Protein AF-0000000087639263 (afdb_homodimer)

Nearest PDB structures (foldseek):
  2duq-assembly1_A  TM=9.636E-01  e=6.624E-32  Canis lupus familiaris
  2dur-assembly2_B  TM=9.528E-01  e=1.551E-31  Canis lupus familiaris
  2e6v-assembly1_A  TM=9.731E-01  e=4.735E-31  Canis lupus familiaris
  2e6v-assembly5_E  TM=9.733E-01  e=6.513E-31  Canis lupus familiaris
  8jpg-assembly1_F  TM=8.911E-01  e=1.402E-25  Homo sapiens

Structure (mmCIF, N/CA/C/O backbone):
data_AF-0000000087639263-model_v1
#
loop_
_entity.id
_entity.type
_entity.pdbx_description
1 polymer 'Legume-like lectin family protein'
#
loop_
_atom_site.group_PDB
_atom_site.id
_atom_site.type_symbol
_atom_site.label_atom_id
_atom_site.label_alt_id
_atom_site.label_comp_id
_atom_site.label_asym_id
_atom_site.label_entity_id
_atom_site.label_seq_id
_atom_site.pdbx_PDB_ins_code
_atom_site.Cartn_x
_atom_site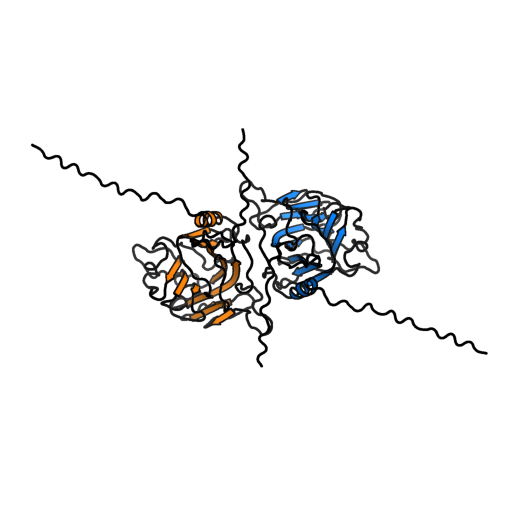.Cartn_y
_atom_site.Cartn_z
_atom_site.occupancy
_atom_site.B_iso_or_equiv
_atom_site.auth_seq_id
_atom_site.auth_comp_id
_atom_site.auth_asym_id
_atom_site.auth_atom_id
_atom_site.pdbx_PDB_model_num
ATOM 1 N N . MET A 1 1 ? -0.468 77.562 -23.859 1 36.12 1 MET A N 1
ATOM 2 C CA . MET A 1 1 ? 0.507 76.438 -24.031 1 36.12 1 MET A CA 1
ATOM 3 C C . MET A 1 1 ? 0.167 75.25 -23.141 1 36.12 1 MET A C 1
ATOM 5 O O . MET A 1 1 ? 0.315 75.375 -21.922 1 36.12 1 MET A O 1
ATOM 9 N N . TRP A 1 2 ? -0.788 74.375 -23.562 1 40.59 2 TRP A N 1
ATOM 10 C CA . TRP A 1 2 ? -1.444 73.188 -22.969 1 40.59 2 TRP A CA 1
ATOM 11 C C . TRP A 1 2 ? -0.452 72.062 -22.75 1 40.59 2 TRP A C 1
ATOM 13 O O . TRP A 1 2 ? 0.193 71.625 -23.703 1 40.59 2 TRP A O 1
ATOM 23 N N . ARG A 1 3 ? 0.244 71.938 -21.562 1 42 3 ARG A N 1
ATOM 24 C CA . ARG A 1 3 ? 1.131 70.938 -21.094 1 42 3 ARG A CA 1
ATOM 25 C C . ARG A 1 3 ? 0.418 69.562 -21.062 1 42 3 ARG A C 1
ATOM 27 O O . ARG A 1 3 ? -0.563 69.375 -20.344 1 42 3 ARG A O 1
ATOM 34 N N . ILE A 1 4 ? 0.42 68.812 -22.188 1 41 4 ILE A N 1
ATOM 35 C CA . ILE A 1 4 ? -0.055 67.438 -22.281 1 41 4 ILE A CA 1
ATOM 36 C C . ILE A 1 4 ? 0.776 66.562 -21.359 1 41 4 ILE A C 1
ATOM 38 O O . ILE A 1 4 ? 1.993 66.438 -21.531 1 41 4 ILE A O 1
ATOM 42 N N . LEU A 1 5 ? 0.396 66.312 -20.109 1 42.12 5 LEU A N 1
ATOM 43 C CA . LEU A 1 5 ? 0.94 65.312 -19.188 1 42.12 5 LEU A CA 1
ATOM 44 C C . LEU A 1 5 ? 0.749 63.875 -19.75 1 42.12 5 LEU A C 1
ATOM 46 O O . LEU A 1 5 ? -0.384 63.438 -19.906 1 42.12 5 LEU A O 1
ATOM 50 N N . LEU A 1 6 ? 1.649 63.406 -20.594 1 39.25 6 LEU A N 1
ATOM 51 C CA . LEU A 1 6 ? 1.678 62 -21 1 39.25 6 LEU A CA 1
ATOM 52 C C . LEU A 1 6 ? 1.87 61.094 -19.797 1 39.25 6 LEU A C 1
ATOM 54 O O . LEU A 1 6 ? 2.881 61.188 -19.094 1 39.25 6 LEU A O 1
ATOM 58 N N . LEU A 1 7 ? 0.799 60.594 -19.25 1 37.88 7 LEU A N 1
ATOM 59 C CA . LEU A 1 7 ? 0.826 59.5 -18.297 1 37.88 7 LEU A CA 1
ATOM 60 C C . LEU A 1 7 ? 1.43 58.219 -18.906 1 37.88 7 LEU A C 1
ATOM 62 O O . LEU A 1 7 ? 0.866 57.656 -19.844 1 37.88 7 LEU A O 1
ATOM 66 N N . LEU A 1 8 ? 2.742 58.062 -18.938 1 40.25 8 LEU A N 1
ATOM 67 C CA . LEU A 1 8 ? 3.363 56.781 -19.25 1 40.25 8 LEU A CA 1
ATOM 68 C C . LEU A 1 8 ? 2.832 55.688 -18.344 1 40.25 8 LEU A C 1
ATOM 70 O O . LEU A 1 8 ? 2.969 55.781 -17.125 1 40.25 8 LEU A O 1
ATOM 74 N N . GLY A 1 9 ? 1.854 54.938 -18.828 1 38.09 9 GLY A N 1
ATOM 75 C CA . GLY A 1 9 ? 1.414 53.719 -18.172 1 38.09 9 GLY A CA 1
ATOM 76 C C . GLY A 1 9 ? 2.545 52.75 -17.906 1 38.09 9 GLY A C 1
ATOM 77 O O . GLY A 1 9 ? 3.256 52.344 -18.844 1 38.09 9 GLY A O 1
ATOM 78 N N . ALA A 1 10 ? 3.186 52.719 -16.781 1 37.53 10 ALA A N 1
ATOM 79 C CA . ALA A 1 10 ? 4.102 51.656 -16.344 1 37.53 10 ALA A CA 1
ATOM 80 C C . ALA A 1 10 ? 3.484 50.281 -16.547 1 37.53 10 ALA A C 1
ATOM 82 O O . ALA A 1 10 ? 2.486 49.938 -15.914 1 37.53 10 ALA A O 1
ATOM 83 N N . VAL A 1 11 ? 3.615 49.688 -17.719 1 39.88 11 VAL A N 1
ATOM 84 C CA . VAL A 1 11 ? 3.301 48.281 -17.828 1 39.88 11 VAL A CA 1
ATOM 85 C C . VAL A 1 11 ? 4.078 47.5 -16.781 1 39.88 11 VAL A C 1
ATOM 87 O O . VAL A 1 11 ? 5.309 47.5 -16.766 1 39.88 11 VAL A O 1
ATOM 90 N N . LYS A 1 12 ? 3.457 47.219 -15.641 1 37.72 12 LYS A N 1
ATOM 91 C CA . LYS A 1 12 ? 4.016 46.25 -14.719 1 37.72 12 LYS A CA 1
ATOM 92 C C . LYS A 1 12 ? 4.512 45 -15.469 1 37.72 12 LYS A C 1
ATOM 94 O O . LYS A 1 12 ? 3.74 44.344 -16.156 1 37.72 12 LYS A O 1
ATOM 99 N N . ALA A 1 13 ? 5.699 44.906 -15.891 1 37.16 13 ALA A N 1
ATOM 100 C CA . ALA A 1 13 ? 6.293 43.688 -16.406 1 37.16 13 ALA A CA 1
ATOM 101 C C . ALA A 1 13 ? 5.898 42.5 -15.555 1 37.16 13 ALA A C 1
ATOM 103 O O . ALA A 1 13 ? 6.176 42.438 -14.352 1 37.16 13 ALA A O 1
ATOM 104 N N . GLU A 1 14 ? 4.832 41.812 -15.93 1 39.62 14 GLU A N 1
ATOM 105 C CA . GLU A 1 14 ? 4.613 40.5 -15.305 1 39.62 14 GLU A CA 1
ATOM 106 C C . GLU A 1 14 ? 5.902 39.688 -15.25 1 39.62 14 GLU A C 1
ATOM 108 O O . GLU A 1 14 ? 6.645 39.625 -16.234 1 39.62 14 GLU A O 1
ATOM 113 N N . ALA A 1 15 ? 6.566 39.688 -14.102 1 40.97 15 ALA A N 1
ATOM 114 C CA . ALA A 1 15 ? 7.715 38.781 -13.969 1 40.97 15 ALA A CA 1
ATOM 115 C C . ALA A 1 15 ? 7.539 37.531 -14.812 1 40.97 15 ALA A C 1
ATOM 117 O O . ALA A 1 15 ? 6.445 36.969 -14.875 1 40.97 15 ALA A O 1
ATOM 118 N N . PRO A 1 16 ? 8.266 37.188 -15.812 1 44.09 16 PRO A N 1
ATOM 119 C CA . PRO A 1 16 ? 8.164 35.969 -16.594 1 44.09 16 PRO A CA 1
ATOM 120 C C . PRO A 1 16 ? 7.867 34.75 -15.734 1 44.09 16 PRO A C 1
ATOM 122 O O . PRO A 1 16 ? 8.43 34.594 -14.641 1 44.09 16 PRO A O 1
ATOM 125 N N . SER A 1 17 ? 6.707 34.25 -15.758 1 49.53 17 SER A N 1
ATOM 126 C CA . SER A 1 17 ? 6.336 33 -15.078 1 49.53 17 SER A CA 1
ATOM 127 C C . SER A 1 17 ? 7.449 31.969 -15.188 1 49.53 17 SER A C 1
ATOM 129 O O . SER A 1 17 ? 7.809 31.547 -16.281 1 49.53 17 SER A O 1
ATOM 131 N N . ALA A 1 18 ? 8.508 32.062 -14.344 1 62.25 18 ALA A N 1
ATOM 132 C CA . ALA A 1 18 ? 9.609 31.109 -14.32 1 62.25 18 ALA A CA 1
ATOM 133 C C . ALA A 1 18 ? 9.125 29.688 -14.609 1 62.25 18 ALA A C 1
ATOM 135 O O . ALA A 1 18 ? 7.98 29.344 -14.305 1 62.25 18 ALA A O 1
ATOM 136 N N . SER A 1 19 ? 9.703 29.047 -15.602 1 71.75 19 SER A N 1
ATOM 137 C CA . SER A 1 19 ? 9.453 27.656 -15.922 1 71.75 19 SER A CA 1
ATOM 138 C C . SER A 1 19 ? 9.375 26.797 -14.656 1 71.75 19 SER A C 1
ATOM 140 O O . SER A 1 19 ? 10.109 27.031 -13.695 1 71.75 19 SER A O 1
ATOM 142 N N . PRO A 1 20 ? 8.336 26 -14.57 1 79.5 20 PRO A N 1
ATOM 143 C CA . PRO A 1 20 ? 8.219 25.156 -13.383 1 79.5 20 PRO A CA 1
ATOM 144 C C . PRO A 1 20 ? 9.469 24.312 -13.125 1 79.5 20 PRO A C 1
ATOM 146 O O . PRO A 1 20 ? 10.141 23.891 -14.07 1 79.5 20 PRO A O 1
ATOM 149 N N . THR A 1 21 ? 9.906 24.266 -11.859 1 79.62 21 THR A N 1
ATOM 150 C CA . THR A 1 21 ? 11.008 23.406 -11.453 1 79.62 21 THR A CA 1
ATOM 151 C C . THR A 1 21 ? 10.688 21.953 -11.75 1 79.62 21 THR A C 1
ATOM 153 O O . THR A 1 21 ? 9.539 21.594 -12 1 79.62 21 THR A O 1
ATOM 156 N N . ALA A 1 22 ? 11.734 21.078 -11.766 1 77.31 22 ALA A N 1
ATOM 157 C CA . ALA A 1 22 ? 11.547 19.641 -11.945 1 77.31 22 ALA A CA 1
ATOM 158 C C . ALA A 1 22 ? 10.625 19.062 -10.867 1 77.31 22 ALA A C 1
ATOM 160 O O . ALA A 1 22 ? 9.781 18.219 -11.156 1 77.31 22 ALA A O 1
ATOM 161 N N . ALA A 1 23 ? 10.766 19.562 -9.766 1 80.56 23 ALA A N 1
ATOM 162 C CA . ALA A 1 23 ? 9.945 19.094 -8.656 1 80.56 23 ALA A CA 1
ATOM 163 C C . ALA A 1 23 ? 8.484 19.484 -8.844 1 80.56 23 ALA A C 1
ATOM 165 O O . ALA A 1 23 ? 7.582 18.719 -8.523 1 80.56 23 ALA A O 1
ATOM 166 N N . GLU A 1 24 ? 8.273 20.547 -9.406 1 82.69 24 GLU A N 1
ATOM 167 C CA . GLU A 1 24 ? 6.91 20.984 -9.68 1 82.69 24 GLU A CA 1
ATOM 168 C C . GLU A 1 24 ? 6.262 20.141 -10.773 1 82.69 24 GLU A C 1
ATOM 170 O O . GLU A 1 24 ? 5.094 19.766 -10.664 1 82.69 24 GLU A O 1
ATOM 175 N N . VAL A 1 25 ? 7.055 19.922 -11.703 1 81.75 25 VAL A N 1
ATOM 176 C CA . VAL A 1 25 ? 6.57 19.078 -12.789 1 81.75 25 VAL A CA 1
ATOM 177 C C . VAL A 1 25 ? 6.223 17.688 -12.25 1 81.75 25 VAL A C 1
ATOM 179 O O . VAL A 1 25 ? 5.18 17.125 -12.594 1 81.75 25 VAL A O 1
ATOM 182 N N . LEU A 1 26 ? 7.059 17.203 -11.438 1 81.12 26 LEU A N 1
ATOM 183 C CA . LEU A 1 26 ? 6.809 15.906 -10.836 1 81.12 26 LEU A CA 1
ATOM 184 C C . LEU A 1 26 ? 5.523 15.922 -10.008 1 81.12 26 LEU A C 1
ATOM 186 O O . LEU A 1 26 ? 4.738 14.977 -10.055 1 81.12 26 LEU A O 1
ATOM 190 N N . ALA A 1 27 ? 5.363 16.938 -9.391 1 82.56 27 ALA A N 1
ATOM 191 C CA . ALA A 1 27 ? 4.152 17.047 -8.586 1 82.56 27 ALA A CA 1
ATOM 192 C C . ALA A 1 27 ? 2.906 17.062 -9.469 1 82.56 27 ALA A C 1
ATOM 194 O O . ALA A 1 27 ? 1.907 16.406 -9.156 1 82.56 27 ALA A O 1
ATOM 195 N N . GLN A 1 28 ? 2.971 17.703 -10.5 1 86.38 28 GLN A N 1
ATOM 196 C CA . GLN A 1 28 ? 1.831 17.797 -11.406 1 86.38 28 GLN A CA 1
ATOM 197 C C . GLN A 1 28 ? 1.486 16.422 -12 1 86.38 28 GLN A C 1
ATOM 199 O O . GLN A 1 28 ? 0.319 16.141 -12.273 1 86.38 28 GLN A O 1
ATOM 204 N N . SER A 1 29 ? 2.479 15.648 -12.086 1 88.56 29 SER A N 1
ATOM 205 C CA . SER A 1 29 ? 2.264 14.344 -12.703 1 88.56 29 SER A CA 1
ATOM 206 C C . SER A 1 29 ? 1.491 13.414 -11.773 1 88.56 29 SER A C 1
ATOM 208 O O . SER A 1 29 ? 1.002 12.359 -12.203 1 88.56 29 SER A O 1
ATOM 210 N N . ILE A 1 30 ? 1.383 13.805 -10.586 1 93.5 30 ILE A N 1
ATOM 211 C CA . ILE A 1 30 ? 0.707 12.969 -9.594 1 93.5 30 ILE A CA 1
ATOM 212 C C . ILE A 1 30 ? -0.794 13.25 -9.625 1 93.5 30 ILE A C 1
ATOM 214 O O . ILE A 1 30 ? -1.6 12.391 -9.266 1 93.5 30 ILE A O 1
ATOM 218 N N . ASP A 1 31 ? -1.154 14.43 -10.062 1 94 31 ASP A N 1
ATOM 219 C CA . ASP A 1 31 ? -2.566 14.789 -10.156 1 94 31 ASP A CA 1
ATOM 220 C C . ASP A 1 31 ? -3.311 13.844 -11.094 1 94 31 ASP A C 1
ATOM 222 O O . ASP A 1 31 ? -2.871 13.602 -12.227 1 94 31 ASP A O 1
ATOM 226 N N . GLY A 1 32 ? -4.332 13.242 -10.586 1 91.44 32 GLY A N 1
ATOM 227 C CA . GLY A 1 32 ? -5.129 12.328 -11.391 1 91.44 32 GLY A CA 1
ATOM 228 C C . GLY A 1 32 ? -4.645 10.898 -11.336 1 91.44 32 GLY A C 1
ATOM 229 O O . GLY A 1 32 ? -5.273 10 -11.906 1 91.44 32 GLY A O 1
ATOM 230 N N . THR A 1 33 ? -3.572 10.68 -10.68 1 91.69 33 THR A N 1
ATOM 231 C CA . THR A 1 33 ? -3.066 9.312 -10.602 1 91.69 33 THR A CA 1
ATOM 232 C C . THR A 1 33 ? -3.73 8.562 -9.453 1 91.69 33 THR A C 1
ATOM 234 O O . THR A 1 33 ? -4.371 9.164 -8.594 1 91.69 33 THR A O 1
ATOM 237 N N . SER A 1 34 ? -3.518 7.277 -9.461 1 92.38 34 SER A N 1
ATOM 238 C CA . SER A 1 34 ? -4.164 6.402 -8.484 1 92.38 34 SER A CA 1
ATOM 239 C C . SER A 1 34 ? -3.553 6.57 -7.098 1 92.38 34 SER A C 1
ATOM 241 O O . SER A 1 34 ? -2.332 6.672 -6.961 1 92.38 34 SER A O 1
ATOM 243 N N . VAL A 1 35 ? -4.41 6.426 -6.043 1 94.56 35 VAL A N 1
ATOM 244 C CA . VAL A 1 35 ? -3.957 6.508 -4.66 1 94.56 35 VAL A CA 1
ATOM 245 C C . VAL A 1 35 ? -3.275 5.203 -4.258 1 94.56 35 VAL A C 1
ATOM 247 O O . VAL A 1 35 ? -2.619 5.133 -3.217 1 94.56 35 VAL A O 1
ATOM 250 N N . HIS A 1 36 ? -3.412 4.215 -5.062 1 91.56 36 HIS A N 1
ATOM 251 C CA . HIS A 1 36 ? -2.844 2.904 -4.766 1 91.56 36 HIS A CA 1
ATOM 252 C C . HIS A 1 36 ? -1.481 2.729 -5.43 1 91.56 36 HIS A C 1
ATOM 254 O O . HIS A 1 36 ? -0.826 1.701 -5.25 1 91.56 36 HIS A O 1
ATOM 260 N N . GLU A 1 37 ? -1.112 3.732 -6.195 1 91.56 37 GLU A N 1
ATOM 261 C CA . GLU A 1 37 ? 0.227 3.754 -6.773 1 91.56 37 GLU A CA 1
ATOM 262 C C . GLU A 1 37 ? 1.213 4.477 -5.859 1 91.56 37 GLU A C 1
ATOM 264 O O . GLU A 1 37 ? 0.942 5.586 -5.398 1 91.56 37 GLU A O 1
ATOM 269 N N . PHE A 1 38 ? 2.305 3.793 -5.586 1 94.88 38 PHE A N 1
ATOM 270 C CA . PHE A 1 38 ? 3.299 4.367 -4.688 1 94.88 38 PHE A CA 1
ATOM 271 C C . PHE A 1 38 ? 4.566 4.734 -5.445 1 94.88 38 PHE A C 1
ATOM 273 O O . PHE A 1 38 ? 4.688 4.449 -6.641 1 94.88 38 PHE A O 1
ATOM 280 N N . ARG A 1 39 ? 5.352 5.504 -4.785 1 94.44 39 ARG A N 1
ATOM 281 C CA . ARG A 1 39 ? 6.652 5.895 -5.32 1 94.44 39 ARG A CA 1
ATOM 282 C C . ARG A 1 39 ? 7.723 5.863 -4.234 1 94.44 39 ARG A C 1
ATOM 284 O O . ARG A 1 39 ? 7.477 6.281 -3.1 1 94.44 39 ARG A O 1
ATOM 291 N N . GLY A 1 40 ? 8.844 5.273 -4.625 1 96.12 40 GLY A N 1
ATOM 292 C CA . GLY A 1 40 ? 9.977 5.332 -3.723 1 96.12 40 GLY A CA 1
ATOM 293 C C . GLY A 1 40 ? 10.102 4.109 -2.832 1 96.12 40 GLY A C 1
ATOM 294 O O . GLY A 1 40 ? 9.586 3.041 -3.164 1 96.12 40 GLY A O 1
ATOM 295 N N . TYR A 1 41 ? 10.953 4.215 -1.748 1 96.69 41 TYR A N 1
ATOM 296 C CA . TYR A 1 41 ? 11.266 3.139 -0.815 1 96.69 41 TYR A CA 1
ATOM 297 C C . TYR A 1 41 ? 10.383 3.219 0.424 1 96.69 41 TYR A C 1
ATOM 299 O O . TYR A 1 41 ? 10.352 4.242 1.112 1 96.69 41 TYR A O 1
ATOM 307 N N . TYR A 1 42 ? 9.672 2.146 0.714 1 97.5 42 TYR A N 1
ATOM 308 C CA . TYR A 1 42 ? 8.789 2.1 1.875 1 97.5 42 TYR A CA 1
ATOM 309 C C . TYR A 1 42 ? 9.594 2.131 3.17 1 97.5 42 TYR A C 1
ATOM 311 O O . TYR A 1 42 ? 10.523 1.342 3.35 1 97.5 42 TYR A O 1
ATOM 319 N N . LYS A 1 43 ? 9.203 3.092 4.062 1 97.94 43 LYS A N 1
ATOM 320 C CA . LYS A 1 43 ? 9.859 3.195 5.363 1 97.94 43 LYS A CA 1
ATOM 321 C C . LYS A 1 43 ? 8.93 2.73 6.484 1 97.94 43 LYS A C 1
ATOM 323 O O . LYS A 1 43 ? 8.102 3.502 6.965 1 97.94 43 LYS A O 1
ATOM 328 N N . ARG A 1 44 ? 9.219 1.588 7.012 1 95.12 44 ARG A N 1
ATOM 329 C CA . ARG A 1 44 ? 8.375 0.978 8.031 1 95.12 44 ARG A CA 1
ATOM 330 C C . ARG A 1 44 ? 8.375 1.81 9.312 1 95.12 44 ARG A C 1
ATOM 332 O O . ARG A 1 44 ? 7.332 1.979 9.953 1 95.12 44 A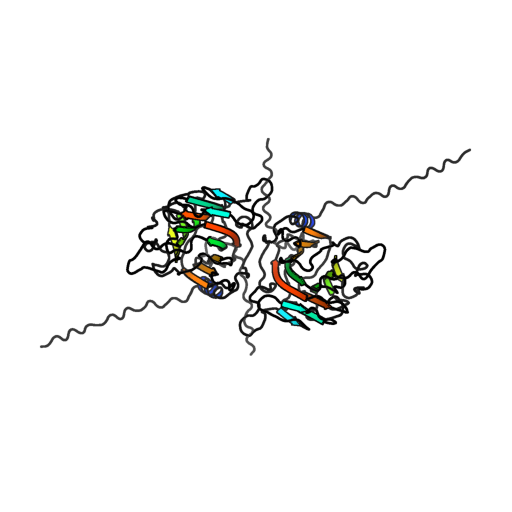RG A O 1
ATOM 339 N N . GLU A 1 45 ? 9.523 2.305 9.633 1 97.19 45 GLU A N 1
ATOM 340 C CA . GLU A 1 45 ? 9.672 2.996 10.906 1 97.19 45 GLU A CA 1
ATOM 341 C C . GLU A 1 45 ? 8.883 4.301 10.922 1 97.19 45 GLU A C 1
ATOM 343 O O . GLU A 1 45 ? 8.664 4.891 11.984 1 97.19 45 GLU A O 1
ATOM 348 N N . HIS A 1 46 ? 8.461 4.719 9.719 1 98.56 46 HIS A N 1
ATOM 349 C CA . HIS A 1 46 ? 7.684 5.949 9.633 1 98.56 46 HIS A CA 1
ATOM 350 C C . HIS A 1 46 ? 6.258 5.672 9.172 1 98.56 46 HIS A C 1
ATOM 352 O O . HIS A 1 46 ? 5.551 6.59 8.742 1 98.56 46 HIS A O 1
ATOM 358 N N . SER A 1 47 ? 5.922 4.457 9.195 1 98.06 47 SER A N 1
ATOM 359 C CA . SER A 1 47 ? 4.586 4.059 8.758 1 98.06 47 SER A CA 1
ATOM 360 C C . SER A 1 47 ? 3.787 3.447 9.898 1 98.06 47 SER A C 1
ATOM 362 O O . SER A 1 47 ? 4.355 3.027 10.906 1 98.06 47 SER A O 1
ATOM 364 N N . LEU A 1 48 ? 2.484 3.52 9.75 1 96.5 48 LEU A N 1
ATOM 365 C CA . LEU A 1 48 ? 1.511 3.008 10.711 1 96.5 48 LEU A CA 1
ATOM 366 C C . LEU A 1 48 ? 0.423 2.205 10.008 1 96.5 48 LEU A C 1
ATOM 368 O O . LEU A 1 48 ? -0.357 2.758 9.227 1 96.5 48 LEU A O 1
ATOM 372 N N . THR A 1 49 ? 0.439 0.944 10.234 1 92.62 49 THR A N 1
ATOM 373 C CA . THR A 1 49 ? -0.526 0.098 9.539 1 92.62 49 THR A CA 1
ATOM 374 C C . THR A 1 49 ? -1.185 -0.878 10.508 1 92.62 49 THR A C 1
ATOM 376 O O . THR A 1 49 ? -0.614 -1.206 11.555 1 92.62 49 THR A O 1
ATOM 379 N N . ARG A 1 50 ? -2.408 -1.39 10.18 1 89.31 50 ARG A N 1
ATOM 380 C CA . ARG A 1 50 ? -3.109 -2.408 10.953 1 89.31 50 ARG A CA 1
ATOM 381 C C . ARG A 1 50 ? -2.459 -3.775 10.773 1 89.31 50 ARG A C 1
ATOM 383 O O . ARG A 1 50 ? -1.962 -4.098 9.695 1 89.31 50 ARG A O 1
ATOM 390 N N . PRO A 1 51 ? -2.578 -4.645 11.711 1 88.5 51 PRO A N 1
ATOM 391 C CA . PRO A 1 51 ? -2.881 -4.281 13.102 1 88.5 51 PRO A CA 1
ATOM 392 C C . PRO A 1 51 ? -1.834 -3.354 13.711 1 88.5 51 PRO A C 1
ATOM 394 O O . PRO A 1 51 ? -0.641 -3.498 13.43 1 88.5 51 PRO A O 1
ATOM 397 N N . TYR A 1 52 ? -2.352 -2.486 14.555 1 91 52 TYR A N 1
ATOM 398 C CA . TYR A 1 52 ? -1.485 -1.413 15.031 1 91 52 TYR A CA 1
ATOM 399 C C . TYR A 1 52 ? -0.547 -1.915 16.125 1 91 52 TYR A C 1
ATOM 401 O O . TYR A 1 52 ? 0.608 -1.49 16.203 1 91 52 TYR A O 1
ATOM 409 N N . GLN A 1 53 ? -1.141 -2.768 16.906 1 83.38 53 GLN A N 1
ATOM 410 C CA . GLN A 1 53 ? -0.407 -3.15 18.109 1 83.38 53 GLN A CA 1
ATOM 411 C C . GLN A 1 53 ? 0.296 -4.492 17.922 1 83.38 53 GLN A C 1
ATOM 413 O O . GLN A 1 53 ? -0.266 -5.414 17.328 1 83.38 53 GLN A O 1
ATOM 418 N N . GLY A 1 54 ? 1.625 -4.43 18.219 1 69.88 54 GLY A N 1
ATOM 419 C CA . GLY A 1 54 ? 2.373 -5.676 18.266 1 69.88 54 GLY A CA 1
ATOM 420 C C . GLY A 1 54 ? 2.174 -6.445 19.547 1 69.88 54 GLY A C 1
ATOM 421 O O . GLY A 1 54 ? 1.127 -6.336 20.188 1 69.88 54 GLY A O 1
ATOM 422 N N . ALA A 1 55 ? 3.43 -7.141 19.781 1 62.53 55 ALA A N 1
ATOM 423 C CA . ALA A 1 55 ? 3.502 -7.863 21.047 1 62.53 55 ALA A CA 1
ATOM 424 C C . ALA A 1 55 ? 3.523 -6.902 22.234 1 62.53 55 ALA A C 1
ATOM 426 O O . ALA A 1 55 ? 4.227 -5.887 22.203 1 62.53 55 ALA A O 1
ATOM 427 N N . GLY A 1 56 ? 2.527 -6.789 23.125 1 64.25 56 GLY A N 1
ATOM 428 C CA . GLY A 1 56 ? 2.547 -5.992 24.344 1 64.25 56 GLY A CA 1
ATOM 429 C C . GLY A 1 56 ? 1.637 -4.781 24.281 1 64.25 56 GLY A C 1
ATOM 430 O O . GLY A 1 56 ? 1.784 -3.846 25.078 1 64.25 56 GLY A O 1
ATOM 431 N N . MET A 1 57 ? 0.933 -4.504 23.234 1 73.88 57 MET A N 1
ATOM 432 C CA . MET A 1 57 ? -0.106 -3.486 23.125 1 73.88 57 MET A CA 1
ATOM 433 C C . MET A 1 57 ? 0.487 -2.154 22.672 1 73.88 57 MET A C 1
ATOM 435 O O . MET A 1 57 ? -0.224 -1.151 22.578 1 73.88 57 MET A O 1
ATOM 439 N N . GLU A 1 58 ? 1.856 -2.205 22.531 1 85.31 58 GLU A N 1
ATOM 440 C CA . GLU A 1 58 ? 2.475 -0.971 22.062 1 85.31 58 GLU A CA 1
ATOM 441 C C . GLU A 1 58 ? 2.389 -0.858 20.547 1 85.31 58 GLU A C 1
ATOM 443 O O . GLU A 1 58 ? 2.285 -1.869 19.844 1 85.31 58 GLU A O 1
ATOM 448 N N . ILE A 1 59 ? 2.322 0.374 20.125 1 92.44 59 ILE A N 1
ATOM 449 C CA . ILE A 1 59 ? 2.416 0.636 18.703 1 92.44 59 ILE A CA 1
ATOM 450 C C . ILE A 1 59 ? 3.873 0.883 18.312 1 92.44 59 ILE A C 1
ATOM 452 O O . ILE A 1 59 ? 4.469 1.886 18.719 1 92.44 59 ILE A O 1
ATOM 456 N N . PRO A 1 60 ? 4.43 0.013 17.547 1 91.31 60 PRO A N 1
ATOM 457 C CA . PRO A 1 60 ? 5.848 0.186 17.219 1 91.31 60 PRO A CA 1
ATOM 458 C C . PRO A 1 60 ? 6.152 1.56 16.625 1 91.31 60 PRO A C 1
ATOM 460 O O . PRO A 1 60 ? 5.453 2.014 15.719 1 91.31 60 PRO A O 1
ATOM 463 N N . PHE A 1 61 ? 7.152 2.283 17.188 1 96.19 61 PHE A N 1
ATOM 464 C CA . PHE A 1 61 ? 7.754 3.52 16.688 1 96.19 61 PHE A CA 1
ATOM 465 C C . PHE A 1 61 ? 6.836 4.707 16.953 1 96.19 61 PHE A C 1
ATOM 467 O O . PHE A 1 61 ? 7.164 5.84 16.594 1 96.19 61 PHE A O 1
ATOM 474 N N . TRP A 1 62 ? 5.648 4.488 17.469 1 97.5 62 TRP A N 1
ATOM 475 C CA . TRP A 1 62 ? 4.68 5.57 17.625 1 97.5 62 TRP A CA 1
ATOM 476 C C . TRP A 1 62 ? 4.211 5.68 19.062 1 97.5 62 TRP A C 1
ATOM 478 O O . TRP A 1 62 ? 4.113 4.672 19.766 1 97.5 62 TRP A O 1
ATOM 488 N N . ASN A 1 63 ? 3.881 6.898 19.422 1 97.12 63 ASN A N 1
ATOM 489 C CA . ASN A 1 63 ? 3.381 7.199 20.75 1 97.12 63 ASN A CA 1
ATOM 490 C C . ASN A 1 63 ? 2.061 7.965 20.703 1 97.12 63 ASN A C 1
ATOM 492 O O . ASN A 1 63 ? 1.949 8.969 19.984 1 97.12 63 ASN A O 1
ATOM 496 N N . ILE A 1 64 ? 1.091 7.535 21.438 1 96.56 64 ILE A N 1
ATOM 497 C CA . ILE A 1 64 ? -0.179 8.25 21.469 1 96.56 64 ILE A CA 1
ATOM 498 C C . ILE A 1 64 ? -0.204 9.195 22.672 1 96.56 64 ILE A C 1
ATOM 500 O O . ILE A 1 64 ? 0.427 8.922 23.703 1 96.56 64 ILE A O 1
ATOM 504 N N . GLN A 1 65 ? -0.989 10.242 22.578 1 97.56 65 GLN A N 1
ATOM 505 C CA . GLN A 1 65 ? -1.11 11.234 23.641 1 97.56 65 GLN A CA 1
ATOM 506 C C . GLN A 1 65 ? -2.549 11.727 23.766 1 97.56 65 GLN A C 1
ATOM 508 O O . GLN A 1 65 ? -3.342 11.602 22.828 1 97.56 65 GLN A O 1
ATOM 513 N N . GLY A 1 66 ? -2.789 12.227 24.922 1 97.69 66 GLY A N 1
ATOM 514 C CA . GLY A 1 66 ? -4.07 12.875 25.172 1 97.69 66 GLY A CA 1
ATOM 515 C C . GLY A 1 66 ? -5.238 11.906 25.141 1 97.69 66 GLY A C 1
ATOM 516 O O . GLY A 1 66 ? -5.211 10.867 25.812 1 97.69 66 GLY A O 1
ATOM 517 N N . SER A 1 67 ? -6.203 12.297 24.328 1 97.38 67 SER A N 1
ATOM 518 C CA . SER A 1 67 ? -7.449 11.539 24.297 1 97.38 67 SER A CA 1
ATOM 519 C C . SER A 1 67 ? -7.379 10.414 23.281 1 97.38 67 SER A C 1
ATOM 521 O O . SER A 1 67 ? -8.391 9.766 22.984 1 97.38 67 SER A O 1
ATOM 523 N N . SER A 1 68 ? -6.246 10.188 22.766 1 97.5 68 SER A N 1
ATOM 524 C CA . SER A 1 68 ? -6.125 9.211 21.688 1 97.5 68 SER A CA 1
ATOM 525 C C . SER A 1 68 ? -6.324 7.789 22.203 1 97.5 68 SER A C 1
ATOM 527 O O . SER A 1 68 ? -5.871 7.453 23.297 1 97.5 68 SER A O 1
ATOM 529 N N . MET A 1 69 ? -7.02 7.031 21.406 1 96.5 69 MET A N 1
ATOM 530 C CA . MET A 1 69 ? -7.262 5.625 21.703 1 96.5 69 MET A CA 1
ATOM 531 C C . MET A 1 69 ? -7.004 4.75 20.484 1 96.5 69 MET A C 1
ATOM 533 O O . MET A 1 69 ? -7.316 5.145 19.359 1 96.5 69 MET A O 1
ATOM 537 N N . VAL A 1 70 ? -6.535 3.539 20.844 1 95.19 70 VAL A N 1
ATOM 538 C CA . VAL A 1 70 ? -6.227 2.605 19.766 1 95.19 70 VAL A CA 1
ATOM 539 C C . VAL A 1 70 ? -7.266 1.489 19.734 1 95.19 70 VAL A C 1
ATOM 541 O O . VAL A 1 70 ? -7.562 0.877 20.75 1 95.19 70 VAL A O 1
ATOM 544 N N . THR A 1 71 ? -7.891 1.355 18.625 1 92.5 71 THR A N 1
ATOM 545 C CA . THR A 1 71 ? -8.742 0.199 18.391 1 92.5 71 THR A CA 1
ATOM 546 C C . THR A 1 71 ? -8.18 -0.664 17.266 1 92.5 71 THR A C 1
ATOM 548 O O . THR A 1 71 ? -7.102 -0.377 16.734 1 92.5 71 THR A O 1
ATOM 551 N N . SER A 1 72 ? -8.883 -1.726 16.891 1 87.94 72 SER A N 1
ATOM 552 C CA . SER A 1 72 ? -8.422 -2.6 15.82 1 87.94 72 SER A CA 1
ATOM 553 C C . SER A 1 72 ? -8.594 -1.938 14.461 1 87.94 72 SER A C 1
ATOM 555 O O . SER A 1 72 ? -7.918 -2.305 13.492 1 87.94 72 SER A O 1
ATOM 557 N N . GLN A 1 73 ? -9.43 -0.945 14.422 1 90.31 73 GLN A N 1
ATOM 558 C CA . GLN A 1 73 ? -9.797 -0.399 13.117 1 90.31 73 GLN A CA 1
ATOM 559 C C . GLN A 1 73 ? -9.148 0.964 12.891 1 90.31 73 GLN A C 1
ATOM 561 O O . GLN A 1 73 ? -8.945 1.374 11.75 1 90.31 73 GLN A O 1
ATOM 566 N N . GLN A 1 74 ? -8.961 1.584 14.016 1 95.5 74 GLN A N 1
ATOM 567 C CA . GLN A 1 74 ? -8.461 2.947 13.867 1 95.5 74 GLN A CA 1
ATOM 568 C C . GLN A 1 74 ? -7.773 3.422 15.141 1 95.5 74 GLN A C 1
ATOM 570 O O . GLN A 1 74 ? -7.934 2.814 16.203 1 95.5 74 GLN A O 1
ATOM 575 N N . ILE A 1 75 ? -7 4.461 14.992 1 97.5 75 ILE A N 1
ATOM 576 C CA . ILE A 1 75 ? -6.543 5.289 16.109 1 97.5 75 ILE A CA 1
ATOM 577 C C . ILE A 1 75 ? -7.406 6.543 16.203 1 97.5 75 ILE A C 1
ATOM 579 O O . ILE A 1 75 ? -7.34 7.422 15.336 1 97.5 75 ILE A O 1
ATOM 583 N N . ARG A 1 76 ? -8.195 6.605 17.25 1 98.12 76 ARG A N 1
ATOM 584 C CA . ARG A 1 76 ? -9.055 7.77 17.453 1 98.12 76 ARG A CA 1
ATOM 585 C C . ARG A 1 76 ? -8.336 8.859 18.234 1 98.12 76 ARG A C 1
ATOM 587 O O . ARG A 1 76 ? -8.016 8.688 19.406 1 98.12 76 ARG A O 1
ATOM 594 N N . LEU A 1 77 ? -8.086 9.945 17.516 1 98.44 77 LEU A N 1
ATOM 595 C CA . LEU A 1 77 ? -7.398 11.047 18.172 1 98.44 77 LEU A CA 1
ATOM 596 C C . LEU A 1 77 ? -8.336 11.789 19.125 1 98.44 77 LEU A C 1
ATOM 598 O O . LEU A 1 77 ? -7.961 12.109 20.25 1 98.44 77 LEU A O 1
ATOM 602 N N . THR A 1 78 ? -9.523 12.094 18.625 1 97.25 78 THR A N 1
ATOM 603 C CA . THR A 1 78 ? -10.578 12.656 19.469 1 97.25 78 THR A CA 1
ATOM 604 C C . THR A 1 78 ? -11.906 11.969 19.188 1 97.25 78 THR A C 1
ATOM 606 O O . THR A 1 78 ? -12.211 11.617 18.047 1 97.25 78 THR A O 1
ATOM 609 N N . ALA A 1 79 ? -12.641 11.883 20.266 1 96.06 79 ALA A N 1
ATOM 610 C CA . ALA A 1 79 ? -14.031 11.453 20.125 1 96.06 79 ALA A CA 1
ATOM 611 C C . ALA A 1 79 ? -14.953 12.641 19.875 1 96.06 79 ALA A C 1
ATOM 613 O O . ALA A 1 79 ? -14.539 13.797 20.031 1 96.06 79 ALA A O 1
ATOM 614 N N . ASP A 1 80 ? -16.109 12.32 19.422 1 93.69 80 ASP A N 1
ATOM 615 C CA . ASP A 1 80 ? -17.125 13.359 19.203 1 93.69 80 ASP A CA 1
ATOM 616 C C . ASP A 1 80 ? -17.625 13.914 20.531 1 93.69 80 ASP A C 1
ATOM 618 O O . ASP A 1 80 ? -18.797 13.758 20.859 1 93.69 80 ASP A O 1
ATOM 622 N N . GLU A 1 81 ? -16.719 14.445 21.25 1 93.06 81 GLU A N 1
ATOM 623 C CA . GLU A 1 81 ? -16.906 15.086 22.547 1 93.06 81 GLU A CA 1
ATOM 624 C C . GLU A 1 81 ? -16.203 16.438 22.609 1 93.06 81 GLU A C 1
ATOM 626 O O . GLU A 1 81 ? -15.164 16.625 21.969 1 93.06 81 GLU A O 1
ATOM 631 N N . GLN A 1 82 ? -16.719 17.281 23.391 1 92.69 82 GLN A N 1
ATOM 632 C CA . GLN A 1 82 ? -16.156 18.625 23.469 1 92.69 82 GLN A CA 1
ATOM 633 C C . GLN A 1 82 ? -14.844 18.641 24.234 1 92.69 82 GLN A C 1
ATOM 635 O O . GLN A 1 82 ? -14.602 17.766 25.062 1 92.69 82 GLN A O 1
ATOM 640 N N . SER A 1 83 ? -14.023 19.578 23.875 1 94.19 83 SER A N 1
ATOM 641 C CA . SER A 1 83 ? -12.805 19.922 24.609 1 94.19 83 SER A CA 1
ATOM 642 C C . SER A 1 83 ? -11.875 18.719 24.719 1 94.19 83 SER A C 1
ATOM 644 O O . SER A 1 83 ? -11.43 18.359 25.812 1 94.19 83 SER A O 1
ATOM 646 N N . ARG A 1 84 ? -11.688 18.062 23.641 1 95.81 84 ARG A N 1
ATOM 647 C CA . ARG A 1 84 ? -10.734 16.953 23.578 1 95.81 84 ARG A CA 1
ATOM 648 C C . ARG A 1 84 ? -9.531 17.328 22.703 1 95.81 84 ARG A C 1
ATOM 650 O O . ARG A 1 84 ? -9.664 18.078 21.75 1 95.81 84 ARG A O 1
ATOM 657 N N . ARG A 1 85 ? -8.383 16.859 23.109 1 97.56 85 ARG A N 1
ATOM 658 C CA . ARG A 1 85 ? -7.16 16.922 22.312 1 97.56 85 ARG A CA 1
ATOM 659 C C . ARG A 1 85 ? -6.445 15.57 22.312 1 97.56 85 ARG A C 1
ATOM 661 O O . ARG A 1 85 ? -6.332 14.914 23.344 1 97.56 85 ARG A O 1
ATOM 668 N N . GLY A 1 86 ? -6.059 15.117 21.188 1 98.38 86 GLY A N 1
ATOM 669 C CA . GLY A 1 86 ? -5.32 13.867 21.047 1 98.38 86 GLY A CA 1
ATOM 670 C C . GLY A 1 86 ? -4.309 13.906 19.906 1 98.38 86 GLY A C 1
ATOM 671 O O . GLY A 1 86 ? -4.387 14.758 19.031 1 98.38 86 GLY A O 1
ATOM 672 N N . ALA A 1 87 ? -3.311 13.016 20.016 1 98.69 87 ALA A N 1
ATOM 673 C CA . ALA A 1 87 ? -2.264 13 19 1 98.69 87 ALA A CA 1
ATOM 674 C C . ALA A 1 87 ? -1.584 11.641 18.922 1 98.69 87 ALA A C 1
ATOM 676 O O . ALA A 1 87 ? -1.732 10.82 19.828 1 98.69 87 ALA A O 1
ATOM 677 N N . ILE A 1 88 ? -0.983 11.422 17.859 1 98.5 88 ILE A N 1
ATOM 678 C CA . ILE A 1 88 ? -0.057 10.312 17.672 1 98.5 88 ILE A CA 1
ATOM 679 C C . ILE A 1 88 ? 1.227 10.812 17.016 1 98.5 88 ILE A C 1
ATOM 681 O O . ILE A 1 88 ? 1.177 11.586 16.047 1 98.5 88 ILE A O 1
ATOM 685 N N . TRP A 1 89 ? 2.379 10.414 17.547 1 98.62 89 TRP A N 1
ATOM 686 C CA . TRP A 1 89 ? 3.672 10.922 17.109 1 98.62 89 TRP A CA 1
ATOM 687 C C . TRP A 1 89 ? 4.602 9.781 16.719 1 98.62 89 TRP A C 1
ATOM 689 O O . TRP A 1 89 ? 4.695 8.773 17.422 1 98.62 89 TRP A O 1
ATOM 699 N N . ASN A 1 90 ? 5.172 9.906 15.547 1 98.56 90 ASN A N 1
ATOM 700 C CA . ASN A 1 90 ? 6.273 9.023 15.188 1 98.56 90 ASN A CA 1
ATOM 701 C C . ASN A 1 90 ? 7.543 9.359 15.961 1 98.56 90 ASN A C 1
ATOM 703 O O . ASN A 1 90 ? 8.016 10.492 15.922 1 98.56 90 ASN A O 1
ATOM 707 N N . MET A 1 91 ? 8.133 8.391 16.672 1 97.94 91 MET A N 1
ATOM 708 C CA . MET A 1 91 ? 9.25 8.648 17.578 1 97.94 91 MET A CA 1
ATOM 709 C C . MET A 1 91 ? 10.578 8.352 16.891 1 97.94 91 MET A C 1
ATOM 711 O O . MET A 1 91 ? 11.602 8.203 17.562 1 97.94 91 MET A O 1
ATOM 715 N N . GLN A 1 92 ? 10.578 8.234 15.602 1 98.38 92 GLN A N 1
ATOM 716 C CA . GLN A 1 92 ? 11.781 8.078 14.789 1 98.38 92 GLN A CA 1
ATOM 717 C C . GLN A 1 92 ? 12.055 9.336 13.969 1 98.38 92 GLN A C 1
ATOM 719 O O . GLN A 1 92 ? 11.156 9.859 13.305 1 98.38 92 GLN A O 1
ATOM 724 N N . GLN A 1 93 ? 13.266 9.805 13.992 1 98.62 93 GLN A N 1
ATOM 725 C CA . GLN A 1 93 ? 13.641 10.953 13.172 1 98.62 93 GLN A CA 1
ATOM 726 C C . GLN A 1 93 ? 13.602 10.602 11.688 1 98.62 93 GLN A C 1
ATOM 728 O O . GLN A 1 93 ? 13.961 9.484 11.297 1 98.62 93 GLN A O 1
ATOM 733 N N . VAL A 1 94 ? 13.273 11.562 10.906 1 98.69 94 VAL A N 1
ATOM 734 C CA . VAL A 1 94 ? 13.227 11.367 9.461 1 98.69 94 VAL A CA 1
ATOM 735 C C . VAL A 1 94 ? 14.516 11.883 8.828 1 98.69 94 VAL A C 1
ATOM 737 O O . VAL A 1 94 ? 14.758 13.094 8.789 1 98.69 94 VAL A O 1
ATOM 740 N N . TRP A 1 95 ? 15.25 11.016 8.312 1 98 95 TRP A N 1
ATOM 741 C CA . TRP A 1 95 ? 16.516 11.406 7.707 1 98 95 TRP A CA 1
ATOM 742 C C . TRP A 1 95 ? 16.406 11.461 6.188 1 98 95 TRP A C 1
ATOM 744 O O . TRP A 1 95 ? 17.328 11.914 5.504 1 98 95 TRP A O 1
ATOM 754 N N . SER A 1 96 ? 15.234 11.031 5.629 1 97.38 96 SER A N 1
ATOM 755 C CA . SER A 1 96 ? 14.969 11.133 4.195 1 97.38 96 SER A CA 1
ATOM 756 C C . SER A 1 96 ? 14.836 12.586 3.762 1 97.38 96 SER A C 1
ATOM 758 O O . SER A 1 96 ? 13.992 13.32 4.285 1 97.38 96 SER A O 1
ATOM 760 N N . ARG A 1 97 ? 15.609 13.023 2.799 1 96.62 97 ARG A N 1
ATOM 761 C CA . ARG A 1 97 ? 15.539 14.398 2.305 1 96.62 97 ARG A CA 1
ATOM 762 C C . ARG A 1 97 ? 14.258 14.633 1.516 1 96.62 97 ARG A C 1
ATOM 764 O O . ARG A 1 97 ? 13.711 15.742 1.53 1 96.62 97 ARG A O 1
ATOM 771 N N . ASP A 1 98 ? 13.922 13.656 0.723 1 97.62 98 ASP A N 1
ATOM 772 C CA . ASP A 1 98 ? 12.719 13.688 -0.102 1 97.62 98 ASP A CA 1
ATOM 773 C C . ASP A 1 98 ? 11.766 12.555 0.272 1 97.62 98 ASP A C 1
ATOM 775 O O . ASP A 1 98 ? 12.188 11.398 0.393 1 97.62 98 ASP A O 1
ATOM 779 N N . TRP A 1 99 ? 10.477 12.883 0.438 1 98.56 99 TRP A N 1
ATOM 780 C CA . TRP A 1 99 ? 9.578 11.852 0.95 1 98.56 99 TRP A CA 1
ATOM 781 C C . TRP A 1 99 ? 8.133 12.141 0.569 1 98.56 99 TRP A C 1
ATOM 783 O O . TRP A 1 99 ? 7.793 13.273 0.229 1 98.56 99 TRP A O 1
ATOM 793 N N . GLU A 1 100 ? 7.352 11.102 0.533 1 98.44 100 GLU A N 1
ATOM 794 C CA . GLU A 1 100 ? 5.891 11.125 0.475 1 98.44 100 GLU A CA 1
ATOM 795 C C . GLU A 1 100 ? 5.281 10.531 1.742 1 98.44 100 GLU A C 1
ATOM 797 O O . GLU A 1 100 ? 5.699 9.469 2.201 1 98.44 100 GLU A O 1
ATOM 802 N N . PHE A 1 101 ? 4.422 11.258 2.33 1 98.81 101 PHE A N 1
ATOM 803 C CA . PHE A 1 101 ? 3.729 10.891 3.559 1 98.81 101 PHE A CA 1
ATOM 804 C C . PHE A 1 101 ? 2.223 10.82 3.334 1 98.81 101 PHE A C 1
ATOM 806 O O . PHE A 1 101 ? 1.56 11.859 3.227 1 98.81 101 PHE A O 1
ATOM 813 N N . GLN A 1 102 ? 1.699 9.586 3.246 1 98.56 102 GLN A N 1
ATOM 814 C CA . GLN A 1 102 ? 0.286 9.367 2.953 1 98.56 102 GLN A CA 1
ATOM 815 C C . GLN A 1 102 ? -0.491 9.023 4.219 1 98.56 102 GLN A C 1
ATOM 817 O O . GLN A 1 102 ? -0.14 8.078 4.93 1 98.56 102 GLN A O 1
ATOM 822 N N . VAL A 1 103 ? -1.577 9.734 4.469 1 98.69 103 VAL A N 1
ATOM 823 C CA . VAL A 1 103 ? -2.393 9.492 5.656 1 98.69 103 VAL A CA 1
ATOM 824 C C . VAL A 1 103 ? -3.818 9.133 5.238 1 98.69 103 VAL A C 1
ATOM 826 O O . VAL A 1 103 ? -4.453 9.867 4.477 1 98.69 103 VAL A O 1
ATOM 829 N N . SER A 1 104 ? -4.258 8.039 5.66 1 97.88 104 SER A N 1
ATOM 830 C CA . SER A 1 104 ? -5.668 7.68 5.594 1 97.88 104 SER A CA 1
ATOM 831 C C . SER A 1 104 ? -6.406 8.086 6.863 1 97.88 104 SER A C 1
ATOM 833 O O . SER A 1 104 ? -5.973 7.766 7.969 1 97.88 104 SER A O 1
ATOM 835 N N . PHE A 1 105 ? -7.52 8.789 6.684 1 98.31 105 PHE A N 1
ATOM 836 C CA . PHE A 1 105 ? -8.188 9.336 7.859 1 98.31 105 PHE A CA 1
ATOM 837 C C . PHE A 1 105 ? -9.695 9.391 7.652 1 98.31 105 PHE A C 1
ATOM 839 O O . PHE A 1 105 ? -10.18 9.227 6.531 1 98.31 105 PHE A O 1
ATOM 846 N N . LYS A 1 106 ? -10.391 9.555 8.758 1 97.38 106 LYS A N 1
ATOM 847 C CA . LYS A 1 106 ? -11.836 9.742 8.766 1 97.38 106 LYS A CA 1
ATOM 848 C C . LYS A 1 106 ? -12.25 10.797 9.797 1 97.38 106 LYS A C 1
ATOM 850 O O . LYS A 1 106 ? -11.734 10.805 10.914 1 97.38 106 LYS A O 1
ATOM 855 N N . VAL A 1 107 ? -13.086 11.641 9.375 1 96.44 107 VAL A N 1
ATOM 856 C CA . VAL A 1 107 ? -13.711 12.617 10.266 1 96.44 107 VAL A CA 1
ATOM 857 C C . VAL A 1 107 ? -15.227 12.43 10.242 1 96.44 107 VAL A C 1
ATOM 859 O O . VAL A 1 107 ? -15.859 12.555 9.188 1 96.44 107 VAL A O 1
ATOM 862 N N . THR A 1 108 ? -15.75 12.094 11.406 1 94.94 108 THR A N 1
ATOM 863 C CA . THR A 1 108 ? -17.172 11.781 11.477 1 94.94 108 THR A CA 1
ATOM 864 C C . THR A 1 108 ? -17.828 12.484 12.656 1 94.94 108 THR A C 1
ATOM 866 O O . THR A 1 108 ? -17.219 12.617 13.719 1 94.94 108 THR A O 1
ATOM 869 N N . GLY A 1 109 ? -19.016 12.875 12.461 1 91.31 109 GLY A N 1
ATOM 870 C CA . GLY A 1 109 ? -19.766 13.531 13.523 1 91.31 109 GLY A CA 1
ATOM 871 C C . GLY A 1 109 ? -21.188 13.875 13.117 1 91.31 109 GLY A C 1
ATOM 872 O O . GLY A 1 109 ? -21.703 13.352 12.125 1 91.31 109 GLY A O 1
ATOM 873 N N . SER A 1 110 ? -21.828 14.586 14.008 1 82.38 110 SER A N 1
ATOM 874 C CA . SER A 1 110 ? -23.219 14.945 13.766 1 82.38 110 SER A CA 1
ATOM 875 C C . SER A 1 110 ? -23.375 15.742 12.469 1 82.38 110 SER A C 1
ATOM 877 O O . SER A 1 110 ? -22.438 16.438 12.055 1 82.38 110 SER A O 1
ATOM 879 N N . THR A 1 111 ? -24.328 15.57 11.664 1 68.56 111 THR A N 1
ATOM 880 C CA . THR A 1 111 ? -24.547 16.125 10.328 1 68.56 111 THR A CA 1
ATOM 881 C C . THR A 1 111 ? -24.969 17.578 10.414 1 68.56 111 THR A C 1
ATOM 883 O O . THR A 1 111 ? -24.922 18.312 9.422 1 68.56 111 THR A O 1
ATOM 886 N N . GLY A 1 112 ? -25.062 18.047 11.539 1 60.56 112 GLY A N 1
ATOM 887 C CA . GLY A 1 112 ? -25.516 19.438 11.523 1 60.56 112 GLY A CA 1
ATOM 888 C C . GLY A 1 112 ? -24.406 20.422 11.25 1 60.56 112 GLY A C 1
ATOM 889 O O . GLY A 1 112 ? -23.359 20.062 10.719 1 60.56 112 GLY A O 1
ATOM 890 N N . ASP A 1 113 ? -24.812 21.734 11.172 1 58.12 113 ASP A N 1
ATOM 891 C CA . ASP A 1 113 ? -23.953 22.859 10.766 1 58.12 113 ASP A CA 1
ATOM 892 C C . ASP A 1 113 ? -22.844 23.094 11.773 1 58.12 113 ASP A C 1
ATOM 894 O O . ASP A 1 113 ? -21.984 23.953 11.57 1 58.12 113 ASP A O 1
ATOM 898 N N . LEU A 1 114 ? -23.031 22.312 12.812 1 56.19 114 LEU A N 1
ATOM 899 C CA . LEU A 1 114 ? -22.109 22.625 13.898 1 56.19 114 LEU A CA 1
ATOM 900 C C . LEU A 1 114 ? -21.109 21.484 14.117 1 56.19 114 LEU A C 1
ATOM 902 O O . LEU A 1 114 ? -21.422 20.5 14.773 1 56.19 114 LEU A O 1
ATOM 906 N N . PHE A 1 115 ? -20.141 21.469 13.352 1 61.72 115 PHE A N 1
ATOM 907 C CA . PHE A 1 115 ? -19.125 20.438 13.539 1 61.72 115 PHE A CA 1
ATOM 908 C C . PHE A 1 115 ? -17.75 21.062 13.688 1 61.72 115 PHE A C 1
ATOM 910 O O . PHE A 1 115 ? -17.516 22.203 13.258 1 61.72 115 PHE A O 1
ATOM 917 N N . GLY A 1 116 ? -16.922 20.641 14.672 1 63.66 116 GLY A N 1
ATOM 918 C CA . GLY A 1 116 ? -15.664 21.344 14.859 1 63.66 116 GLY A CA 1
ATOM 919 C C . GLY A 1 116 ? -14.609 20.5 15.531 1 63.66 116 GLY A C 1
ATOM 920 O O . GLY A 1 116 ? -14.883 19.375 15.969 1 63.66 116 GLY A O 1
ATOM 921 N N . ASP A 1 117 ? -13.133 20.906 15.18 1 79.38 117 ASP A N 1
ATOM 922 C CA . ASP A 1 117 ? -12.141 21.906 14.82 1 79.38 117 ASP A CA 1
ATOM 923 C C . ASP A 1 117 ? -11.141 21.359 13.805 1 79.38 117 ASP A C 1
ATOM 925 O O . ASP A 1 117 ? -10.664 22.078 12.93 1 79.38 117 ASP A O 1
ATOM 929 N N . GLY A 1 118 ? -10.836 20.094 13.977 1 93.81 118 GLY A N 1
ATOM 930 C CA . GLY A 1 118 ? -10.039 19.672 12.836 1 93.81 118 GLY A CA 1
ATOM 931 C C . GLY A 1 118 ? -8.828 18.844 13.234 1 93.81 118 GLY A C 1
ATOM 932 O O . GLY A 1 118 ? -8.742 18.359 14.367 1 93.81 118 GLY A O 1
ATOM 933 N N . MET A 1 119 ? -8.016 18.594 12.289 1 97.56 119 MET A N 1
ATOM 934 C CA . MET A 1 119 ? -6.805 17.781 12.422 1 97.56 119 MET A CA 1
ATOM 935 C C . MET A 1 119 ? -5.586 18.531 11.898 1 97.56 119 MET A C 1
ATOM 937 O O . MET A 1 119 ? -5.723 19.5 11.156 1 97.56 119 MET A O 1
ATOM 941 N N . ALA A 1 120 ? -4.473 18.078 12.32 1 98.69 120 ALA A N 1
ATOM 942 C CA . ALA A 1 120 ? -3.217 18.578 11.773 1 98.69 120 ALA A CA 1
ATOM 943 C C . ALA A 1 120 ? -2.225 17.453 11.539 1 98.69 120 ALA A C 1
ATOM 945 O O . ALA A 1 120 ? -2.16 16.5 12.328 1 98.69 120 ALA A O 1
ATOM 946 N N . ILE A 1 121 ? -1.498 17.547 10.492 1 98.94 121 ILE A N 1
ATOM 947 C CA . ILE A 1 121 ? -0.343 16.688 10.219 1 98.94 121 ILE A CA 1
ATOM 948 C C . ILE A 1 121 ? 0.941 17.5 10.383 1 98.94 121 ILE A C 1
ATOM 950 O O . ILE A 1 121 ? 1.045 18.625 9.875 1 98.94 121 ILE A O 1
ATOM 954 N N . TRP A 1 122 ? 1.896 16.859 11.023 1 98.88 122 TRP A N 1
ATOM 955 C CA . TRP A 1 122 ? 3.07 17.609 11.445 1 98.88 122 TRP A CA 1
ATOM 956 C C . TRP A 1 122 ? 4.348 16.984 10.898 1 98.88 122 TRP A C 1
ATOM 958 O O . TRP A 1 122 ? 4.449 15.758 10.789 1 98.88 122 TRP A O 1
ATOM 968 N N . TYR A 1 123 ? 5.297 17.781 10.57 1 98.94 123 TYR A N 1
ATOM 969 C CA . TYR A 1 123 ? 6.727 17.516 10.469 1 98.94 123 TYR A CA 1
ATOM 970 C C . TYR A 1 123 ? 7.535 18.547 11.25 1 98.94 123 TYR A C 1
ATOM 972 O O . TYR A 1 123 ? 7.828 19.625 10.734 1 98.94 123 TYR A O 1
ATOM 980 N N . VAL A 1 124 ? 8.031 18.156 12.531 1 98.81 124 VAL A N 1
ATOM 981 C CA . VAL A 1 124 ? 8.492 19.203 13.43 1 98.81 124 VAL A CA 1
ATOM 982 C C . VAL A 1 124 ? 9.75 18.75 14.164 1 98.81 124 VAL A C 1
ATOM 984 O O . VAL A 1 124 ? 10.031 17.547 14.234 1 98.81 124 VAL A O 1
ATOM 987 N N . SER A 1 125 ? 10.414 19.688 14.758 1 98.44 125 SER A N 1
ATOM 988 C CA . SER A 1 125 ? 11.672 19.422 15.453 1 98.44 125 SER A CA 1
ATOM 989 C C . SER A 1 125 ? 11.438 18.766 16.812 1 98.44 125 SER A C 1
ATOM 991 O O . SER A 1 125 ? 12.25 17.969 17.266 1 98.44 125 SER A O 1
ATOM 993 N N . GLU A 1 126 ? 10.328 19.094 17.438 1 97.69 126 GLU A N 1
ATOM 994 C CA . GLU A 1 126 ? 10.008 18.578 18.781 1 97.69 126 GLU A CA 1
ATOM 995 C C . GLU A 1 126 ? 8.719 17.75 18.75 1 97.69 126 GLU A C 1
ATOM 997 O O . GLU A 1 126 ? 7.621 18.312 18.75 1 97.69 126 GLU A O 1
ATOM 1002 N N . PRO A 1 127 ? 8.883 16.484 18.875 1 97.31 127 PRO A N 1
ATOM 1003 C CA . PRO A 1 127 ? 7.688 15.633 18.938 1 97.31 127 PRO A CA 1
ATOM 1004 C C . PRO A 1 127 ? 7.031 15.633 20.312 1 97.31 127 PRO A C 1
ATOM 1006 O O . PRO A 1 127 ? 7.574 16.203 21.266 1 97.31 127 PRO A O 1
ATOM 1009 N N . ASN A 1 128 ? 5.852 15.109 20.453 1 96.62 128 ASN A N 1
ATOM 1010 C CA . ASN A 1 128 ? 5.156 14.852 21.719 1 96.62 128 ASN A CA 1
ATOM 1011 C C . ASN A 1 128 ? 4.789 16.156 22.422 1 96.62 128 ASN A C 1
ATOM 1013 O O . ASN A 1 128 ? 4.891 16.25 23.641 1 96.62 128 AS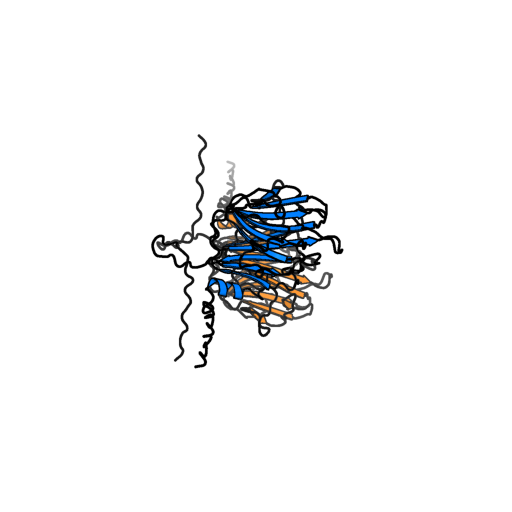N A O 1
ATOM 1017 N N . GLN A 1 129 ? 4.508 17.141 21.672 1 96.75 129 GLN A N 1
ATOM 1018 C CA . GLN A 1 129 ? 4.031 18.391 22.25 1 96.75 129 GLN A CA 1
ATOM 1019 C C . GLN A 1 129 ? 2.582 18.672 21.859 1 96.75 129 GLN A C 1
ATOM 1021 O O . GLN A 1 129 ? 2.273 18.859 20.688 1 96.75 129 GLN A O 1
ATOM 1026 N N . MET A 1 130 ? 1.74 18.688 22.844 1 96.81 130 MET A N 1
ATOM 1027 C CA . MET A 1 130 ? 0.344 19.047 22.609 1 96.81 130 MET A CA 1
ATOM 1028 C C . MET A 1 130 ? 0.13 20.547 22.797 1 96.81 130 MET A C 1
ATOM 1030 O O . MET A 1 130 ? 0.945 21.219 23.422 1 96.81 130 MET A O 1
ATOM 1034 N N . GLY A 1 131 ? -0.943 21.047 22.25 1 96.44 131 GLY A N 1
ATOM 1035 C CA . GLY A 1 131 ? -1.229 22.453 22.375 1 96.44 131 GLY A CA 1
ATOM 1036 C C . GLY A 1 131 ? -2.488 22.875 21.625 1 96.44 131 GLY A C 1
ATOM 1037 O O . GLY A 1 131 ? -3.314 22.031 21.281 1 96.44 131 GLY A O 1
ATOM 1038 N N . PRO A 1 132 ? -2.619 24.172 21.375 1 95.5 132 PRO A N 1
ATOM 1039 C CA . PRO A 1 132 ? -3.906 24.703 20.922 1 95.5 132 PRO A CA 1
ATOM 1040 C C . PRO A 1 132 ? -4.09 24.609 19.406 1 95.5 132 PRO A C 1
ATOM 1042 O O . PRO A 1 132 ? -5.188 24.844 18.906 1 95.5 132 PRO A O 1
ATOM 1045 N N . VAL A 1 133 ? -3.113 24.344 18.641 1 96.88 133 VAL A N 1
ATOM 1046 C CA . VAL A 1 133 ? -3.223 24.328 17.188 1 96.88 133 VAL A CA 1
ATOM 1047 C C . VAL A 1 133 ? -3.637 22.922 16.719 1 96.88 133 VAL A C 1
ATOM 1049 O O . VAL A 1 133 ? -2.785 22.094 16.406 1 96.88 133 VAL A O 1
ATOM 1052 N N . PHE A 1 134 ? -4.91 22.672 16.719 1 96.94 134 PHE A N 1
ATOM 1053 C CA . PHE A 1 134 ? -5.5 21.406 16.344 1 96.94 134 PHE A CA 1
ATOM 1054 C C . PHE A 1 134 ? -4.875 20.266 17.125 1 96.94 134 PHE A C 1
ATOM 1056 O O . PHE A 1 134 ? -4.605 19.188 16.578 1 96.94 134 PHE A O 1
ATOM 1063 N N . GLY A 1 135 ? -4.566 20.516 18.359 1 97.31 135 GLY A N 1
ATOM 1064 C CA . GLY A 1 135 ? -4.004 19.516 19.25 1 97.31 135 GLY A CA 1
ATOM 1065 C C . GLY A 1 135 ? -2.49 19.578 19.344 1 97.31 135 GLY A C 1
ATOM 1066 O O . GLY A 1 135 ? -1.888 18.938 20.203 1 97.31 135 GLY A O 1
ATOM 1067 N N . GLY A 1 136 ? -1.869 20.266 18.453 1 97.25 136 GLY A N 1
ATOM 1068 C CA . GLY A 1 136 ? -0.424 20.438 18.453 1 97.25 136 GLY A CA 1
ATOM 1069 C C . GLY A 1 136 ? 0.022 21.766 19.047 1 97.25 136 GLY A C 1
ATOM 1070 O O . GLY A 1 136 ? -0.803 22.641 19.297 1 97.25 136 GLY A O 1
ATOM 1071 N N . LYS A 1 137 ? 1.271 21.938 19.141 1 97.31 137 LYS A N 1
ATOM 1072 C CA . LYS A 1 137 ? 1.85 23.094 19.828 1 97.31 137 LYS A CA 1
ATOM 1073 C C . LYS A 1 137 ? 1.843 24.328 18.922 1 97.31 137 LYS A C 1
ATOM 1075 O O . LYS A 1 137 ? 2.088 24.219 17.719 1 97.31 137 LYS A O 1
ATOM 1080 N N . ASP A 1 138 ? 1.573 25.469 19.531 1 97.88 138 ASP A N 1
ATOM 1081 C CA . ASP A 1 138 ? 1.799 26.734 18.859 1 97.88 138 ASP A CA 1
ATOM 1082 C C . ASP A 1 138 ? 3.287 27.078 18.812 1 97.88 138 ASP A C 1
ATOM 1084 O O . ASP A 1 138 ? 4.09 26.484 19.516 1 97.88 138 ASP A O 1
ATOM 1088 N N . TYR A 1 139 ? 3.666 27.969 17.891 1 98.12 139 TYR A N 1
ATOM 1089 C CA . TYR A 1 139 ? 5.055 28.375 17.719 1 98.12 139 TYR A CA 1
ATOM 1090 C C . TYR A 1 139 ? 5.945 27.172 17.453 1 98.12 139 TYR A C 1
ATOM 1092 O O . TYR A 1 139 ? 7.016 27.047 18.047 1 98.12 139 TYR A O 1
ATOM 1100 N N . PHE A 1 140 ? 5.375 26.281 16.688 1 98.38 140 PHE A N 1
ATOM 1101 C CA . PHE A 1 140 ? 6.133 25.078 16.328 1 98.38 140 PHE A CA 1
ATOM 1102 C C . PHE A 1 140 ? 7.242 25.422 15.344 1 98.38 140 PHE A C 1
ATOM 1104 O O . PHE A 1 140 ? 7.227 26.484 14.727 1 98.38 140 PHE A O 1
ATOM 1111 N N . ARG A 1 141 ? 8.227 24.578 15.258 1 98.5 141 ARG A N 1
ATOM 1112 C CA . ARG A 1 141 ? 9.281 24.656 14.25 1 98.5 141 ARG A CA 1
ATOM 1113 C C . ARG A 1 141 ? 9.141 23.516 13.242 1 98.5 141 ARG A C 1
ATOM 1115 O O . ARG A 1 141 ? 9.273 22.344 13.594 1 98.5 141 ARG A O 1
ATOM 1122 N N . GLY A 1 142 ? 8.852 23.906 12.031 1 98.69 142 GLY A N 1
ATOM 1123 C CA . GLY A 1 142 ? 8.641 22.906 10.992 1 98.69 142 GLY A CA 1
ATOM 1124 C C . GLY A 1 142 ? 7.387 23.156 10.172 1 98.69 142 GLY A C 1
ATOM 1125 O O . GLY A 1 142 ? 7.055 24.297 9.867 1 98.69 142 GLY A O 1
ATOM 1126 N N . LEU A 1 143 ? 6.789 22.078 9.711 1 98.88 143 LEU A N 1
ATOM 1127 C CA . LEU A 1 143 ? 5.625 22.109 8.836 1 98.88 143 LEU A CA 1
ATOM 1128 C C . LEU A 1 143 ? 4.367 21.672 9.578 1 98.88 143 LEU A C 1
ATOM 1130 O O . LEU A 1 143 ? 4.395 20.703 10.344 1 98.88 143 LEU A O 1
ATOM 1134 N N . GLY A 1 144 ? 3.332 22.422 9.453 1 98.75 144 GLY A N 1
ATOM 1135 C CA . GLY A 1 144 ? 1.981 22.031 9.805 1 98.75 144 GLY A CA 1
ATOM 1136 C C . GLY A 1 144 ? 1.03 22.016 8.625 1 98.75 144 GLY A C 1
ATOM 1137 O O . GLY A 1 144 ? 0.974 22.984 7.863 1 98.75 144 GLY A O 1
ATOM 1138 N N . VAL A 1 145 ? 0.353 20.922 8.406 1 98.81 145 VAL A N 1
ATOM 1139 C CA . VAL A 1 145 ? -0.751 20.828 7.461 1 98.81 145 VAL A CA 1
ATOM 1140 C C . VAL A 1 145 ? -2.076 20.75 8.211 1 98.81 145 VAL A C 1
ATOM 1142 O O . VAL A 1 145 ? -2.277 19.844 9.039 1 98.81 145 VAL A O 1
ATOM 1145 N N . PHE A 1 146 ? -2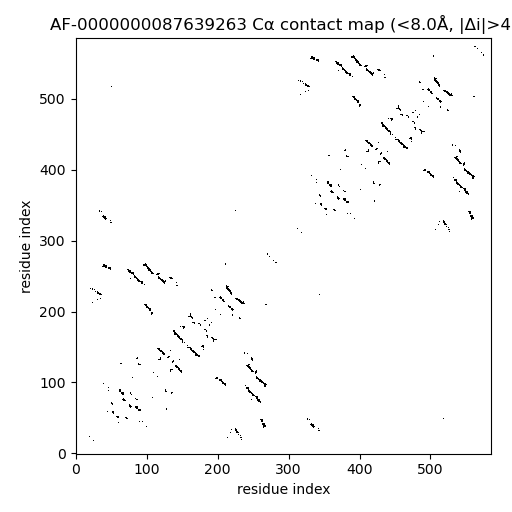.984 21.625 7.891 1 97.88 146 PHE A N 1
ATOM 1146 C CA . PHE A 1 146 ? -4.188 21.766 8.703 1 97.88 146 PHE A CA 1
ATOM 1147 C C . PHE A 1 146 ? -5.426 21.359 7.914 1 97.88 146 PHE A C 1
ATOM 1149 O O . PHE A 1 146 ? -5.621 21.812 6.785 1 97.88 146 PHE A O 1
ATOM 1156 N N . LEU A 1 147 ? -6.156 20.484 8.453 1 97.25 147 LEU A N 1
ATOM 1157 C CA . LEU A 1 147 ? -7.484 20.125 7.973 1 97.25 147 LEU A CA 1
ATOM 1158 C C . LEU A 1 147 ? -8.57 20.734 8.852 1 97.25 147 LEU A C 1
ATOM 1160 O O . LEU A 1 147 ? -9.055 20.078 9.789 1 97.25 147 LEU A O 1
ATOM 1164 N N . ASP A 1 148 ? -8.953 21.891 8.531 1 94.19 148 ASP A N 1
ATOM 1165 C CA . ASP A 1 148 ? -9.812 22.734 9.352 1 94.19 148 ASP A CA 1
ATOM 1166 C C . ASP A 1 148 ? -11.281 22.578 8.953 1 94.19 148 ASP A C 1
ATOM 1168 O O . ASP A 1 148 ? -11.664 22.906 7.828 1 94.19 148 ASP A O 1
ATOM 1172 N N . THR A 1 149 ? -12.039 22.141 9.867 1 91.94 149 THR A N 1
ATOM 1173 C CA . THR A 1 149 ? -13.43 21.844 9.539 1 91.94 149 THR A CA 1
ATOM 1174 C C . THR A 1 149 ? -14.328 23.031 9.883 1 91.94 149 THR A C 1
ATOM 1176 O O . THR A 1 149 ? -15.484 23.078 9.438 1 91.94 149 THR A O 1
ATOM 1179 N N . TYR A 1 150 ? -13.844 23.984 10.594 1 86.69 150 TYR A N 1
ATOM 1180 C CA . TYR A 1 150 ? -14.703 25.047 11.078 1 86.69 150 TYR A CA 1
ATOM 1181 C C . TYR A 1 150 ? -14.227 26.406 10.586 1 86.69 150 TYR A C 1
ATOM 1183 O O . TYR A 1 150 ? -13.055 26.766 10.734 1 86.69 150 TYR A O 1
ATOM 1191 N N . SER A 1 151 ? -15.148 27.125 10.086 1 86 151 SER A N 1
ATOM 1192 C CA . SER A 1 151 ? -14.844 28.469 9.625 1 86 151 SER A CA 1
ATOM 1193 C C . SER A 1 151 ? -14.992 29.484 10.758 1 86 151 SER A C 1
ATOM 1195 O O . SER A 1 151 ? -16.094 29.672 11.289 1 86 151 SER A O 1
ATOM 1197 N N . ASN A 1 152 ? -13.969 30.016 11.102 1 81.94 152 ASN A N 1
ATOM 1198 C CA . ASN A 1 152 ? -14.008 31.078 12.109 1 81.94 152 ASN A CA 1
ATOM 1199 C C . ASN A 1 152 ? -14.07 32.469 11.477 1 81.94 152 ASN A C 1
ATOM 1201 O O . ASN A 1 152 ? -14.477 33.438 12.125 1 81.94 152 ASN A O 1
ATOM 1205 N N . HIS A 1 153 ? -13.578 32.469 10.289 1 70.06 153 HIS A N 1
ATOM 1206 C CA . HIS A 1 153 ? -13.469 33.781 9.625 1 70.06 153 HIS A CA 1
ATOM 1207 C C . HIS A 1 153 ? -14.641 34 8.672 1 70.06 153 HIS A C 1
ATOM 1209 O O . HIS A 1 153 ? -14.867 33.219 7.762 1 70.06 153 HIS A O 1
ATOM 1215 N N . ASN A 1 154 ? -15.469 35 8.883 1 66.62 154 ASN A N 1
ATOM 1216 C CA . ASN A 1 154 ? -16.578 35.344 8 1 66.62 154 ASN A CA 1
ATOM 1217 C C . ASN A 1 154 ? -16.234 36.562 7.109 1 66.62 154 ASN A C 1
ATOM 1219 O O . ASN A 1 154 ? -17.109 37.125 6.473 1 66.62 154 ASN A O 1
ATOM 1223 N N . GLY A 1 155 ? -14.984 36.781 6.922 1 64.19 155 GLY A N 1
ATOM 1224 C CA . GLY A 1 155 ? -14.641 37.969 6.133 1 64.19 155 GLY A CA 1
ATOM 1225 C C . GLY A 1 155 ? -14.289 37.625 4.695 1 64.19 155 GLY A C 1
ATOM 1226 O O . GLY A 1 155 ? -14.562 36.531 4.219 1 64.19 155 GLY A O 1
ATOM 1227 N N . PRO A 1 156 ? -13.961 38.562 3.826 1 56.16 156 PRO A N 1
ATOM 1228 C CA . PRO A 1 156 ? -13.75 38.531 2.377 1 56.16 156 PRO A CA 1
ATOM 1229 C C . PRO A 1 156 ? -12.852 37.344 1.955 1 56.16 156 PRO A C 1
ATOM 1231 O O . PRO A 1 156 ? -12.922 36.906 0.81 1 56.16 156 PRO A O 1
ATOM 1234 N N . HIS A 1 157 ? -12.078 36.844 2.822 1 58.72 157 HIS A N 1
ATOM 1235 C CA . HIS A 1 157 ? -11.148 35.781 2.422 1 58.72 157 HIS A CA 1
ATOM 1236 C C . HIS A 1 157 ? -11.539 34.438 3.037 1 58.72 157 HIS A C 1
ATOM 1238 O O . HIS A 1 157 ? -10.68 33.594 3.281 1 58.72 157 HIS A O 1
ATOM 1244 N N . SER A 1 158 ? -12.852 34.5 3 1 70.12 158 SER A N 1
ATOM 1245 C CA . SER A 1 158 ? -13.375 33.281 3.607 1 70.12 158 SER A CA 1
ATOM 1246 C C . SER A 1 158 ? -13.422 32.125 2.6 1 70.12 158 SER A C 1
ATOM 1248 O O . SER A 1 158 ? -13.664 32.344 1.411 1 70.12 158 SER A O 1
ATOM 1250 N N . HIS A 1 159 ? -12.844 31.094 2.818 1 79.25 159 HIS A N 1
ATOM 1251 C CA . HIS A 1 159 ? -12.945 29.875 2.037 1 79.25 159 HIS A CA 1
ATOM 1252 C C . HIS A 1 159 ? -13.961 28.906 2.645 1 79.25 159 HIS A C 1
ATOM 1254 O O . HIS A 1 159 ? -14.328 29.047 3.814 1 79.25 159 HIS A O 1
ATOM 1260 N N . GLY A 1 160 ? -14.477 28.141 1.737 1 86.31 160 GLY A N 1
ATOM 1261 C CA . GLY A 1 160 ? -15.32 27.062 2.246 1 86.31 160 GLY A CA 1
ATOM 1262 C C . GLY A 1 160 ? -14.562 26.094 3.133 1 86.31 160 GLY A C 1
ATOM 1263 O O . GLY A 1 160 ? -13.344 25.953 3.018 1 86.31 160 GLY A O 1
ATOM 1264 N N . HIS A 1 161 ? -15.266 25.609 4.082 1 88.44 161 HIS A N 1
ATOM 1265 C CA . HIS A 1 161 ? -14.703 24.594 4.961 1 88.44 161 HIS A CA 1
ATOM 1266 C C . HIS A 1 161 ? -15.438 23.266 4.812 1 88.44 161 HIS A C 1
ATOM 1268 O O . HIS A 1 161 ? -16.641 23.25 4.523 1 88.44 161 HIS A O 1
ATOM 1274 N N . PRO A 1 162 ? -14.773 22.109 5.113 1 92.62 162 PRO A N 1
ATOM 1275 C CA . PRO A 1 162 ? -13.391 21.984 5.598 1 92.62 162 PRO A CA 1
ATOM 1276 C C . PRO A 1 162 ? -12.367 22.516 4.605 1 92.62 162 PRO A C 1
ATOM 1278 O O . PRO A 1 162 ? -12.57 22.438 3.393 1 92.62 162 PRO A O 1
ATOM 1281 N N . TYR A 1 163 ? -11.297 23.109 5.133 1 94.38 163 TYR A N 1
ATOM 1282 C CA . TYR A 1 163 ? -10.227 23.719 4.34 1 94.38 163 TYR A CA 1
ATOM 1283 C C . TYR A 1 163 ? -8.867 23.156 4.723 1 94.38 163 TYR A C 1
ATOM 1285 O O . TYR A 1 163 ? -8.578 22.969 5.906 1 94.38 163 TYR A O 1
ATOM 1293 N N . ILE A 1 164 ? -8.094 22.828 3.697 1 97.19 164 ILE A N 1
ATOM 1294 C CA . ILE A 1 164 ? -6.75 22.297 3.918 1 97.19 164 ILE A CA 1
ATOM 1295 C C . ILE A 1 164 ? -5.715 23.359 3.557 1 97.19 164 ILE A C 1
ATOM 1297 O O . ILE A 1 164 ? -5.773 23.953 2.473 1 97.19 164 ILE A O 1
ATOM 1301 N N . SER A 1 165 ? -4.852 23.656 4.477 1 97 165 SER A N 1
ATOM 1302 C CA . SER A 1 165 ? -3.768 24.609 4.273 1 97 165 SER A CA 1
ATOM 1303 C C . SER A 1 165 ? -2.488 24.141 4.961 1 97 165 SER A C 1
ATOM 1305 O O . SER A 1 165 ? -2.496 23.156 5.699 1 97 165 SER A O 1
ATOM 1307 N N . ALA A 1 166 ? -1.381 24.828 4.629 1 98.5 166 ALA A N 1
ATOM 1308 C CA . ALA A 1 166 ? -0.092 24.484 5.23 1 98.5 166 ALA A CA 1
ATOM 1309 C C . ALA A 1 166 ? 0.606 25.734 5.766 1 98.5 166 ALA A C 1
ATOM 1311 O O . ALA A 1 166 ? 0.334 26.844 5.312 1 98.5 166 ALA A O 1
ATOM 1312 N N . MET A 1 167 ? 1.431 25.531 6.715 1 98.25 167 MET A N 1
ATOM 1313 C CA . MET A 1 167 ? 2.238 26.562 7.348 1 98.25 167 MET A CA 1
ATOM 1314 C C . MET A 1 167 ? 3.637 26.047 7.668 1 98.25 167 MET A C 1
ATOM 1316 O O . MET A 1 167 ? 3.793 24.906 8.125 1 98.25 167 MET A O 1
ATOM 1320 N N . VAL A 1 168 ? 4.613 26.797 7.32 1 98.38 168 VAL A N 1
ATOM 1321 C CA . VAL A 1 168 ? 5.973 26.531 7.777 1 98.38 168 VAL A CA 1
ATOM 1322 C C . VAL A 1 168 ? 6.406 27.594 8.781 1 98.38 168 VAL A C 1
ATOM 1324 O O . VAL A 1 168 ? 6.184 28.797 8.555 1 98.38 168 VAL A O 1
ATOM 1327 N N . SER A 1 169 ? 6.957 27.156 9.906 1 97.62 169 SER A N 1
ATOM 1328 C CA . SER A 1 169 ? 7.352 28.078 10.953 1 97.62 169 SER A CA 1
ATOM 1329 C C . SER A 1 169 ? 8.742 27.75 11.492 1 97.62 169 SER A C 1
ATOM 1331 O O . SER A 1 169 ? 9.125 26.578 11.547 1 97.62 169 SER A O 1
ATOM 1333 N N . ASP A 1 170 ? 9.445 28.75 11.922 1 97 170 ASP A N 1
ATOM 1334 C CA . ASP A 1 170 ? 10.75 28.578 12.547 1 97 170 ASP A CA 1
ATOM 1335 C C . ASP A 1 170 ? 10.648 28.672 14.07 1 97 170 ASP A C 1
ATOM 1337 O O . ASP A 1 170 ? 11.656 28.859 14.758 1 97 170 ASP A O 1
ATOM 1341 N N . GLY A 1 171 ? 9.438 28.672 14.547 1 97 171 GLY A N 1
ATOM 1342 C CA . GLY A 1 171 ? 9.234 28.766 15.977 1 97 171 GLY A CA 1
ATOM 1343 C C . GLY A 1 171 ? 8.75 30.125 16.422 1 97 171 GLY A C 1
ATOM 1344 O O . GLY A 1 171 ? 8.391 30.312 17.594 1 97 171 GLY A O 1
ATOM 1345 N N . SER A 1 172 ? 8.633 31.047 15.461 1 96.25 172 SER A N 1
ATOM 1346 C CA . SER A 1 172 ? 8.312 32.406 15.836 1 96.25 172 SER A CA 1
ATOM 1347 C C . SER A 1 172 ? 6.875 32.781 15.461 1 96.25 172 SER A C 1
ATOM 1349 O O . SER A 1 172 ? 6.348 33.781 15.898 1 96.25 172 SER A O 1
ATOM 1351 N N . LEU A 1 173 ? 6.273 31.922 14.633 1 95.88 173 LEU A N 1
ATOM 1352 C CA . LEU A 1 173 ? 4.973 32.281 14.078 1 95.88 173 LEU A CA 1
ATOM 1353 C C . LEU A 1 173 ? 3.844 31.656 14.883 1 95.88 173 LEU A C 1
ATOM 1355 O O . LEU A 1 173 ? 3.928 30.484 15.258 1 95.88 173 LEU A O 1
ATOM 1359 N N . HIS A 1 174 ? 2.879 32.406 15.141 1 95.25 174 HIS A N 1
ATOM 1360 C CA . HIS A 1 174 ? 1.644 32 15.797 1 95.25 174 HIS A CA 1
ATOM 1361 C C . HIS A 1 174 ? 0.585 31.594 14.773 1 95.25 174 HIS A C 1
ATOM 1363 O O . HIS A 1 174 ? 0.427 32.25 13.75 1 95.25 174 HIS A O 1
ATOM 1369 N N . TYR A 1 175 ? -0.07 30.453 15.031 1 96.06 175 TYR A N 1
ATOM 1370 C CA . TYR A 1 175 ? -1.236 30.125 14.219 1 96.06 175 TYR A CA 1
ATOM 1371 C C . TYR A 1 175 ? -2.475 30.859 14.719 1 96.06 175 TYR A C 1
ATOM 1373 O O . TYR A 1 175 ? -2.979 30.562 15.805 1 96.06 175 TYR A O 1
ATOM 1381 N N . ASP A 1 176 ? -3.062 31.688 13.938 1 93.12 176 ASP A N 1
ATOM 1382 C CA . ASP A 1 176 ? -4.223 32.5 14.32 1 93.12 176 ASP A CA 1
ATOM 1383 C C . ASP A 1 176 ? -5.523 31.766 13.992 1 93.12 176 ASP A C 1
ATOM 1385 O O . ASP A 1 176 ? -6.012 31.828 12.867 1 93.12 176 ASP A O 1
ATOM 1389 N N . HIS A 1 177 ? -6.168 31.219 14.938 1 90.19 177 HIS A N 1
ATOM 1390 C CA . HIS A 1 177 ? -7.402 30.453 14.75 1 90.19 177 HIS A CA 1
ATOM 1391 C C . HIS A 1 177 ? -8.531 31.359 14.266 1 90.19 177 HIS A C 1
ATOM 1393 O O . HIS A 1 177 ? -9.359 30.938 13.453 1 90.19 177 HIS A O 1
ATOM 1399 N N . ASP A 1 178 ? -8.539 32.562 14.734 1 87.56 178 ASP A N 1
ATOM 1400 C CA . ASP A 1 178 ? -9.625 33.469 14.406 1 87.56 178 ASP A CA 1
ATOM 1401 C C . ASP A 1 178 ? -9.625 33.812 12.914 1 87.56 178 ASP A C 1
ATOM 1403 O O . ASP A 1 178 ? -10.664 34.125 12.344 1 87.56 178 ASP A O 1
ATOM 1407 N N . LYS A 1 179 ? -8.492 33.719 12.359 1 87.31 179 LYS A N 1
ATOM 1408 C CA . LYS A 1 179 ? -8.375 34 10.93 1 87.31 179 LYS A CA 1
ATOM 1409 C C . LYS A 1 179 ? -8.102 32.75 10.125 1 87.31 179 LYS A C 1
ATOM 1411 O O . LYS A 1 179 ? -7.625 32.812 8.992 1 87.31 179 LYS A O 1
ATOM 1416 N N . ASP A 1 180 ? -8.266 31.641 10.75 1 88.62 180 ASP A N 1
ATOM 1417 C CA . ASP A 1 180 ? -8.109 30.328 10.117 1 88.62 180 ASP A CA 1
ATOM 1418 C C . ASP A 1 180 ? -6.707 30.172 9.531 1 88.62 180 ASP A C 1
ATOM 1420 O O . ASP A 1 180 ? -6.539 29.594 8.461 1 88.62 180 ASP A O 1
ATOM 1424 N N . GLY A 1 181 ? -5.758 30.844 10.148 1 90.06 181 GLY A N 1
ATOM 1425 C CA . GLY A 1 181 ? -4.355 30.703 9.789 1 90.06 181 GLY A CA 1
ATOM 1426 C C . GLY A 1 181 ? -4.008 31.406 8.484 1 90.06 181 GLY A C 1
ATOM 1427 O O . GLY A 1 181 ? -2.93 31.188 7.93 1 90.06 181 GLY A O 1
ATOM 1428 N N . THR A 1 182 ? -4.848 32.188 7.949 1 87.69 182 THR A N 1
ATOM 1429 C CA . THR A 1 182 ? -4.703 32.781 6.617 1 87.69 182 THR A CA 1
ATOM 1430 C C . THR A 1 182 ? -3.43 33.625 6.527 1 87.69 182 THR A C 1
ATOM 1432 O O . THR A 1 182 ? -2.746 33.594 5.5 1 87.69 182 THR A O 1
ATOM 1435 N N . HIS A 1 183 ? -2.982 34.25 7.543 1 88.69 183 HIS A N 1
ATOM 1436 C CA . HIS A 1 183 ? -1.877 35.188 7.504 1 88.69 183 HIS A CA 1
ATOM 1437 C C . HIS A 1 183 ? -0.534 34.469 7.449 1 88.69 183 HIS A C 1
ATOM 1439 O O . HIS A 1 183 ? 0.478 35.062 7.066 1 88.69 183 HIS A O 1
ATOM 1445 N N . THR A 1 184 ? -0.502 33.219 7.859 1 93.5 184 THR A N 1
ATOM 1446 C CA . THR A 1 184 ? 0.756 32.5 7.902 1 93.5 184 THR A CA 1
ATOM 1447 C C . THR A 1 184 ? 0.717 31.297 6.949 1 93.5 184 THR A C 1
ATOM 1449 O O . THR A 1 184 ? 1.564 30.406 7.031 1 93.5 184 THR A O 1
ATOM 1452 N N . GLN A 1 185 ? -0.174 31.359 6.078 1 94.81 185 GLN A N 1
ATOM 1453 C CA . GLN A 1 185 ? -0.382 30.25 5.156 1 94.81 185 GLN A CA 1
ATOM 1454 C C . GLN A 1 185 ? 0.734 30.172 4.117 1 94.81 185 GLN A C 1
ATOM 1456 O O . GLN A 1 185 ? 1.071 31.188 3.492 1 94.81 185 GLN A O 1
ATOM 1461 N N . LEU A 1 186 ? 1.252 29 4.004 1 96.19 186 LEU A N 1
ATOM 1462 C CA . LEU A 1 186 ? 2.295 28.781 3.008 1 96.19 186 LEU A CA 1
ATOM 1463 C C . LEU A 1 186 ? 1.768 29.031 1.601 1 96.19 186 LEU A C 1
ATOM 1465 O O . LEU A 1 186 ? 0.698 28.547 1.232 1 96.19 186 LEU A O 1
ATOM 1469 N N . GLY A 1 187 ? 2.521 29.844 0.805 1 93.44 187 GLY A N 1
ATOM 1470 C CA . GLY A 1 187 ? 2.139 30.141 -0.566 1 93.44 187 GLY A CA 1
ATOM 1471 C C . GLY A 1 187 ? 1.108 31.25 -0.671 1 93.44 187 GLY A C 1
ATOM 1472 O O . GLY A 1 187 ? 0.701 31.609 -1.772 1 93.44 187 GLY A O 1
ATOM 1473 N N . GLY A 1 188 ? 0.68 31.719 0.417 1 91.12 188 GLY A N 1
ATOM 1474 C CA . GLY A 1 188 ? -0.297 32.781 0.412 1 91.12 188 GLY A CA 1
ATOM 1475 C C . GLY A 1 188 ? -1.703 32.312 0.737 1 91.12 188 GLY A C 1
ATOM 1476 O O . GLY A 1 188 ? -1.964 31.125 0.796 1 91.12 188 GLY A O 1
ATOM 1477 N N . GLU A 1 189 ? -2.631 33.188 0.872 1 84.69 189 GLU A N 1
ATOM 1478 C CA . GLU A 1 189 ? -3.971 32.938 1.395 1 84.69 189 GLU A CA 1
ATOM 1479 C C . GLU A 1 189 ? -4.785 32.062 0.433 1 84.69 189 GLU A C 1
ATOM 1481 O O . GLU A 1 189 ? -5.746 31.406 0.842 1 84.69 189 GLU A O 1
ATOM 1486 N N . HIS A 1 190 ? -4.363 31.969 -0.772 1 85.94 190 HIS A N 1
ATOM 1487 C CA . HIS A 1 190 ? -5.176 31.266 -1.752 1 85.94 190 HIS A CA 1
ATOM 1488 C C . HIS A 1 190 ? -4.578 29.891 -2.076 1 85.94 190 HIS A C 1
ATOM 1490 O O . HIS A 1 190 ? -5.07 29.188 -2.957 1 85.94 190 HIS A O 1
ATOM 1496 N N . THR A 1 191 ? -3.531 29.391 -1.437 1 91.31 191 THR A N 1
ATOM 1497 C CA . THR A 1 191 ? -2.789 28.188 -1.81 1 91.31 191 THR A CA 1
ATOM 1498 C C . THR A 1 191 ? -3.365 26.953 -1.113 1 91.31 191 THR A C 1
ATOM 1500 O O . THR A 1 191 ? -3.209 25.828 -1.597 1 91.31 191 THR A O 1
ATOM 1503 N N . GLY A 1 192 ? -4.453 26.984 -0.513 1 95.25 192 GLY A N 1
ATOM 1504 C CA . GLY A 1 192 ? -5.148 25.859 0.079 1 95.25 192 GLY A CA 1
ATOM 1505 C C . GLY A 1 192 ? -6.352 25.406 -0.73 1 95.25 192 GLY A C 1
ATOM 1506 O O . GLY A 1 192 ? -6.516 25.812 -1.882 1 95.25 192 GLY A O 1
ATOM 1507 N N . CYS A 1 193 ? -7.023 24.406 -0.235 1 96.31 193 CYS A N 1
ATOM 1508 C CA . CYS A 1 193 ? -8.188 23.953 -0.987 1 96.31 193 CYS A CA 1
ATOM 1509 C C . CYS A 1 193 ? -9.328 23.562 -0.05 1 96.31 193 CYS A C 1
ATOM 1511 O O . CYS A 1 193 ? -9.086 23.125 1.081 1 96.31 193 CYS A O 1
ATOM 1513 N N . GLU A 1 194 ? -10.461 23.766 -0.565 1 94.81 194 GLU A N 1
ATOM 1514 C CA . GLU A 1 194 ? -11.633 23.188 0.091 1 94.81 194 GLU A CA 1
ATOM 1515 C C . GLU A 1 194 ? -11.719 21.688 -0.157 1 94.81 194 GLU A C 1
ATOM 1517 O O . GLU A 1 194 ? -11.492 21.219 -1.277 1 94.81 194 GLU A O 1
ATOM 1522 N N . ALA A 1 195 ? -11.984 20.938 0.921 1 95.12 195 ALA A N 1
ATOM 1523 C CA . ALA A 1 195 ? -12.109 19.484 0.81 1 95.12 195 ALA A CA 1
ATOM 1524 C C . ALA A 1 195 ? -13.211 18.953 1.729 1 95.12 195 ALA A C 1
ATOM 1526 O O . ALA A 1 195 ? -13.07 18.984 2.953 1 95.12 195 ALA A O 1
ATOM 1527 N N . LYS A 1 196 ? -14.242 18.406 1.166 1 94.06 196 LYS A N 1
ATOM 1528 C CA . LYS A 1 196 ? -15.398 17.953 1.942 1 94.06 196 LYS A CA 1
ATOM 1529 C C . LYS A 1 196 ? -15.188 16.531 2.463 1 94.06 196 LYS A C 1
ATOM 1531 O O . LYS A 1 196 ? -15.914 15.617 2.084 1 94.06 196 LYS A O 1
ATOM 1536 N N . PHE A 1 197 ? -14.312 16.391 3.449 1 95.94 197 PHE A N 1
ATOM 1537 C CA . PHE A 1 197 ? -13.875 15.07 3.865 1 95.94 197 PHE A CA 1
ATOM 1538 C C . PHE A 1 197 ? -14.703 14.57 5.043 1 95.94 197 PHE A C 1
ATOM 1540 O O . PHE A 1 197 ? -14.508 13.453 5.52 1 95.94 197 PHE A O 1
ATOM 1547 N N . ARG A 1 198 ? -15.719 15.273 5.512 1 94.81 198 ARG A N 1
ATOM 1548 C CA . ARG A 1 198 ? -16.5 14.836 6.656 1 94.81 198 ARG A CA 1
ATOM 1549 C C . ARG A 1 198 ? -17.578 13.828 6.234 1 94.81 198 ARG A C 1
ATOM 1551 O O . ARG A 1 198 ? -18.188 13.977 5.176 1 94.81 198 ARG A O 1
ATOM 1558 N N . ASN A 1 199 ? -17.734 12.805 7.098 1 94.19 199 ASN A N 1
ATOM 1559 C CA . ASN A 1 199 ? -18.844 11.867 7.039 1 94.19 199 ASN A CA 1
ATOM 1560 C C . ASN A 1 199 ? -18.906 11.148 5.699 1 94.19 199 ASN A C 1
ATOM 1562 O O . ASN A 1 199 ? -19.969 11.023 5.094 1 94.19 199 ASN A O 1
ATOM 1566 N N . LYS A 1 200 ? -17.797 10.773 5.258 1 95.06 200 LYS A N 1
ATOM 1567 C CA . LYS A 1 200 ? -17.734 9.938 4.062 1 95.06 200 LYS A CA 1
ATOM 1568 C C . LYS A 1 200 ? -17.859 8.461 4.414 1 95.06 200 LYS A C 1
ATOM 1570 O O . LYS A 1 200 ? -17.359 8.023 5.453 1 95.06 200 LYS A O 1
ATOM 1575 N N . ASP A 1 201 ? -18.438 7.688 3.537 1 93.31 201 ASP A N 1
ATOM 1576 C CA . ASP A 1 201 ? -18.625 6.258 3.764 1 93.31 201 ASP A CA 1
ATOM 1577 C C . ASP A 1 201 ? -17.406 5.469 3.291 1 93.31 201 ASP A C 1
ATOM 1579 O O . ASP A 1 201 ? -17.344 4.25 3.467 1 93.31 201 ASP A O 1
ATOM 1583 N N . HIS A 1 202 ? -16.5 6.168 2.666 1 91.5 202 HIS A N 1
ATOM 1584 C CA . HIS A 1 202 ? -15.234 5.586 2.232 1 91.5 202 HIS A CA 1
ATOM 1585 C C . HIS A 1 202 ? -14.055 6.262 2.926 1 91.5 202 HIS A C 1
ATOM 1587 O O . HIS A 1 202 ? -14.219 7.289 3.584 1 91.5 202 HIS A O 1
ATOM 1593 N N . GLU A 1 203 ? -12.945 5.594 2.836 1 89.19 203 GLU A N 1
ATOM 1594 C CA . GLU A 1 203 ? -11.75 6.176 3.436 1 89.19 203 GLU A CA 1
ATOM 1595 C C . GLU A 1 203 ? -11.281 7.402 2.656 1 89.19 203 GLU A C 1
ATOM 1597 O O . GLU A 1 203 ? -11.305 7.406 1.423 1 89.19 203 GLU A O 1
ATOM 1602 N N . THR A 1 204 ? -10.953 8.406 3.363 1 97.44 204 THR A N 1
ATOM 1603 C CA . THR A 1 204 ? -10.352 9.602 2.775 1 97.44 204 THR A CA 1
ATOM 1604 C C . THR A 1 204 ? -8.844 9.609 2.994 1 97.44 204 THR A C 1
ATOM 1606 O O . THR A 1 204 ? -8.352 9.039 3.971 1 97.44 204 THR A O 1
ATOM 1609 N N . GLN A 1 205 ? -8.141 10.227 2.043 1 98.06 205 GLN A N 1
ATOM 1610 C CA . GLN A 1 205 ? -6.684 10.203 2.111 1 98.06 205 GLN A CA 1
ATOM 1611 C C . GLN A 1 205 ? -6.094 11.57 1.777 1 98.06 205 GLN A C 1
ATOM 1613 O O . GLN A 1 205 ? -6.688 12.336 1.017 1 98.06 205 GLN A O 1
ATOM 1618 N N . ILE A 1 206 ? -5 11.836 2.35 1 98.75 206 ILE A N 1
ATOM 1619 C CA . ILE A 1 206 ? -4.195 13.016 2.033 1 98.75 206 ILE A CA 1
ATOM 1620 C C . ILE A 1 206 ? -2.738 12.602 1.836 1 98.75 206 ILE A C 1
ATOM 1622 O O . ILE A 1 206 ? -2.217 11.766 2.578 1 98.75 206 ILE A O 1
ATOM 1626 N N . LEU A 1 207 ? -2.107 13.094 0.793 1 98.75 207 LEU A N 1
ATOM 1627 C CA . LEU A 1 207 ? -0.695 12.875 0.497 1 98.75 207 LEU A CA 1
ATOM 1628 C C . LEU A 1 207 ? 0.098 14.164 0.676 1 98.75 207 LEU A C 1
ATOM 1630 O O . LEU A 1 207 ? -0.156 15.156 -0.013 1 98.75 207 LEU A O 1
ATOM 1634 N N . VAL A 1 208 ? 0.956 14.18 1.635 1 98.88 208 VAL A N 1
ATOM 1635 C CA . VAL A 1 208 ? 1.934 15.25 1.788 1 98.88 208 VAL A CA 1
ATOM 1636 C C . VAL A 1 208 ? 3.254 14.844 1.138 1 98.88 208 VAL A C 1
ATOM 1638 O O . VAL A 1 208 ? 3.902 13.891 1.577 1 98.88 208 VAL A O 1
ATOM 1641 N N . ARG A 1 209 ? 3.615 15.555 0.112 1 98.31 209 ARG A N 1
ATOM 1642 C CA . ARG A 1 209 ? 4.801 15.242 -0.682 1 98.31 209 ARG A CA 1
ATOM 1643 C C . ARG A 1 209 ? 5.828 16.359 -0.589 1 98.31 209 ARG A C 1
ATOM 1645 O O . ARG A 1 209 ? 5.52 17.516 -0.875 1 98.31 209 ARG A O 1
ATOM 1652 N N . TYR A 1 210 ? 6.988 16.094 -0.109 1 98.5 210 TYR A N 1
ATOM 1653 C CA . TYR A 1 210 ? 8.117 17.016 -0.081 1 98.5 210 TYR A CA 1
ATOM 1654 C C . TYR A 1 210 ? 9.289 16.453 -0.879 1 98.5 210 TYR A C 1
ATOM 1656 O O . TYR A 1 210 ? 10.008 15.57 -0.41 1 98.5 210 TYR A O 1
ATOM 1664 N N . VAL A 1 211 ? 9.469 16.984 -2.045 1 97.31 211 VAL A N 1
ATOM 1665 C CA . VAL A 1 211 ? 10.477 16.516 -2.984 1 97.31 211 VAL A CA 1
ATOM 1666 C C . VAL A 1 211 ? 11.117 17.703 -3.707 1 97.31 211 VAL A C 1
ATOM 1668 O O . VAL A 1 211 ? 10.414 18.547 -4.254 1 97.31 211 VAL A O 1
ATOM 1671 N N . GLY A 1 212 ? 12.406 17.781 -3.707 1 95.19 212 GLY A N 1
ATOM 1672 C CA . GLY A 1 212 ? 13.109 18.844 -4.395 1 95.19 212 GLY A CA 1
ATOM 1673 C C . GLY A 1 212 ? 12.734 20.234 -3.9 1 95.19 212 GLY A C 1
ATOM 1674 O O . GLY A 1 212 ? 12.438 21.125 -4.699 1 95.19 212 GLY A O 1
ATOM 1675 N N . ASP A 1 213 ? 12.531 20.344 -2.631 1 94.94 213 ASP A N 1
ATOM 1676 C CA . ASP A 1 213 ? 12.211 21.594 -1.957 1 94.94 213 ASP A CA 1
ATOM 1677 C C . ASP A 1 213 ? 10.844 22.109 -2.396 1 94.94 213 ASP A C 1
ATOM 1679 O O . ASP A 1 213 ? 10.609 23.328 -2.414 1 94.94 213 ASP A O 1
ATOM 1683 N N . THR A 1 214 ? 10.109 21.203 -2.881 1 96.62 214 THR A N 1
ATOM 1684 C CA . THR A 1 214 ? 8.734 21.531 -3.254 1 96.62 214 THR A CA 1
ATOM 1685 C C . THR A 1 214 ? 7.742 20.75 -2.391 1 96.62 214 THR A C 1
ATOM 1687 O O . THR A 1 214 ? 7.844 19.531 -2.264 1 96.62 214 THR A O 1
ATOM 1690 N N . LEU A 1 215 ? 6.867 21.484 -1.734 1 98.06 215 LEU A N 1
ATOM 1691 C CA . LEU A 1 215 ? 5.789 20.875 -0.963 1 98.06 215 LEU A CA 1
ATOM 1692 C C . LEU A 1 215 ? 4.504 20.812 -1.781 1 98.06 215 LEU A C 1
ATOM 1694 O O . LEU A 1 215 ? 4.027 21.844 -2.275 1 98.06 215 LEU A O 1
ATOM 1698 N N . SER A 1 216 ? 4.035 19.641 -1.947 1 98.12 216 SER A N 1
ATOM 1699 C CA . SER A 1 216 ? 2.754 19.438 -2.613 1 98.12 216 SER A CA 1
ATOM 1700 C C . SER A 1 216 ? 1.819 18.578 -1.772 1 98.12 216 SER A C 1
ATOM 1702 O O . SER A 1 216 ? 2.264 17.641 -1.11 1 98.12 216 SER A O 1
ATOM 1704 N N . ILE A 1 217 ? 0.573 18.938 -1.806 1 98.5 217 ILE A N 1
ATOM 1705 C CA . ILE A 1 217 ? -0.447 18.188 -1.08 1 98.5 217 ILE A CA 1
ATOM 1706 C C . ILE A 1 217 ? -1.531 17.734 -2.049 1 98.5 217 ILE A C 1
ATOM 1708 O O . ILE A 1 217 ? -1.99 18.5 -2.895 1 98.5 217 ILE A O 1
ATOM 1712 N N . PHE A 1 218 ? -1.871 16.484 -1.976 1 98.5 218 PHE A N 1
ATOM 1713 C CA . PHE A 1 218 ? -2.943 15.891 -2.762 1 98.5 218 PHE A CA 1
ATOM 1714 C C . PHE A 1 218 ? -3.99 15.258 -1.855 1 98.5 218 PHE A C 1
ATOM 1716 O O . PHE A 1 218 ? -3.689 14.883 -0.721 1 98.5 218 PHE A O 1
ATOM 1723 N N . THR A 1 219 ? -5.219 15.125 -2.395 1 98.44 219 THR A N 1
ATOM 1724 C CA . THR A 1 219 ? -6.273 14.5 -1.603 1 98.44 219 THR A CA 1
ATOM 1725 C C . THR A 1 219 ? -7.062 13.5 -2.445 1 98.44 219 THR A C 1
ATOM 1727 O O . THR A 1 219 ? -7.113 13.617 -3.67 1 98.44 219 THR A O 1
ATOM 1730 N N . ASP A 1 220 ? -7.566 12.547 -1.863 1 97.62 220 ASP A N 1
ATOM 1731 C CA . ASP A 1 220 ? -8.641 11.695 -2.359 1 97.62 220 ASP A CA 1
ATOM 1732 C C . ASP A 1 220 ? -9.82 11.68 -1.389 1 97.62 220 ASP A C 1
ATOM 1734 O O . ASP A 1 220 ? -9.836 10.898 -0.434 1 97.62 220 ASP A O 1
ATOM 1738 N N . ILE A 1 221 ? -10.789 12.453 -1.707 1 97 221 ILE A N 1
ATOM 1739 C CA . ILE A 1 221 ? -11.938 12.617 -0.823 1 97 221 ILE A CA 1
ATOM 1740 C C . ILE A 1 221 ? -13.188 12.055 -1.49 1 97 221 ILE A C 1
ATOM 1742 O O . ILE A 1 221 ? -14.141 11.672 -0.81 1 97 221 ILE A O 1
ATOM 1746 N N . SER A 1 222 ? -13.195 11.961 -2.75 1 92.81 222 SER A N 1
ATOM 1747 C CA . SER A 1 222 ? -14.375 11.586 -3.518 1 92.81 222 SER A CA 1
ATOM 1748 C C . SER A 1 222 ? -14.578 10.078 -3.514 1 92.81 222 SER A C 1
ATOM 1750 O O . SER A 1 222 ? -15.656 9.586 -3.867 1 92.81 222 SER A O 1
ATOM 1752 N N . GLY A 1 223 ? -13.523 9.32 -3.215 1 89.19 223 GLY A N 1
ATOM 1753 C CA . GLY A 1 223 ? -13.625 7.867 -3.248 1 89.19 223 GLY A CA 1
ATOM 1754 C C . GLY A 1 223 ? -13.32 7.281 -4.613 1 89.19 223 GLY A C 1
ATOM 1755 O O . GLY A 1 223 ? -13.5 6.082 -4.832 1 89.19 223 GLY A O 1
ATOM 1756 N N . LYS A 1 224 ? -12.867 8.031 -5.477 1 87.69 224 LYS A N 1
ATOM 1757 C CA . LYS A 1 224 ? -12.555 7.574 -6.824 1 87.69 224 LYS A CA 1
ATOM 1758 C C . LYS A 1 224 ? -11.156 6.965 -6.887 1 87.69 224 LYS A C 1
ATOM 1760 O O . LYS A 1 224 ? -10.742 6.461 -7.93 1 87.69 224 LYS A O 1
ATOM 1765 N N . TYR A 1 225 ? -10.422 7.094 -5.82 1 89.19 225 TYR A N 1
ATOM 1766 C CA . TYR A 1 225 ? -9.086 6.531 -5.699 1 89.19 225 TYR A CA 1
ATOM 1767 C C . TYR A 1 225 ? -8.109 7.238 -6.641 1 89.19 225 TYR A C 1
ATOM 1769 O O . TYR A 1 225 ? -7.242 6.602 -7.238 1 89.19 225 TYR A O 1
ATOM 1777 N N . GLU A 1 226 ? -8.344 8.477 -6.789 1 92.38 226 GLU A N 1
ATOM 1778 C CA . GLU A 1 226 ? -7.457 9.344 -7.562 1 92.38 226 GLU A CA 1
ATOM 1779 C C . GLU A 1 226 ? -7.023 10.555 -6.742 1 92.38 226 GLU A C 1
ATOM 1781 O O . GLU A 1 226 ? -7.832 11.156 -6.027 1 92.38 226 GLU A O 1
ATOM 1786 N N . TRP A 1 227 ? -5.723 10.883 -6.965 1 96.31 227 TRP A N 1
ATOM 1787 C CA . TRP A 1 227 ? -5.219 12.07 -6.27 1 96.31 227 TRP A CA 1
ATOM 1788 C C . TRP A 1 227 ? -5.703 13.344 -6.949 1 96.31 227 TRP A C 1
ATOM 1790 O O . TRP A 1 227 ? -5.727 13.43 -8.18 1 96.31 227 TRP A O 1
ATOM 1800 N N . LYS A 1 228 ? -6.086 14.273 -6.148 1 97.12 228 LYS A N 1
ATOM 1801 C CA . LYS A 1 228 ? -6.379 15.633 -6.594 1 97.12 228 LYS A CA 1
ATOM 1802 C C . LYS A 1 228 ? -5.43 16.641 -5.953 1 97.12 228 LYS A C 1
ATOM 1804 O O . LYS A 1 228 ? -5.27 16.656 -4.734 1 97.12 228 LYS A O 1
ATOM 1809 N N . LEU A 1 229 ? -4.832 17.516 -6.746 1 97.12 229 LEU A N 1
ATOM 1810 C CA . LEU A 1 229 ? -3.893 18.516 -6.238 1 97.12 229 LEU A CA 1
ATOM 1811 C C . LEU A 1 229 ? -4.609 19.562 -5.395 1 97.12 229 LEU A C 1
ATOM 1813 O O . LEU A 1 229 ? -5.617 20.125 -5.824 1 97.12 229 LEU A O 1
ATOM 1817 N N . CYS A 1 230 ? -4.148 19.766 -4.227 1 97.25 230 CYS A N 1
ATOM 1818 C CA . CYS A 1 230 ? -4.66 20.797 -3.326 1 97.25 230 CYS A CA 1
ATOM 1819 C C . CYS A 1 230 ? -3.779 22.031 -3.365 1 97.25 230 CYS A C 1
ATOM 1821 O O . CYS A 1 230 ? -4.27 23.141 -3.576 1 97.25 230 CYS A O 1
ATOM 1823 N N . LEU A 1 231 ? -2.496 21.859 -3.219 1 96 231 LEU A N 1
ATOM 1824 C CA . LEU A 1 231 ? -1.544 22.969 -3.301 1 96 231 LEU A CA 1
ATOM 1825 C C . LEU A 1 231 ? -0.155 22.453 -3.674 1 96 231 LEU A C 1
ATOM 1827 O O . LEU A 1 231 ? 0.139 21.266 -3.518 1 96 231 LEU A O 1
ATOM 1831 N N . SER A 1 232 ? 0.634 23.328 -4.215 1 96.19 232 SER A N 1
ATOM 1832 C CA . SER A 1 232 ? 2.041 23.094 -4.52 1 96.19 232 SER A CA 1
ATOM 1833 C C . SER A 1 232 ? 2.857 24.375 -4.402 1 96.19 232 SER A C 1
ATOM 1835 O O . SER A 1 232 ? 2.553 25.375 -5.059 1 96.19 232 SER A O 1
ATOM 1837 N N . VAL A 1 233 ? 3.807 24.328 -3.531 1 96.06 233 VAL A N 1
ATOM 1838 C CA . VAL A 1 233 ? 4.648 25.5 -3.281 1 96.06 233 VAL A CA 1
ATOM 1839 C C . VAL A 1 233 ? 6.121 25.109 -3.365 1 96.06 233 VAL A C 1
ATOM 1841 O O . VAL A 1 233 ? 6.551 24.141 -2.721 1 96.06 233 VAL A O 1
ATOM 1844 N N . ASN A 1 234 ? 6.883 25.828 -4.156 1 94.25 234 ASN A N 1
ATOM 1845 C CA . ASN A 1 234 ? 8.312 25.547 -4.289 1 94.25 234 ASN A CA 1
ATOM 1846 C C . ASN A 1 234 ? 9.133 26.391 -3.316 1 94.25 234 ASN A C 1
ATOM 1848 O O . ASN A 1 234 ? 8.586 27.172 -2.543 1 94.25 234 ASN A O 1
ATOM 1852 N N . ASN A 1 235 ? 10.406 26.062 -3.213 1 93.5 235 ASN A N 1
ATOM 1853 C CA . ASN A 1 235 ? 11.383 26.766 -2.383 1 93.5 235 ASN A CA 1
ATOM 1854 C C . ASN A 1 235 ? 11.016 26.688 -0.904 1 93.5 235 ASN A C 1
ATOM 1856 O O . ASN A 1 235 ? 11.102 27.688 -0.184 1 93.5 235 ASN A O 1
ATOM 1860 N N . VAL A 1 236 ? 10.453 25.594 -0.552 1 96.5 236 VAL A N 1
ATOM 1861 C CA . VAL A 1 236 ? 10.188 25.281 0.85 1 96.5 236 VAL A CA 1
ATOM 1862 C C . VAL A 1 236 ? 11.367 24.516 1.443 1 96.5 236 VAL A C 1
ATOM 1864 O O . VAL A 1 236 ? 11.844 23.547 0.857 1 96.5 236 VAL A O 1
ATOM 1867 N N . GLN A 1 237 ? 11.883 25 2.58 1 95.81 237 GLN A N 1
ATOM 1868 C CA . GLN A 1 237 ? 13.016 24.328 3.211 1 95.81 237 GLN A CA 1
ATOM 1869 C C . GLN A 1 237 ? 12.594 23.625 4.496 1 95.81 237 GLN A C 1
ATOM 1871 O O . GLN A 1 237 ? 12.203 24.266 5.469 1 95.81 237 GLN A O 1
ATOM 1876 N N . LEU A 1 238 ? 12.695 22.328 4.477 1 97.69 238 LEU A N 1
ATOM 1877 C CA . LEU A 1 238 ? 12.445 21.5 5.652 1 97.69 238 LEU A CA 1
ATOM 1878 C C . LEU A 1 238 ? 13.68 20.656 5.996 1 97.69 238 LEU A C 1
ATOM 1880 O O . LEU A 1 238 ? 14.125 19.844 5.184 1 97.69 238 LEU A O 1
ATOM 1884 N N . PRO A 1 239 ? 14.203 20.875 7.207 1 97.56 239 PRO A N 1
ATOM 1885 C CA . PRO A 1 239 ? 15.383 20.094 7.605 1 97.56 239 PRO A CA 1
ATOM 1886 C C . PRO A 1 239 ? 15.07 18.609 7.789 1 97.56 239 PRO A C 1
ATOM 1888 O O . PRO A 1 239 ? 13.93 18.25 8.07 1 97.56 239 PRO A O 1
ATOM 1891 N N . THR A 1 240 ? 16.109 17.75 7.578 1 98.06 240 THR A N 1
ATOM 1892 C CA . THR A 1 240 ? 15.984 16.359 8.008 1 98.06 240 THR A CA 1
ATOM 1893 C C . THR A 1 240 ? 16.094 16.25 9.531 1 98.06 240 THR A C 1
ATOM 1895 O O . THR A 1 240 ? 16.453 17.219 10.203 1 98.06 240 THR A O 1
ATOM 1898 N N . GLY A 1 241 ? 15.727 15.148 10.062 1 98.38 241 GLY A N 1
ATOM 1899 C CA . GLY A 1 241 ? 15.875 14.883 11.484 1 98.38 241 GLY A CA 1
ATOM 1900 C C . GLY A 1 241 ? 14.656 15.273 12.297 1 98.38 241 GLY A C 1
ATOM 1901 O O . GLY A 1 241 ? 14.664 15.164 13.523 1 98.38 241 GLY A O 1
ATOM 1902 N N . TYR A 1 242 ? 13.68 15.789 11.609 1 98.75 242 TYR A N 1
ATOM 1903 C CA . TYR A 1 242 ? 12.445 16.141 12.297 1 98.75 242 TYR A CA 1
ATOM 1904 C C . TYR A 1 242 ? 11.531 14.93 12.438 1 98.75 242 TYR A C 1
ATOM 1906 O O . TYR A 1 242 ? 11.898 13.82 12.039 1 98.75 242 TYR A O 1
ATOM 1914 N N . TYR A 1 243 ? 10.367 15.133 13.055 1 98.88 243 TYR A N 1
ATOM 1915 C CA . TYR A 1 243 ? 9.445 14.055 13.391 1 98.88 243 TYR A CA 1
ATOM 1916 C C . TYR A 1 243 ? 8.078 14.281 12.766 1 98.88 243 TYR A C 1
ATOM 1918 O O . TYR A 1 243 ? 7.598 15.414 12.711 1 98.88 243 TYR A O 1
ATOM 1926 N N . PHE A 1 244 ? 7.488 13.164 12.391 1 98.88 244 PHE A N 1
ATOM 1927 C CA . PHE A 1 244 ? 6.102 13.227 11.945 1 98.88 244 PHE A CA 1
ATOM 1928 C C . PHE A 1 244 ? 5.148 13.125 13.133 1 98.88 244 PHE A C 1
ATOM 1930 O O . PHE A 1 244 ? 5.48 12.523 14.148 1 98.88 244 PHE A O 1
ATOM 1937 N N . GLY A 1 245 ? 3.982 13.703 13 1 98.88 245 GLY A N 1
ATOM 1938 C CA . GLY A 1 245 ? 2.889 13.562 13.945 1 98.88 245 GLY A CA 1
ATOM 1939 C C . GLY A 1 245 ? 1.536 13.906 13.352 1 98.88 245 GLY A C 1
ATOM 1940 O O . GLY A 1 245 ? 1.459 14.492 12.273 1 98.88 245 GLY A O 1
ATOM 1941 N N . ILE A 1 246 ? 0.494 13.484 13.969 1 98.88 246 ILE A N 1
ATOM 1942 C CA . ILE A 1 246 ? -0.883 13.828 13.625 1 98.88 246 ILE A CA 1
ATOM 1943 C C . ILE A 1 246 ? -1.672 14.133 14.898 1 98.88 246 ILE A C 1
ATOM 1945 O O . ILE A 1 246 ? -1.566 13.414 15.891 1 98.88 246 ILE A O 1
ATOM 1949 N N . SER A 1 247 ? -2.402 15.219 14.906 1 98.75 247 SER A N 1
ATOM 1950 C CA . SER A 1 247 ? -3.168 15.609 16.078 1 98.75 247 SER A CA 1
ATOM 1951 C C . SER A 1 247 ? -4.551 16.125 15.695 1 98.75 247 SER A C 1
ATOM 1953 O O . SER A 1 247 ? -4.824 16.359 14.516 1 98.75 247 SER A O 1
ATOM 1955 N N . ALA A 1 248 ? -5.371 16.234 16.672 1 98.25 248 ALA A N 1
ATOM 1956 C CA . ALA A 1 248 ? -6.715 16.781 16.5 1 98.25 248 ALA A CA 1
ATOM 1957 C C . ALA A 1 248 ? -7.199 17.438 17.797 1 98.25 248 ALA A C 1
ATOM 1959 O O . ALA A 1 248 ? -6.684 17.156 18.875 1 98.25 248 ALA A O 1
ATOM 1960 N N . ALA A 1 249 ? -8.156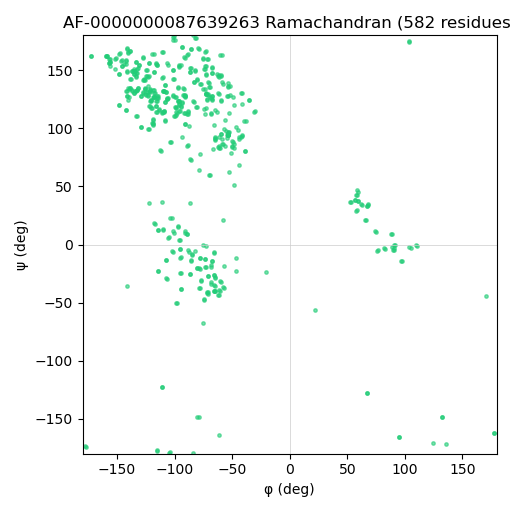 18.281 17.641 1 96.56 249 ALA A N 1
ATOM 1961 C CA . ALA A 1 249 ? -8.781 18.938 18.781 1 96.56 249 ALA A CA 1
ATOM 1962 C C . ALA A 1 249 ? -10.258 19.234 18.5 1 96.56 249 ALA A C 1
ATOM 1964 O O . ALA A 1 249 ? -10.648 19.438 17.344 1 96.56 249 ALA A O 1
ATOM 1965 N N . THR A 1 250 ? -11.016 19.156 19.547 1 93.75 250 THR A N 1
ATOM 1966 C CA . THR A 1 250 ? -12.391 19.641 19.516 1 93.75 250 THR A CA 1
ATOM 1967 C C . THR A 1 250 ? -12.594 20.781 20.5 1 93.75 250 THR A C 1
ATOM 1969 O O . THR A 1 250 ? -11.852 20.891 21.484 1 93.75 250 THR A O 1
ATOM 1972 N N . GLY A 1 251 ? -13.453 21.703 20.219 1 91.06 251 GLY A N 1
ATOM 1973 C CA . GLY A 1 251 ? -13.898 22.75 21.109 1 91.06 251 GLY A CA 1
ATOM 1974 C C . GLY A 1 251 ? -15.344 22.594 21.547 1 91.06 251 GLY A C 1
ATOM 1975 O O . GLY A 1 251 ? -15.734 21.531 22.047 1 91.06 251 GLY A O 1
ATOM 1976 N N . ASP A 1 252 ? -16.109 23.672 21.25 1 87.62 252 ASP A N 1
ATOM 1977 C CA . ASP A 1 252 ? -17.547 23.594 21.516 1 87.62 252 ASP A CA 1
ATOM 1978 C C . ASP A 1 252 ? -18.234 22.656 20.531 1 87.62 252 ASP A C 1
ATOM 1980 O O . ASP A 1 252 ? -19.266 22.078 20.844 1 87.62 252 ASP A O 1
ATOM 1984 N N . LEU A 1 253 ? -17.625 22.594 19.453 1 87.5 253 LEU A N 1
ATOM 1985 C CA . LEU A 1 253 ? -18.062 21.625 18.453 1 87.5 253 LEU A CA 1
ATOM 1986 C C . LEU A 1 253 ? -17.078 20.453 18.359 1 87.5 253 LEU A C 1
ATOM 1988 O O . LEU A 1 253 ? -15.914 20.594 18.734 1 87.5 253 LEU A O 1
ATOM 1992 N N . SER A 1 254 ? -17.703 19.328 17.859 1 91.44 254 SER A N 1
ATOM 1993 C CA . SER A 1 254 ? -16.859 18.141 17.984 1 91.44 254 SER A CA 1
ATOM 1994 C C . SER A 1 254 ? -17.078 17.188 16.812 1 91.44 254 SER A C 1
ATOM 1996 O O . SER A 1 254 ? -18.109 17.234 16.141 1 91.44 254 SER A O 1
ATOM 1998 N N . ASP A 1 255 ? -16.062 16.422 16.547 1 94.81 255 ASP A N 1
ATOM 1999 C CA . ASP A 1 255 ? -16.062 15.297 15.617 1 94.81 255 ASP A CA 1
ATOM 2000 C C . ASP A 1 255 ? -15.18 14.164 16.141 1 94.81 255 ASP A C 1
ATOM 2002 O O . ASP A 1 255 ? -14.344 14.383 17.016 1 94.81 255 ASP A O 1
ATOM 2006 N N . ASN A 1 256 ? -15.508 12.961 15.672 1 95.94 256 ASN A N 1
ATOM 2007 C CA . ASN A 1 256 ? -14.477 11.93 15.727 1 95.94 256 ASN A CA 1
ATOM 2008 C C . ASN A 1 256 ? -13.367 12.188 14.719 1 95.94 256 ASN A C 1
ATOM 2010 O O . ASN A 1 256 ? -13.641 12.469 13.547 1 95.94 256 ASN A O 1
ATOM 2014 N N . HIS A 1 257 ? -12.172 12.156 15.141 1 97.5 257 HIS A N 1
ATOM 2015 C CA . HIS A 1 257 ? -11.016 12.227 14.25 1 97.5 257 HIS A CA 1
ATOM 2016 C C . HIS A 1 257 ? -10.203 10.938 14.305 1 97.5 257 HIS A C 1
ATOM 2018 O O . HIS A 1 257 ? -9.562 10.648 15.32 1 97.5 257 HIS A O 1
ATOM 2024 N N . ASP A 1 258 ? -10.18 10.219 13.188 1 98.19 258 ASP A N 1
ATOM 2025 C CA . ASP A 1 258 ? -9.562 8.898 13.188 1 98.19 258 ASP A CA 1
ATOM 2026 C C . ASP A 1 258 ? -8.43 8.82 12.164 1 98.19 258 ASP A C 1
ATOM 2028 O O . ASP A 1 258 ? -8.57 9.312 11.039 1 98.19 258 ASP A O 1
ATOM 2032 N N . VAL A 1 259 ? -7.328 8.281 12.586 1 98.44 259 VAL A N 1
ATOM 2033 C CA . VAL A 1 259 ? -6.258 7.887 11.68 1 98.44 259 VAL A CA 1
ATOM 2034 C C . VAL A 1 259 ? -6.367 6.395 11.375 1 98.44 259 VAL A C 1
ATOM 2036 O O . VAL A 1 259 ? -6.34 5.562 12.289 1 98.44 259 VAL A O 1
ATOM 2039 N N . ILE A 1 260 ? -6.465 6.117 10.156 1 97.38 260 ILE A N 1
ATOM 2040 C CA . ILE A 1 260 ? -6.633 4.73 9.742 1 97.38 260 ILE A CA 1
ATOM 2041 C C . ILE A 1 260 ? -5.27 4.121 9.414 1 97.38 260 ILE A C 1
ATOM 2043 O O . ILE A 1 260 ? -5.012 2.955 9.727 1 97.38 260 ILE A O 1
ATOM 2047 N N . GLY A 1 261 ? -4.426 4.879 8.82 1 97.12 261 GLY A N 1
ATOM 2048 C CA . GLY A 1 261 ? -3.09 4.406 8.5 1 97.12 261 GLY A CA 1
ATOM 2049 C C . GLY A 1 261 ? -2.186 5.496 7.957 1 97.12 261 GLY A C 1
ATOM 2050 O O . GLY A 1 261 ? -2.66 6.559 7.555 1 97.12 261 GLY A O 1
ATOM 2051 N N . VAL A 1 262 ? -0.91 5.215 8 1 98.5 262 VAL A N 1
ATOM 2052 C CA . VAL A 1 262 ? 0.126 6.102 7.484 1 98.5 262 VAL A CA 1
ATOM 2053 C C . VAL A 1 262 ? 1.139 5.297 6.676 1 98.5 262 VAL A C 1
ATOM 2055 O O . VAL A 1 262 ? 1.588 4.234 7.109 1 98.5 262 VAL A O 1
ATOM 2058 N N . LYS A 1 263 ? 1.435 5.75 5.5 1 98.12 263 LYS A N 1
ATOM 2059 C CA . LYS A 1 263 ? 2.508 5.184 4.688 1 98.12 263 LYS A CA 1
ATOM 2060 C C . LYS A 1 263 ? 3.537 6.246 4.316 1 98.12 263 LYS A C 1
ATOM 2062 O O . LYS A 1 263 ? 3.182 7.312 3.816 1 98.12 263 LYS A O 1
ATOM 2067 N N . MET A 1 264 ? 4.75 5.93 4.59 1 98.69 264 MET A N 1
ATOM 2068 C CA . MET A 1 264 ? 5.832 6.848 4.25 1 98.69 264 MET A CA 1
ATOM 2069 C C . MET A 1 264 ? 6.793 6.211 3.248 1 98.69 264 MET A C 1
ATOM 2071 O O . MET A 1 264 ? 7.215 5.07 3.426 1 98.69 264 MET A O 1
ATOM 2075 N N . PHE A 1 265 ? 7.039 6.895 2.17 1 98.5 265 PHE A N 1
ATOM 2076 C CA . PHE A 1 265 ? 7.977 6.445 1.146 1 98.5 265 PHE A CA 1
ATOM 2077 C C . PHE A 1 265 ? 9.102 7.457 0.961 1 98.5 265 PHE A C 1
ATOM 2079 O O . PHE A 1 265 ? 8.844 8.641 0.735 1 98.5 265 PHE A O 1
ATOM 2086 N N . GLU A 1 266 ? 10.312 7 1.093 1 98.25 266 GLU A N 1
ATOM 2087 C CA . GLU A 1 266 ? 11.461 7.828 0.734 1 98.25 266 GLU A CA 1
ATOM 2088 C C . GLU A 1 266 ? 11.594 7.961 -0.781 1 98.25 266 GLU A C 1
ATOM 2090 O O . GLU A 1 266 ? 11.492 6.973 -1.507 1 98.25 266 GLU A O 1
ATOM 2095 N N . GLN A 1 267 ? 11.727 9.188 -1.208 1 96.12 267 GLN A N 1
ATOM 2096 C CA . GLN A 1 267 ? 11.844 9.477 -2.633 1 96.12 267 GLN A CA 1
ATOM 2097 C C . GLN A 1 267 ? 13.305 9.734 -3.018 1 96.12 267 GLN A C 1
ATOM 2099 O O . GLN A 1 267 ? 14.062 10.312 -2.24 1 96.12 267 GLN A O 1
ATOM 2104 N N . GLU A 1 268 ? 13.633 9.258 -4.195 1 89.06 268 GLU A N 1
ATOM 2105 C CA . GLU A 1 268 ? 14.922 9.625 -4.77 1 89.06 268 GLU A CA 1
ATOM 2106 C C . GLU A 1 268 ? 14.797 10.844 -5.684 1 89.06 268 GLU A C 1
ATOM 2108 O O . GLU A 1 268 ? 13.938 10.875 -6.566 1 89.06 268 GLU A O 1
ATOM 2113 N N . PHE A 1 269 ? 15.539 11.844 -5.359 1 89.12 269 PHE A N 1
ATOM 2114 C CA . PHE A 1 269 ? 15.555 13.062 -6.156 1 89.12 269 PHE A CA 1
ATOM 2115 C C . PHE A 1 269 ? 16.969 13.625 -6.262 1 89.12 269 PHE A C 1
ATOM 2117 O O . PHE A 1 269 ? 17.672 13.727 -5.258 1 89.12 269 PHE A O 1
ATOM 2124 N N . ALA A 1 270 ? 17.422 13.82 -7.5 1 83.12 270 ALA A N 1
ATOM 2125 C CA . ALA A 1 270 ? 18.766 14.359 -7.723 1 83.12 270 ALA A CA 1
ATOM 2126 C C . ALA A 1 270 ? 18.828 15.844 -7.371 1 83.12 270 ALA A C 1
ATOM 2128 O O . ALA A 1 270 ? 18.062 16.641 -7.918 1 83.12 270 ALA A O 1
ATOM 2129 N N . HIS A 1 271 ? 19.656 16.141 -6.379 1 79.44 271 HIS A N 1
ATOM 2130 C CA . HIS A 1 271 ? 19.844 17.531 -5.969 1 79.44 271 HIS A CA 1
ATOM 2131 C C . HIS A 1 271 ? 21.141 18.094 -6.543 1 79.44 271 HIS A C 1
ATOM 2133 O O . HIS A 1 271 ? 22.141 17.391 -6.656 1 79.44 271 HIS A O 1
ATOM 2139 N N . VAL A 1 272 ? 21.172 18.969 -7.43 1 60.5 272 VAL A N 1
ATOM 2140 C CA . VAL A 1 272 ? 22.391 19.609 -7.914 1 60.5 272 VAL A CA 1
ATOM 2141 C C . VAL A 1 272 ? 23.125 20.281 -6.75 1 60.5 272 VAL A C 1
ATOM 2143 O O . VAL A 1 272 ? 22.562 21.125 -6.059 1 60.5 272 VAL A O 1
ATOM 2146 N N . ASP A 1 273 ? 23.984 19.344 -6.098 1 50.31 273 ASP A N 1
ATOM 2147 C CA . ASP A 1 273 ? 24.781 20 -5.062 1 50.31 273 ASP A CA 1
ATOM 2148 C C . ASP A 1 273 ? 25.531 21.219 -5.629 1 50.31 273 ASP A C 1
ATOM 2150 O O . ASP A 1 273 ? 26.031 21.156 -6.75 1 50.31 273 ASP A O 1
ATOM 2154 N N . ARG A 1 274 ? 25.328 22.281 -5.352 1 36.12 274 ARG A N 1
ATOM 2155 C CA . ARG A 1 274 ? 26.438 23.203 -5.594 1 36.12 274 ARG A CA 1
ATOM 2156 C C . ARG A 1 274 ? 27.766 22.562 -5.18 1 36.12 274 ARG A C 1
ATOM 2158 O O . ARG A 1 274 ? 27.828 21.828 -4.191 1 36.12 274 ARG A O 1
ATOM 2165 N N . ALA A 1 275 ? 28.938 22.297 -5.941 1 35.53 275 ALA A N 1
ATOM 2166 C CA . ALA A 1 275 ? 30.266 21.75 -5.695 1 35.53 275 ALA A CA 1
ATOM 2167 C C . ALA A 1 275 ? 30.625 21.828 -4.211 1 35.53 275 ALA A C 1
ATOM 2169 O O . ALA A 1 275 ? 31.719 21.438 -3.812 1 35.53 275 ALA A O 1
ATOM 2170 N N . GLY A 1 276 ? 30.562 22.266 -3.055 1 31.64 276 GLY A N 1
ATOM 2171 C CA . GLY A 1 276 ? 31.516 21.578 -2.199 1 31.64 276 GLY A CA 1
ATOM 2172 C C . GLY A 1 276 ? 31.078 20.172 -1.822 1 31.64 276 GLY A C 1
ATOM 2173 O O . GLY A 1 276 ? 31.906 19.281 -1.673 1 31.64 276 GLY A O 1
ATOM 2174 N N . GLU A 1 277 ? 29.953 19.75 -0.961 1 31.98 277 GLU A N 1
ATOM 2175 C CA . GLU A 1 277 ? 29.797 18.422 -0.373 1 31.98 277 GLU A CA 1
ATOM 2176 C C . GLU A 1 277 ? 28.953 17.516 -1.259 1 31.98 277 GLU A C 1
ATOM 2178 O O . GLU A 1 277 ? 27.812 17.844 -1.588 1 31.98 277 GLU A O 1
ATOM 2183 N N . VAL A 1 278 ? 29.516 16.688 -2.201 1 32.19 278 VAL A N 1
ATOM 2184 C CA . VAL A 1 278 ? 29.094 15.672 -3.154 1 32.19 278 VAL A CA 1
ATOM 2185 C C . VAL A 1 278 ? 28.094 14.719 -2.486 1 32.19 278 VAL A C 1
ATOM 2187 O O . VAL A 1 278 ? 28.453 14 -1.548 1 32.19 278 VAL A O 1
ATOM 2190 N N . SER A 1 279 ? 26.875 15.07 -2.119 1 31.97 279 SER A N 1
ATOM 2191 C CA . SER A 1 279 ? 25.969 14.039 -1.625 1 31.97 279 SER A CA 1
ATOM 2192 C C . SER A 1 279 ? 25.641 13.023 -2.717 1 31.97 279 SER A C 1
ATOM 2194 O O . SER A 1 279 ? 25.547 13.383 -3.893 1 31.97 279 SER A O 1
ATOM 2196 N N . CYS A 1 280 ? 25.969 11.703 -2.717 1 27.83 280 CYS A N 1
ATOM 2197 C CA . CYS A 1 280 ? 25.828 10.484 -3.502 1 27.83 280 CYS A CA 1
ATOM 2198 C C . CYS A 1 280 ? 24.375 10.273 -3.934 1 27.83 280 CYS A C 1
ATOM 2200 O O . CYS A 1 280 ? 23.547 9.805 -3.146 1 27.83 280 CYS A O 1
ATOM 2202 N N . SER A 1 281 ? 23.672 11.258 -4.543 1 30 281 SER A N 1
ATOM 2203 C CA . SER A 1 281 ? 22.312 10.953 -5.02 1 30 281 SER A CA 1
ATOM 2204 C C . SER A 1 281 ? 22.359 10.078 -6.266 1 30 281 SER A C 1
ATOM 2206 O O . SER A 1 281 ? 23.141 10.328 -7.188 1 30 281 SER A O 1
ATOM 2208 N N . ILE A 1 282 ? 21.969 8.867 -6.305 1 29.39 282 ILE A N 1
ATOM 2209 C CA . ILE A 1 282 ? 21.891 7.883 -7.383 1 29.39 282 ILE A CA 1
ATOM 2210 C C . ILE A 1 282 ? 21.062 8.453 -8.539 1 29.39 282 ILE A C 1
ATOM 2212 O O . ILE A 1 282 ? 19.906 8.844 -8.344 1 29.39 282 ILE A O 1
ATOM 2216 N N . PHE A 1 283 ? 21.719 9.031 -9.625 1 26.61 283 PHE A N 1
ATOM 2217 C CA . PHE A 1 283 ? 21.25 9.617 -10.875 1 26.61 283 PHE A CA 1
ATOM 2218 C C . PHE A 1 283 ? 20.594 8.562 -11.758 1 26.61 283 PHE A C 1
ATOM 2220 O O . PHE A 1 283 ? 21.188 7.512 -12.023 1 26.61 283 PHE A O 1
ATOM 2227 N N . PHE A 1 284 ? 19.344 8.516 -11.836 1 25.81 284 PHE A N 1
ATOM 2228 C CA . PHE A 1 284 ? 18.609 7.738 -12.828 1 25.81 284 PHE A CA 1
ATOM 2229 C C . PHE A 1 284 ? 18.875 8.258 -14.234 1 25.81 284 PHE A C 1
ATOM 2231 O O . PHE A 1 284 ? 18.641 9.43 -14.531 1 25.81 284 PHE A O 1
ATOM 2238 N N . VAL A 1 285 ? 19.938 7.711 -14.992 1 25.56 285 VAL A N 1
ATOM 2239 C CA . VAL A 1 285 ? 20.312 8.008 -16.375 1 25.56 285 VAL A CA 1
ATOM 2240 C C . VAL A 1 285 ? 19.141 7.762 -17.297 1 25.56 285 VAL A C 1
ATOM 2242 O O . VAL A 1 285 ? 18.578 6.66 -17.344 1 25.56 285 VAL A O 1
ATOM 2245 N N . SER A 1 286 ? 18.5 8.789 -17.828 1 24.52 286 SER A N 1
ATOM 2246 C CA . SER A 1 286 ? 17.547 8.914 -18.938 1 24.52 286 SER A CA 1
ATOM 2247 C C . SER A 1 286 ? 18.125 8.383 -20.234 1 24.52 286 SER A C 1
ATOM 2249 O O . SER A 1 286 ? 19.25 8.727 -20.609 1 24.52 286 SER A O 1
ATOM 2251 N N . SER A 1 287 ? 17.812 7.105 -20.703 1 25.34 287 SER A N 1
ATOM 2252 C CA . SER A 1 287 ? 18.234 6.664 -22.031 1 25.34 287 SER A CA 1
ATOM 2253 C C . SER A 1 287 ? 17.875 7.695 -23.094 1 25.34 287 SER A C 1
ATOM 2255 O O . SER A 1 287 ? 16.797 8.289 -23.047 1 25.34 287 SER A O 1
ATOM 2257 N N . PRO A 1 288 ? 18.844 8.172 -23.953 1 24.16 288 PRO A N 1
ATOM 2258 C CA . PRO A 1 288 ? 18.75 9.07 -25.109 1 24.16 288 PRO A CA 1
ATOM 2259 C C . PRO A 1 288 ? 17.734 8.602 -26.141 1 24.16 288 PRO A C 1
ATOM 2261 O O . PRO A 1 288 ? 17.391 7.418 -26.203 1 24.16 288 PRO A O 1
ATOM 2264 N N . SER A 1 289 ? 16.922 9.492 -26.734 1 24.56 289 SER A N 1
ATOM 2265 C CA . SER A 1 289 ? 16.078 9.516 -27.938 1 24.56 289 SER A CA 1
ATOM 2266 C C . SER A 1 289 ? 16.859 9.055 -29.156 1 24.56 289 SER A C 1
ATOM 2268 O O . SER A 1 289 ? 17.844 9.68 -29.547 1 24.56 289 SER A O 1
ATOM 2270 N N . ILE A 1 290 ? 17.016 7.781 -29.5 1 22.11 290 ILE A N 1
ATOM 2271 C CA . ILE A 1 290 ? 17.531 7.398 -30.812 1 22.11 290 ILE A CA 1
ATOM 2272 C C . ILE A 1 290 ? 16.703 8.062 -31.906 1 22.11 290 ILE A C 1
ATOM 2274 O O . ILE A 1 290 ? 15.484 7.867 -31.969 1 22.11 290 ILE A O 1
ATOM 2278 N N . SER A 1 291 ? 17.156 9.266 -32.406 1 20.8 291 SER A N 1
ATOM 2279 C CA . SER A 1 291 ? 16.797 9.914 -33.656 1 20.8 291 SER A CA 1
ATOM 2280 C C . SER A 1 291 ? 16.891 8.945 -34.812 1 20.8 291 SER A C 1
ATOM 2282 O O . SER A 1 291 ? 17.953 8.367 -35.062 1 20.8 291 SER A O 1
ATOM 2284 N N . LEU A 1 292 ? 15.883 8.133 -35.062 1 19.3 292 LEU A N 1
ATOM 2285 C CA . LEU A 1 292 ? 15.734 7.566 -36.406 1 19.3 292 LEU A CA 1
ATOM 2286 C C . LEU A 1 292 ? 15.805 8.656 -37.469 1 19.3 292 LEU A C 1
ATOM 2288 O O . LEU A 1 292 ? 15.016 9.609 -37.438 1 19.3 292 LEU A O 1
ATOM 2292 N N . LEU A 1 293 ? 17.062 8.953 -37.938 1 19.16 293 LEU A N 1
ATOM 2293 C CA . LEU A 1 293 ? 17.203 9.289 -39.344 1 19.16 293 LEU A CA 1
ATOM 2294 C C . LEU A 1 293 ? 16.719 8.141 -40.219 1 19.16 293 LEU A C 1
ATOM 2296 O O . LEU A 1 293 ? 16.953 6.973 -39.906 1 19.16 293 LEU A O 1
ATOM 2300 N N . MET B 1 1 ? 30.031 -72.438 20.734 1 35.5 1 MET B N 1
ATOM 2301 C CA . MET B 1 1 ? 30.625 -71.188 20.453 1 35.5 1 MET B CA 1
ATOM 2302 C C . MET B 1 1 ? 29.656 -70.25 19.688 1 35.5 1 MET B C 1
ATOM 2304 O O . MET B 1 1 ? 29.422 -70.5 18.5 1 35.5 1 MET B O 1
ATOM 2308 N N . TRP B 1 2 ? 28.609 -69.688 20.391 1 40.81 2 TRP B N 1
ATOM 2309 C CA . TRP B 1 2 ? 27.453 -68.875 19.969 1 40.81 2 TRP B CA 1
ATOM 2310 C C . TRP B 1 2 ? 27.922 -67.5 19.391 1 40.81 2 TRP B C 1
ATOM 2312 O O . TRP B 1 2 ? 28.641 -66.75 20.062 1 40.81 2 TRP B O 1
ATOM 2322 N N . ARG B 1 3 ? 28.141 -67.375 18.062 1 41.81 3 ARG B N 1
ATOM 2323 C CA . ARG B 1 3 ? 28.453 -66.188 17.266 1 41.81 3 ARG B CA 1
ATOM 2324 C C . ARG B 1 3 ? 27.375 -65.125 17.453 1 41.81 3 ARG B C 1
ATOM 2326 O O . ARG B 1 3 ? 26.219 -65.375 17.094 1 41.81 3 ARG B O 1
ATOM 2333 N N . ILE B 1 4 ? 27.484 -64.312 18.5 1 41.62 4 ILE B N 1
ATOM 2334 C CA . ILE B 1 4 ? 26.656 -63.125 18.703 1 41.62 4 ILE B CA 1
ATOM 2335 C C . ILE B 1 4 ? 26.828 -62.156 17.531 1 41.62 4 ILE B C 1
ATOM 2337 O O . ILE B 1 4 ? 27.922 -61.656 17.281 1 41.62 4 ILE B O 1
ATOM 2341 N N . LEU B 1 5 ? 26.016 -62.219 16.453 1 41.97 5 LEU B N 1
ATOM 2342 C CA . LEU B 1 5 ? 25.922 -61.219 15.391 1 41.97 5 LEU B CA 1
ATOM 2343 C C . LEU B 1 5 ? 25.453 -59.875 15.93 1 41.97 5 LEU B C 1
ATOM 2345 O O . LEU B 1 5 ? 24.328 -59.75 16.406 1 41.97 5 LEU B O 1
ATOM 2349 N N . LEU B 1 6 ? 26.359 -59.031 16.469 1 39.53 6 LEU B N 1
ATOM 2350 C CA . LEU B 1 6 ? 26.062 -57.656 16.812 1 39.53 6 LEU B CA 1
ATOM 2351 C C . LEU B 1 6 ? 25.609 -56.875 15.586 1 39.53 6 LEU B C 1
ATOM 2353 O O . LEU B 1 6 ? 26.344 -56.75 14.609 1 39.53 6 LEU B O 1
ATOM 2357 N N . LEU B 1 7 ? 24.312 -56.781 15.383 1 37.78 7 LEU B N 1
ATOM 2358 C CA . LEU B 1 7 ? 23.719 -55.844 14.43 1 37.78 7 LEU B CA 1
ATOM 2359 C C . LEU B 1 7 ? 24.062 -54.406 14.789 1 37.78 7 LEU B C 1
ATOM 2361 O O . LEU B 1 7 ? 23.656 -53.906 15.852 1 37.78 7 LEU B O 1
ATOM 2365 N N . LEU B 1 8 ? 25.234 -53.875 14.398 1 40.66 8 LEU B N 1
ATOM 2366 C CA . LEU B 1 8 ? 25.484 -52.469 14.477 1 40.66 8 LEU B CA 1
ATOM 2367 C C . LEU B 1 8 ? 24.406 -51.656 13.742 1 40.66 8 LEU B C 1
ATOM 2369 O O . LEU B 1 8 ? 24.234 -51.812 12.539 1 40.66 8 LEU B O 1
ATOM 2373 N N . GLY B 1 9 ? 23.391 -51.219 14.477 1 38.72 9 GLY B N 1
ATOM 2374 C CA . GLY B 1 9 ? 22.438 -50.281 13.953 1 38.72 9 GLY B CA 1
ATOM 2375 C C . GLY B 1 9 ? 23.078 -49.031 13.359 1 38.72 9 GLY B C 1
ATOM 2376 O O . GLY B 1 9 ? 23.859 -48.344 14.031 1 38.72 9 GLY B O 1
ATOM 2377 N N . ALA B 1 10 ? 23.312 -48.906 12.07 1 38.84 10 ALA B N 1
ATOM 2378 C CA . ALA B 1 10 ? 23.703 -47.688 11.383 1 38.84 10 ALA B CA 1
ATOM 2379 C C . ALA B 1 10 ? 22.766 -46.531 11.766 1 38.84 10 ALA B C 1
ATOM 2381 O O . ALA B 1 10 ? 21.594 -46.531 11.422 1 38.84 10 ALA B O 1
ATOM 2382 N N . VAL B 1 11 ? 23.031 -45.875 12.875 1 42.12 11 VAL B N 1
ATOM 2383 C CA . VAL B 1 11 ? 22.344 -44.625 13.078 1 42.12 11 VAL B CA 1
ATOM 2384 C C . VAL B 1 11 ? 22.547 -43.719 11.867 1 42.12 11 VAL B C 1
ATOM 2386 O O . VAL B 1 11 ? 23.672 -43.375 11.539 1 42.12 11 VAL B O 1
ATOM 2389 N N . LYS B 1 12 ? 21.641 -43.719 10.914 1 38.78 12 LYS B N 1
ATOM 2390 C CA . LYS B 1 12 ? 21.625 -42.688 9.891 1 38.78 12 LYS B CA 1
ATOM 2391 C C . LYS B 1 12 ? 21.891 -41.312 10.5 1 38.78 12 LYS B C 1
ATOM 2393 O O . LYS B 1 12 ? 21.156 -40.875 11.383 1 38.78 12 LYS B O 1
ATOM 2398 N N . ALA B 1 13 ? 23.031 -40.844 10.57 1 37.69 13 ALA B N 1
ATOM 2399 C CA . ALA B 1 13 ? 23.359 -39.469 10.922 1 37.69 13 ALA B CA 1
ATOM 2400 C C . ALA B 1 13 ? 22.406 -38.5 10.25 1 37.69 13 ALA B C 1
ATOM 2402 O O . ALA B 1 13 ? 22.328 -38.438 9.016 1 37.69 13 ALA B O 1
ATOM 2403 N N . GLU B 1 14 ? 21.359 -38.125 10.938 1 40.28 14 GLU B N 1
ATOM 2404 C CA . GLU B 1 14 ? 20.594 -37 10.43 1 40.28 14 GLU B CA 1
ATOM 2405 C C . GLU B 1 14 ? 21.516 -35.844 10.023 1 40.28 14 GLU B C 1
ATOM 2407 O O . GLU B 1 14 ? 22.453 -35.531 10.742 1 40.28 14 GLU B O 1
ATOM 2412 N N . ALA B 1 15 ? 21.75 -35.719 8.742 1 41.44 15 ALA B N 1
ATOM 2413 C CA . ALA B 1 15 ? 22.5 -34.562 8.289 1 41.44 15 ALA B CA 1
ATOM 2414 C C . ALA B 1 15 ? 22.25 -33.344 9.203 1 41.44 15 ALA B C 1
ATOM 2416 O O . ALA B 1 15 ? 21.109 -33.125 9.625 1 41.44 15 ALA B O 1
ATOM 2417 N N . PRO B 1 16 ? 23.125 -32.781 9.945 1 44.5 16 PRO B N 1
ATOM 2418 C CA . PRO B 1 16 ? 22.922 -31.578 10.766 1 44.5 16 PRO B CA 1
ATOM 2419 C C . PRO B 1 16 ? 22.031 -30.547 10.094 1 44.5 16 PRO B C 1
ATOM 2421 O O . PRO B 1 16 ? 22.141 -30.312 8.891 1 44.5 16 PRO B O 1
ATOM 2424 N N . SER B 1 17 ? 20.844 -30.391 10.508 1 49.72 17 SER B N 1
ATOM 2425 C CA . SER B 1 17 ? 19.938 -29.344 10.047 1 49.72 17 SER B CA 1
ATOM 2426 C C . SER B 1 17 ? 20.672 -28.031 9.828 1 49.72 17 SER B C 1
ATOM 2428 O O . SER B 1 17 ? 21.234 -27.469 10.766 1 49.72 17 SER B O 1
ATOM 2430 N N . ALA B 1 18 ? 21.359 -27.859 8.688 1 62.31 18 ALA B N 1
ATOM 2431 C CA . ALA B 1 18 ? 22.078 -26.641 8.344 1 62.31 18 ALA B CA 1
ATOM 2432 C C . ALA B 1 18 ? 21.344 -25.406 8.844 1 62.31 18 ALA B C 1
ATOM 2434 O O . ALA B 1 18 ? 20.109 -25.406 8.945 1 62.31 18 ALA B O 1
ATOM 2435 N N . SER B 1 19 ? 22 -24.578 9.617 1 71.75 19 SER B N 1
ATOM 2436 C CA . SER B 1 19 ? 21.484 -23.297 10.07 1 71.75 19 SER B CA 1
ATOM 2437 C C . SER B 1 19 ? 20.766 -22.562 8.938 1 71.75 19 SER B C 1
ATOM 2439 O O . SER B 1 19 ? 21.188 -22.625 7.781 1 71.75 19 SER B O 1
ATOM 2441 N N . PRO B 1 20 ? 19.578 -22.094 9.219 1 79.56 20 PRO B N 1
ATOM 2442 C CA . PRO B 1 20 ? 18.844 -21.375 8.172 1 79.56 20 PRO B CA 1
ATOM 2443 C C . PRO B 1 20 ? 19.641 -20.234 7.559 1 79.56 20 PRO B C 1
ATOM 2445 O O . PRO B 1 20 ? 20.438 -19.594 8.25 1 79.56 20 PRO B O 1
ATOM 2448 N N . THR B 1 21 ? 19.594 -20.125 6.23 1 79.38 21 THR B N 1
ATOM 2449 C CA . THR B 1 21 ? 20.219 -19.016 5.523 1 79.38 21 THR B CA 1
ATOM 2450 C C . THR B 1 21 ? 19.609 -17.688 5.98 1 79.38 21 THR B C 1
ATOM 2452 O O . THR B 1 21 ? 18.547 -17.656 6.609 1 79.38 21 THR B O 1
ATOM 2455 N N . ALA B 1 22 ? 20.312 -16.562 5.695 1 77.06 22 ALA B N 1
ATOM 2456 C CA . ALA B 1 22 ? 19.797 -15.219 5.996 1 77.06 22 ALA B CA 1
ATOM 2457 C C . ALA B 1 22 ? 18.453 -14.992 5.312 1 77.06 22 ALA B C 1
ATOM 2459 O O . ALA B 1 22 ? 17.547 -14.398 5.906 1 77.06 22 ALA B O 1
ATOM 2460 N N . ALA B 1 23 ? 18.359 -15.484 4.195 1 80.56 23 ALA B N 1
ATOM 2461 C CA . ALA B 1 23 ? 17.125 -15.312 3.441 1 80.56 23 ALA B CA 1
ATOM 2462 C C . ALA B 1 23 ? 15.977 -16.094 4.086 1 80.56 23 ALA B C 1
ATOM 2464 O O . ALA B 1 23 ? 14.836 -15.617 4.117 1 80.56 23 ALA B O 1
ATOM 2465 N N . GLU B 1 24 ? 16.266 -17.125 4.641 1 82.5 24 GLU B N 1
ATOM 2466 C CA . GLU B 1 24 ? 15.25 -17.922 5.324 1 82.5 24 GLU B CA 1
ATOM 2467 C C . GLU B 1 24 ? 14.797 -17.25 6.609 1 82.5 24 GLU B C 1
ATOM 2469 O O . GLU B 1 24 ? 13.602 -17.219 6.91 1 82.5 24 GLU B O 1
ATOM 2474 N N . VAL B 1 25 ? 15.75 -16.75 7.23 1 81.5 25 VAL B N 1
ATOM 2475 C CA . VAL B 1 25 ? 15.438 -16.031 8.453 1 81.5 25 VAL B CA 1
ATOM 2476 C C . VAL B 1 25 ? 14.555 -14.828 8.133 1 81.5 25 VAL B C 1
ATOM 2478 O O . VAL B 1 25 ? 13.57 -14.562 8.828 1 81.5 25 VAL B O 1
ATOM 2481 N N . LEU B 1 26 ? 14.906 -14.164 7.109 1 81 26 LEU B N 1
ATOM 2482 C CA . LEU B 1 26 ? 14.117 -13.016 6.684 1 81 26 LEU B CA 1
ATOM 2483 C C . LEU B 1 26 ? 12.688 -13.438 6.332 1 81 26 LEU B C 1
ATOM 2485 O O . LEU B 1 26 ? 11.734 -12.75 6.676 1 81 26 LEU B O 1
ATOM 2489 N N . ALA B 1 27 ? 12.633 -14.484 5.75 1 82.44 27 ALA B N 1
ATOM 2490 C CA . ALA B 1 27 ? 11.305 -14.977 5.387 1 82.44 27 ALA B CA 1
ATOM 2491 C C . ALA B 1 27 ? 10.477 -15.297 6.625 1 82.44 27 ALA B C 1
ATOM 2493 O O . ALA B 1 27 ? 9.289 -14.969 6.691 1 82.44 27 ALA B O 1
ATOM 2494 N N . GLN B 1 28 ? 11.047 -15.828 7.543 1 86.38 28 GLN B N 1
ATOM 2495 C CA . GLN B 1 28 ? 10.344 -16.188 8.766 1 86.38 28 GLN B CA 1
ATOM 2496 C C . GLN B 1 28 ? 9.844 -14.953 9.508 1 86.38 28 GLN B C 1
ATOM 2498 O O . GLN B 1 28 ? 8.805 -14.992 10.164 1 86.38 28 GLN B O 1
ATOM 2503 N N . SER B 1 29 ? 10.555 -13.922 9.305 1 88.81 29 SER B N 1
ATOM 2504 C CA . SER B 1 29 ? 10.203 -12.703 10.023 1 88.81 29 SER B CA 1
ATOM 2505 C C . SER B 1 29 ? 8.938 -12.078 9.445 1 88.81 29 SER B C 1
ATOM 2507 O O . SER B 1 29 ? 8.336 -11.188 10.062 1 88.81 29 SER B O 1
ATOM 2509 N N . ILE B 1 30 ? 8.555 -12.539 8.336 1 93.69 30 ILE B N 1
ATOM 2510 C CA . ILE B 1 30 ? 7.383 -11.977 7.668 1 93.69 30 ILE B CA 1
ATOM 2511 C C . ILE B 1 30 ? 6.117 -12.664 8.18 1 93.69 30 ILE B C 1
ATOM 2513 O O . ILE B 1 30 ? 5.031 -12.086 8.148 1 93.69 30 ILE B O 1
ATOM 2517 N N . ASP B 1 31 ? 6.277 -13.883 8.656 1 94.06 31 ASP B N 1
ATOM 2518 C CA . ASP B 1 31 ? 5.137 -14.617 9.203 1 94.06 31 ASP B CA 1
ATOM 2519 C C . ASP B 1 31 ? 4.512 -13.867 10.375 1 94.06 31 ASP B C 1
ATOM 2521 O O . ASP B 1 31 ? 5.211 -13.461 11.305 1 94.06 31 ASP B O 1
ATOM 2525 N N . GLY B 1 32 ? 3.248 -13.602 10.258 1 91.62 32 GLY B N 1
ATOM 2526 C CA . GLY B 1 32 ? 2.543 -12.914 11.328 1 91.62 32 GLY B CA 1
ATOM 2527 C C . GLY B 1 32 ? 2.559 -11.406 11.18 1 91.62 32 GLY B C 1
ATOM 2528 O O . GLY B 1 32 ? 1.928 -10.688 11.961 1 91.62 32 GLY B O 1
ATOM 2529 N N . THR B 1 33 ? 3.248 -10.922 10.219 1 91.88 33 THR B N 1
ATOM 2530 C CA . THR B 1 33 ? 3.297 -9.477 10.039 1 91.88 33 THR B CA 1
ATOM 2531 C C . THR B 1 33 ? 2.107 -9 9.211 1 91.88 33 THR B C 1
ATOM 2533 O O . THR B 1 33 ? 1.415 -9.797 8.586 1 91.88 33 THR B O 1
ATOM 2536 N N . SER B 1 34 ? 1.938 -7.703 9.203 1 92.44 34 SER B N 1
ATOM 2537 C CA . SER B 1 34 ? 0.787 -7.098 8.539 1 92.44 34 SER B CA 1
ATOM 2538 C C . SER B 1 34 ? 0.928 -7.156 7.023 1 92.44 34 SER B C 1
ATOM 2540 O O . SER B 1 34 ? 2.014 -6.922 6.488 1 92.44 34 SER B O 1
ATOM 2542 N N . VAL B 1 35 ? -0.231 -7.309 6.32 1 94.62 35 VAL B N 1
ATOM 2543 C CA . VAL B 1 35 ? -0.252 -7.332 4.859 1 94.62 35 VAL B CA 1
ATOM 2544 C C . VAL B 1 35 ? -0.136 -5.91 4.316 1 94.62 35 VAL B C 1
ATOM 2546 O O . VAL B 1 35 ? 0.096 -5.711 3.123 1 94.62 35 VAL B O 1
ATOM 2549 N N . HIS B 1 36 ? -0.273 -4.961 5.168 1 91.56 36 HIS B N 1
ATOM 2550 C CA . HIS B 1 36 ? -0.226 -3.562 4.762 1 91.56 36 HIS B CA 1
ATOM 2551 C C . HIS B 1 36 ? 1.17 -2.979 4.953 1 91.56 36 HIS B C 1
ATOM 2553 O O . HIS B 1 36 ? 1.414 -1.817 4.617 1 91.56 36 HIS B O 1
ATOM 2559 N N . GLU B 1 37 ? 2.041 -3.791 5.504 1 91.62 37 GLU B N 1
ATOM 2560 C CA . GLU B 1 37 ? 3.445 -3.408 5.609 1 91.62 37 GLU B CA 1
ATOM 2561 C C . GLU B 1 37 ? 4.234 -3.867 4.387 1 91.62 37 GLU B C 1
ATOM 2563 O O . GLU B 1 37 ? 4.16 -5.031 3.992 1 91.62 37 GLU B O 1
ATOM 2568 N N . PHE B 1 38 ? 4.918 -2.922 3.799 1 95 38 PHE B N 1
ATOM 2569 C CA . PHE B 1 38 ? 5.68 -3.236 2.598 1 95 38 PHE B CA 1
ATOM 2570 C C . PHE B 1 38 ? 7.176 -3.199 2.879 1 95 38 PHE B C 1
ATOM 2572 O O . PHE B 1 38 ? 7.598 -2.836 3.98 1 95 38 PHE B O 1
ATOM 2579 N N . ARG B 1 39 ? 7.883 -3.744 1.958 1 94.44 39 ARG B N 1
ATOM 2580 C CA . ARG B 1 39 ? 9.344 -3.727 2.012 1 94.44 39 ARG B CA 1
ATOM 2581 C C . ARG B 1 39 ? 9.938 -3.455 0.634 1 94.44 39 ARG B C 1
ATOM 2583 O O . ARG B 1 39 ? 9.461 -3.988 -0.37 1 94.44 39 ARG B O 1
ATOM 2590 N N . GLY B 1 40 ? 10.906 -2.553 0.663 1 96.19 40 GLY B N 1
ATOM 2591 C CA . GLY B 1 40 ? 11.656 -2.338 -0.569 1 96.19 40 GLY B CA 1
ATOM 2592 C C . GLY B 1 40 ? 11.125 -1.177 -1.39 1 96.19 40 GLY B C 1
ATOM 2593 O O . GLY B 1 40 ? 10.469 -0.28 -0.855 1 96.19 40 GLY B O 1
ATOM 2594 N N . TYR B 1 41 ? 11.555 -1.092 -2.693 1 96.75 41 TYR B N 1
ATOM 2595 C CA . TYR B 1 41 ? 11.227 -0.015 -3.621 1 96.75 41 TYR B CA 1
ATOM 2596 C C . TYR B 1 41 ? 10.047 -0.399 -4.508 1 96.75 41 TYR B C 1
ATOM 2598 O O . TYR B 1 41 ? 10.086 -1.417 -5.203 1 96.75 41 TYR B O 1
ATOM 2606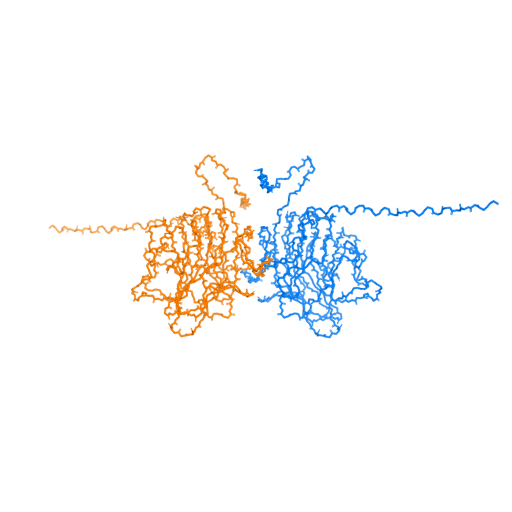 N N . TYR B 1 42 ? 9.016 0.406 -4.492 1 97.44 42 TYR B N 1
ATOM 2607 C CA . TYR B 1 42 ? 7.824 0.146 -5.293 1 97.44 42 TYR B CA 1
ATOM 2608 C C . TYR B 1 42 ? 8.125 0.279 -6.781 1 97.44 42 TYR B C 1
ATOM 2610 O O . TYR B 1 42 ? 8.68 1.291 -7.219 1 97.44 42 TYR B O 1
ATOM 2618 N N . LYS B 1 43 ? 7.758 -0.792 -7.535 1 97.94 43 LYS B N 1
ATOM 2619 C CA . LYS B 1 43 ? 7.945 -0.771 -8.984 1 97.94 43 LYS B CA 1
ATOM 2620 C C . LYS B 1 43 ? 6.613 -0.642 -9.711 1 97.94 43 LYS B C 1
ATOM 2622 O O . LYS B 1 43 ? 5.914 -1.637 -9.922 1 97.94 43 LYS B O 1
ATOM 2627 N N . ARG B 1 44 ? 6.363 0.504 -10.242 1 95.12 44 ARG B N 1
ATOM 2628 C CA . ARG B 1 44 ? 5.094 0.801 -10.898 1 95.12 44 ARG B CA 1
ATOM 2629 C C . ARG B 1 44 ? 4.906 -0.058 -12.148 1 95.12 44 ARG B C 1
ATOM 2631 O O . ARG B 1 44 ? 3.805 -0.543 -12.414 1 95.12 44 ARG B O 1
ATOM 2638 N N . GLU B 1 45 ? 5.973 -0.22 -12.852 1 97.25 45 GLU B N 1
ATOM 2639 C CA . GLU B 1 45 ? 5.875 -0.905 -14.141 1 97.25 45 GLU B CA 1
ATOM 2640 C C . GLU B 1 45 ? 5.523 -2.379 -13.953 1 97.25 45 GLU B C 1
ATOM 2642 O O . GLU B 1 45 ? 5.141 -3.055 -14.906 1 97.25 45 GLU B O 1
ATOM 2647 N N . HIS B 1 46 ? 5.656 -2.838 -12.703 1 98.56 46 HIS B N 1
ATOM 2648 C CA . HIS B 1 46 ? 5.336 -4.234 -12.422 1 98.56 46 HIS B CA 1
ATOM 2649 C C . HIS B 1 46 ? 4.125 -4.348 -11.5 1 98.56 46 HIS B C 1
ATOM 2651 O O . HIS B 1 46 ? 3.887 -5.402 -10.914 1 98.56 46 HIS B O 1
ATOM 2657 N N . SER B 1 47 ? 3.475 -3.275 -11.352 1 98.06 47 SER B N 1
ATOM 2658 C CA . SER B 1 47 ? 2.307 -3.248 -10.477 1 98.06 47 SER B CA 1
ATOM 2659 C C . SER B 1 47 ? 1.036 -2.939 -11.266 1 98.06 47 SER B C 1
ATOM 2661 O O . SER B 1 47 ? 1.1 -2.42 -12.375 1 98.06 47 SER B O 1
ATOM 2663 N N . LEU B 1 48 ? -0.07 -3.375 -10.703 1 96.56 48 LEU B N 1
ATOM 2664 C CA . LEU B 1 48 ? -1.407 -3.205 -11.258 1 96.56 48 LEU B CA 1
ATOM 2665 C C . LEU B 1 48 ? -2.381 -2.707 -10.195 1 96.56 48 LEU B C 1
ATOM 2667 O O . LEU B 1 48 ? -2.676 -3.424 -9.234 1 96.56 48 LEU B O 1
ATOM 2671 N N . THR B 1 49 ? -2.787 -1.503 -10.352 1 92.56 49 THR B N 1
ATOM 2672 C CA . THR B 1 49 ? -3.666 -0.931 -9.336 1 92.56 49 THR B CA 1
ATOM 2673 C C . THR B 1 49 ? -4.852 -0.221 -9.984 1 92.56 49 THR B C 1
ATOM 2675 O O . THR B 1 49 ? -4.77 0.207 -11.133 1 92.56 49 THR B O 1
ATOM 2678 N N . ARG B 1 50 ? -6 -0.053 -9.242 1 89.44 50 ARG B N 1
ATOM 2679 C CA . ARG B 1 50 ? -7.172 0.691 -9.695 1 89.44 50 ARG B CA 1
ATOM 2680 C C . ARG B 1 50 ? -6.902 2.193 -9.68 1 89.44 50 ARG B C 1
ATOM 2682 O O . ARG B 1 50 ? -6.188 2.693 -8.812 1 89.44 50 ARG B O 1
ATOM 2689 N N . PRO B 1 51 ? -7.559 2.955 -10.484 1 88.62 51 PRO B N 1
ATOM 2690 C CA . PRO B 1 51 ? -8.188 2.455 -11.703 1 88.62 51 PRO B CA 1
ATOM 2691 C C . PRO B 1 51 ? -7.188 1.822 -12.672 1 88.62 51 PRO B C 1
ATOM 2693 O O . PRO B 1 51 ? -6.059 2.305 -12.797 1 88.62 51 PRO B O 1
ATOM 2696 N N . TYR B 1 52 ? -7.691 0.795 -13.336 1 91.19 52 TYR B N 1
ATOM 2697 C CA . TYR B 1 52 ? -6.77 -0.018 -14.117 1 91.19 52 TYR B CA 1
ATOM 2698 C C . TYR B 1 52 ? -6.422 0.669 -15.438 1 91.19 52 TYR B C 1
ATOM 2700 O O . TYR B 1 52 ? -5.289 0.578 -15.906 1 91.19 52 TYR B O 1
ATOM 2708 N N . GLN B 1 53 ? -7.449 1.29 -15.945 1 83.62 53 GLN B N 1
ATOM 2709 C CA . GLN B 1 53 ? -7.289 1.802 -17.297 1 83.62 53 GLN B CA 1
ATOM 2710 C C . GLN B 1 53 ? -6.957 3.291 -17.297 1 83.62 53 GLN B C 1
ATOM 2712 O O . GLN B 1 53 ? -7.516 4.051 -16.5 1 83.62 53 GLN B O 1
ATOM 2717 N N . GLY B 1 54 ? -5.848 3.588 -18.016 1 69.88 54 GLY B N 1
ATOM 2718 C CA . GLY B 1 54 ? -5.52 4.988 -18.234 1 69.88 54 GLY B CA 1
ATOM 2719 C C . GLY B 1 54 ? -6.332 5.617 -19.359 1 69.88 54 GLY B C 1
ATOM 2720 O O . GLY B 1 54 ? -7.453 5.18 -19.641 1 69.88 54 GLY B O 1
ATOM 2721 N N . ALA B 1 55 ? -5.465 6.621 -19.953 1 62.5 55 ALA B N 1
ATOM 2722 C CA . ALA B 1 55 ? -6.016 7.281 -21.125 1 62.5 55 ALA B CA 1
ATOM 2723 C C . ALA B 1 55 ? -6.109 6.312 -22.297 1 62.5 55 ALA B C 1
ATOM 2725 O O . ALA B 1 55 ? -5.18 5.547 -22.562 1 62.5 55 ALA B O 1
ATOM 2726 N N . GLY B 1 56 ? -7.289 5.879 -22.828 1 64.44 56 GLY B N 1
ATOM 2727 C CA . GLY B 1 56 ? -7.441 5.059 -24.016 1 64.44 56 GLY B CA 1
ATOM 2728 C C . GLY B 1 56 ? -7.918 3.65 -23.719 1 64.44 56 GLY B C 1
ATOM 2729 O O . GLY B 1 56 ? -7.797 2.754 -24.562 1 64.44 56 GLY B O 1
ATOM 2730 N N . MET B 1 57 ? -8.141 3.246 -22.516 1 74 57 MET B N 1
ATOM 2731 C CA . MET B 1 57 ? -8.766 1.991 -22.109 1 74 57 MET B CA 1
ATOM 2732 C C . MET B 1 57 ? -7.723 0.89 -21.953 1 74 57 MET B C 1
ATOM 2734 O O . MET B 1 57 ? -8.07 -0.261 -21.672 1 74 57 MET B O 1
ATOM 2738 N N . GLU B 1 58 ? -6.445 1.308 -22.281 1 85.31 58 GLU B N 1
ATOM 2739 C CA . GLU B 1 58 ? -5.395 0.31 -22.094 1 85.31 58 GLU B CA 1
ATOM 2740 C C . GLU B 1 58 ? -4.941 0.254 -20.641 1 85.31 58 GLU B C 1
ATOM 2742 O O . GLU B 1 58 ? -5.074 1.233 -19.891 1 85.31 58 GLU B O 1
ATOM 2747 N N . ILE B 1 59 ? -4.523 -0.927 -20.281 1 92.62 59 ILE B N 1
ATOM 2748 C CA . ILE B 1 59 ? -3.893 -1.077 -18.984 1 92.62 59 ILE B CA 1
ATOM 2749 C C . ILE B 1 59 ? -2.383 -0.883 -19.109 1 92.62 59 ILE B C 1
ATOM 2751 O O . ILE B 1 59 ? -1.697 -1.698 -19.734 1 92.62 59 ILE B O 1
ATOM 2755 N N . PRO B 1 60 ? -1.881 0.149 -18.531 1 91.44 60 PRO B N 1
ATOM 2756 C CA . PRO B 1 60 ? -0.448 0.4 -18.688 1 91.44 60 PRO B CA 1
ATOM 2757 C C . PRO B 1 60 ? 0.412 -0.8 -18.297 1 91.44 60 PRO B C 1
ATOM 2759 O O . PRO B 1 60 ? 0.213 -1.385 -17.234 1 91.44 60 PRO B O 1
ATOM 2762 N N . PHE B 1 61 ? 1.334 -1.243 -19.188 1 96.25 61 PHE B N 1
ATOM 2763 C CA . PHE B 1 61 ? 2.385 -2.234 -18.984 1 96.25 61 PHE B CA 1
ATOM 2764 C C . PHE B 1 61 ? 1.806 -3.645 -18.984 1 96.25 61 PHE B C 1
ATOM 2766 O O . PHE B 1 61 ? 2.537 -4.621 -18.812 1 96.25 61 PHE B O 1
ATOM 2773 N N . TRP B 1 62 ? 0.512 -3.797 -19.047 1 97.56 62 TRP B N 1
ATOM 2774 C CA . TRP B 1 62 ? -0.107 -5.113 -18.938 1 97.56 62 TRP B CA 1
ATOM 2775 C C . TRP B 1 62 ? -0.979 -5.418 -20.141 1 97.56 62 TRP B C 1
ATOM 2777 O O . TRP B 1 62 ? -1.592 -4.516 -20.719 1 97.56 62 TRP B O 1
ATOM 2787 N N . ASN B 1 63 ? -1.048 -6.695 -20.422 1 97.12 63 ASN B N 1
ATOM 2788 C CA . ASN B 1 63 ? -1.855 -7.191 -21.531 1 97.12 63 ASN B CA 1
ATOM 2789 C C . ASN B 1 63 ? -2.811 -8.297 -21.094 1 97.12 63 ASN B C 1
ATOM 2791 O O . ASN B 1 63 ? -2.395 -9.258 -20.438 1 97.12 63 ASN B O 1
ATOM 2795 N N . ILE B 1 64 ? -4.055 -8.188 -21.438 1 96.56 64 ILE B N 1
ATOM 2796 C CA . ILE B 1 64 ? -5.012 -9.227 -21.094 1 96.56 64 ILE B CA 1
ATOM 2797 C C . ILE B 1 64 ? -5.164 -10.203 -22.25 1 96.56 64 ILE B C 1
ATOM 2799 O O . ILE B 1 64 ? -5.004 -9.812 -23.422 1 96.56 64 ILE B O 1
ATOM 2803 N N . GLN B 1 65 ? -5.547 -11.414 -21.953 1 97.56 65 GLN B N 1
ATOM 2804 C CA . GLN B 1 65 ? -5.727 -12.453 -22.969 1 97.56 65 GLN B CA 1
ATOM 2805 C C . GLN B 1 65 ? -6.93 -13.336 -22.641 1 97.56 65 GLN B C 1
ATOM 2807 O O . GLN B 1 65 ? -7.375 -13.383 -21.484 1 97.56 65 GLN B O 1
ATOM 2812 N N . GLY B 1 66 ? -7.387 -13.945 -23.672 1 97.69 66 GLY B N 1
ATOM 2813 C CA . GLY B 1 66 ? -8.445 -14.93 -23.5 1 97.69 66 GLY B CA 1
ATOM 2814 C C . GLY B 1 66 ? -9.758 -14.336 -23.047 1 97.69 66 GLY B C 1
ATOM 2815 O O . GLY B 1 66 ? -10.242 -13.367 -23.641 1 97.69 66 GLY B O 1
ATOM 2816 N N . SER B 1 67 ? -10.25 -14.938 -21.984 1 97.38 67 SER B N 1
ATOM 2817 C CA . SER B 1 67 ? -11.578 -14.562 -21.516 1 97.38 67 SER B CA 1
ATOM 2818 C C . SER B 1 67 ? -11.492 -13.414 -20.516 1 97.38 67 SER B C 1
ATOM 2820 O O . SER B 1 67 ? -12.484 -13.062 -19.875 1 97.38 67 SER B O 1
ATOM 2822 N N . SER B 1 68 ? -10.359 -12.859 -20.391 1 97.56 68 SER B N 1
ATOM 2823 C CA . SER B 1 68 ? -10.172 -11.828 -19.375 1 97.56 68 SER B CA 1
ATOM 2824 C C . SER B 1 68 ? -10.922 -10.555 -19.719 1 97.56 68 SER B C 1
ATOM 2826 O O . SER B 1 68 ? -10.969 -10.156 -20.891 1 97.56 68 SER B O 1
ATOM 2828 N N . MET B 1 69 ? -11.508 -9.977 -18.703 1 96.56 69 MET B N 1
ATOM 2829 C CA . MET B 1 69 ? -12.227 -8.711 -18.844 1 96.56 69 MET B CA 1
ATOM 2830 C C . MET B 1 69 ? -11.828 -7.738 -17.734 1 96.56 69 MET B C 1
ATOM 2832 O O . MET B 1 69 ? -11.633 -8.148 -16.578 1 96.56 69 MET B O 1
ATOM 2836 N N . VAL B 1 70 ? -11.859 -6.473 -18.156 1 95.25 70 VAL B N 1
ATOM 2837 C CA . VAL B 1 70 ? -11.484 -5.438 -17.203 1 95.25 70 VAL B CA 1
ATOM 2838 C C . VAL B 1 70 ? -12.727 -4.656 -16.781 1 95.25 70 VAL B C 1
ATOM 2840 O O . VAL B 1 70 ? -13.5 -4.199 -17.625 1 95.25 70 VAL B O 1
ATOM 2843 N N . THR B 1 71 ? -12.969 -4.633 -15.523 1 92.56 71 THR B N 1
ATOM 2844 C CA . THR B 1 71 ? -13.984 -3.752 -14.961 1 92.56 71 THR B CA 1
ATOM 2845 C C . THR B 1 71 ? -13.352 -2.709 -14.047 1 92.56 71 THR B C 1
ATOM 2847 O O . THR B 1 71 ? -12.125 -2.654 -13.922 1 92.56 71 THR B O 1
ATOM 2850 N N . SER B 1 72 ? -14.156 -1.875 -13.422 1 88 72 SER B N 1
ATOM 2851 C CA . SER B 1 72 ? -13.633 -0.856 -12.516 1 88 72 SER B CA 1
ATOM 2852 C C . SER B 1 72 ? -13.148 -1.472 -11.211 1 88 72 SER B C 1
ATOM 2854 O O . SER B 1 72 ? -12.328 -0.883 -10.508 1 88 72 SER B O 1
ATOM 2856 N N . GLN B 1 73 ? -13.609 -2.65 -10.945 1 90.5 73 GLN B N 1
ATOM 2857 C CA . GLN B 1 73 ? -13.367 -3.213 -9.625 1 90.5 73 GLN B CA 1
ATOM 2858 C C . GLN B 1 73 ? -12.32 -4.324 -9.688 1 90.5 73 GLN B C 1
ATOM 2860 O O . GLN B 1 73 ? -11.648 -4.609 -8.695 1 90.5 73 GLN B O 1
ATOM 2865 N N . GLN B 1 74 ? -12.336 -4.93 -10.828 1 95.69 74 GLN B N 1
ATOM 2866 C CA . GLN B 1 74 ? -11.453 -6.09 -10.914 1 95.69 74 GLN B CA 1
ATOM 2867 C C . GLN B 1 74 ? -11.117 -6.418 -12.367 1 95.69 74 GLN B C 1
ATOM 2869 O O . GLN B 1 74 ? -11.781 -5.938 -13.289 1 95.69 74 GLN B O 1
ATOM 2874 N N . ILE B 1 75 ? -10.078 -7.184 -12.539 1 97.56 75 ILE B N 1
ATOM 2875 C CA . ILE B 1 75 ? -9.797 -7.906 -13.781 1 97.56 75 ILE B CA 1
ATOM 2876 C C . ILE B 1 75 ? -10.258 -9.359 -13.641 1 97.56 75 ILE B C 1
ATOM 2878 O O . ILE B 1 75 ? -9.664 -10.133 -12.891 1 97.56 75 ILE B O 1
ATOM 2882 N N . ARG B 1 76 ? -11.297 -9.703 -14.383 1 98.12 76 ARG B N 1
ATOM 2883 C CA . ARG B 1 76 ? -11.812 -11.07 -14.336 1 98.12 76 ARG B CA 1
ATOM 2884 C C . ARG B 1 76 ? -11.109 -11.953 -15.359 1 98.12 76 ARG B C 1
ATOM 2886 O O . ARG B 1 76 ? -11.258 -11.75 -16.562 1 98.12 76 ARG B O 1
ATOM 2893 N N . LEU B 1 77 ? -10.344 -12.883 -14.828 1 98.44 77 LEU B N 1
ATOM 2894 C CA . LEU B 1 77 ? -9.633 -13.781 -15.734 1 98.44 77 LEU B CA 1
ATOM 2895 C C . LEU B 1 77 ? -10.586 -14.805 -16.344 1 98.44 77 LEU B C 1
ATOM 2897 O O . LEU B 1 77 ? -10.531 -15.062 -17.547 1 98.44 77 LEU B O 1
ATOM 2901 N N . THR B 1 78 ? -11.406 -15.398 -15.508 1 97.25 78 THR B N 1
ATOM 2902 C CA . THR B 1 78 ? -12.477 -16.266 -15.977 1 97.25 78 THR B CA 1
ATOM 2903 C C . THR B 1 78 ? -13.781 -15.969 -15.242 1 97.25 78 THR B C 1
ATOM 2905 O O . THR B 1 78 ? -13.766 -15.656 -14.047 1 97.25 78 THR B O 1
ATOM 2908 N N . ALA B 1 79 ? -14.828 -16.156 -16.016 1 96.06 79 ALA B N 1
ATOM 2909 C CA . ALA B 1 79 ? -16.156 -16.125 -15.398 1 96.06 79 ALA B CA 1
ATOM 2910 C C . ALA B 1 79 ? -16.562 -17.516 -14.914 1 96.06 79 ALA B C 1
ATOM 2912 O O . ALA B 1 79 ? -15.93 -18.516 -15.258 1 96.06 79 ALA B O 1
ATOM 2913 N N . ASP B 1 80 ? -17.547 -17.5 -14.07 1 93.75 80 ASP B N 1
ATOM 2914 C CA . ASP B 1 80 ? -18.094 -18.766 -13.586 1 93.75 80 ASP B CA 1
ATOM 2915 C C . ASP B 1 80 ? -18.828 -19.516 -14.695 1 93.75 80 ASP B C 1
ATOM 2917 O O . ASP B 1 80 ? -20.047 -19.703 -14.617 1 93.75 80 ASP B O 1
ATOM 2921 N N . GLU B 1 81 ? -18.094 -19.797 -15.695 1 93.06 81 GLU B N 1
ATOM 2922 C CA . GLU B 1 81 ? -18.516 -20.516 -16.891 1 93.06 81 GLU B CA 1
ATOM 2923 C C . GLU B 1 81 ? -17.516 -21.625 -17.25 1 93.06 81 GLU B C 1
ATOM 2925 O O . GLU B 1 81 ? -16.312 -21.484 -17 1 93.06 81 GLU B O 1
ATOM 2930 N N . GLN B 1 82 ? -18 -22.625 -17.844 1 92.69 82 GLN B N 1
ATOM 2931 C CA . GLN B 1 82 ? -17.156 -23.766 -18.172 1 92.69 82 GLN B CA 1
ATOM 2932 C C . GLN B 1 82 ? -16.219 -23.453 -19.328 1 92.69 82 GLN B C 1
ATOM 2934 O O . GLN B 1 82 ? -16.516 -22.578 -20.156 1 92.69 82 GLN B O 1
ATOM 2939 N N . SER B 1 83 ? -15.094 -24.109 -19.312 1 94.25 83 SER B N 1
ATOM 2940 C CA . SER B 1 83 ? -14.148 -24.125 -20.438 1 94.25 83 SER B CA 1
ATOM 2941 C C . SER B 1 83 ? -13.68 -22.719 -20.781 1 94.25 83 SER B C 1
ATOM 2943 O O . SER B 1 83 ? -13.734 -22.312 -21.953 1 94.25 83 SER B O 1
ATOM 2945 N N . ARG B 1 84 ? -13.344 -21.984 -19.812 1 95.81 84 ARG B N 1
ATOM 2946 C CA . ARG B 1 84 ? -12.773 -20.656 -20 1 95.81 84 ARG B CA 1
ATOM 2947 C C . ARG B 1 84 ? -11.297 -20.625 -19.609 1 95.81 84 ARG B C 1
ATOM 2949 O O . ARG B 1 84 ? -10.883 -21.344 -18.703 1 95.81 84 ARG B O 1
ATOM 2956 N N . ARG B 1 85 ? -10.523 -19.859 -20.328 1 97.56 85 ARG B N 1
ATOM 2957 C CA . ARG B 1 85 ? -9.141 -19.547 -19.984 1 97.56 85 ARG B CA 1
ATOM 2958 C C . ARG B 1 85 ? -8.875 -18.047 -20.156 1 97.56 85 ARG B C 1
ATOM 2960 O O . ARG B 1 85 ? -9.297 -17.438 -21.141 1 97.56 85 ARG B O 1
ATOM 2967 N N . GLY B 1 86 ? -8.289 -17.438 -19.203 1 98.38 86 GLY B N 1
ATOM 2968 C CA . GLY B 1 86 ? -7.926 -16.031 -19.266 1 98.38 86 GLY B CA 1
ATOM 2969 C C . GLY B 1 86 ? -6.633 -15.727 -18.531 1 98.38 86 GLY B C 1
ATOM 2970 O O . GLY B 1 86 ? -6.168 -16.531 -17.719 1 98.38 86 GLY B O 1
ATOM 2971 N N . ALA B 1 87 ? -6.012 -14.594 -18.906 1 98.69 87 ALA B N 1
ATOM 2972 C CA . ALA B 1 87 ? -4.738 -14.242 -18.297 1 98.69 87 ALA B CA 1
ATOM 2973 C C . ALA B 1 87 ? -4.484 -12.742 -18.391 1 98.69 87 ALA B C 1
ATOM 2975 O O . ALA B 1 87 ? -5.152 -12.039 -19.141 1 98.69 87 ALA B O 1
ATOM 2976 N N . ILE B 1 88 ? -3.648 -12.312 -17.578 1 98.56 88 ILE B N 1
ATOM 2977 C CA . ILE B 1 88 ? -3.066 -10.977 -17.656 1 98.56 88 ILE B CA 1
ATOM 2978 C C . ILE B 1 88 ? -1.552 -11.062 -17.484 1 98.56 88 ILE B C 1
ATOM 2980 O O . ILE B 1 88 ? -1.062 -11.773 -16.594 1 98.56 88 ILE B O 1
ATOM 2984 N N . TRP B 1 89 ? -0.799 -10.391 -18.344 1 98.62 89 TRP B N 1
ATOM 2985 C CA . TRP B 1 89 ? 0.656 -10.492 -18.391 1 98.62 89 TRP B CA 1
ATOM 2986 C C . TRP B 1 89 ? 1.304 -9.117 -18.266 1 98.62 89 TRP B C 1
ATOM 2988 O O . TRP B 1 89 ? 0.876 -8.172 -18.922 1 98.62 89 TRP B O 1
ATOM 2998 N N . ASN B 1 90 ? 2.229 -9.031 -17.359 1 98.56 90 ASN B N 1
ATOM 2999 C CA . ASN B 1 90 ? 3.092 -7.852 -17.344 1 98.56 90 ASN B CA 1
ATOM 3000 C C . ASN B 1 90 ? 4.074 -7.855 -18.516 1 98.56 90 ASN B C 1
ATOM 3002 O O . ASN B 1 90 ? 4.832 -8.812 -18.688 1 98.56 90 ASN B O 1
ATOM 3006 N N . MET B 1 91 ? 4.094 -6.797 -19.328 1 97.94 91 MET B N 1
ATOM 3007 C CA . MET B 1 91 ? 4.879 -6.777 -20.562 1 97.94 91 MET B CA 1
ATOM 3008 C C . MET B 1 91 ? 6.219 -6.082 -20.344 1 97.94 91 MET B C 1
ATOM 3010 O O . MET B 1 91 ? 6.875 -5.676 -21.297 1 97.94 91 MET B O 1
ATOM 3014 N N . GLN B 1 92 ? 6.613 -5.914 -19.125 1 98.38 92 GLN B N 1
ATOM 3015 C CA . GLN B 1 92 ? 7.922 -5.387 -18.75 1 98.38 92 GLN B CA 1
ATOM 3016 C C . GLN B 1 92 ? 8.797 -6.473 -18.125 1 98.38 92 GLN B C 1
ATOM 3018 O O . GLN B 1 92 ? 8.352 -7.195 -17.234 1 98.38 92 GLN B O 1
ATOM 3023 N N . GLN B 1 93 ? 10.008 -6.582 -18.562 1 98.62 93 GLN B N 1
ATOM 3024 C CA . GLN B 1 93 ? 10.945 -7.531 -17.969 1 98.62 93 GLN B CA 1
ATOM 3025 C C . GLN B 1 93 ? 11.297 -7.129 -16.531 1 98.62 93 GLN B C 1
ATOM 3027 O O . GLN B 1 93 ? 11.422 -5.941 -16.234 1 98.62 93 GLN B O 1
ATOM 3032 N N . VAL B 1 94 ? 11.531 -8.102 -15.742 1 98.69 94 VAL B N 1
ATOM 3033 C CA . VAL B 1 94 ? 11.914 -7.855 -14.359 1 98.69 94 VAL B CA 1
ATOM 3034 C C . VAL B 1 94 ? 13.43 -7.957 -14.211 1 98.69 94 VAL B C 1
ATOM 3036 O O . VAL B 1 94 ? 14 -9.047 -14.32 1 98.69 94 VAL B O 1
ATOM 3039 N N . TRP B 1 95 ? 14.016 -6.891 -13.922 1 98 95 TRP B N 1
ATOM 3040 C CA . TRP B 1 95 ? 15.469 -6.891 -13.797 1 98 95 TRP B CA 1
ATOM 3041 C C . TRP B 1 95 ? 15.883 -6.898 -12.328 1 98 95 TRP B C 1
ATOM 3043 O O . TRP B 1 95 ? 17.062 -7.039 -12.016 1 98 95 TRP B O 1
ATOM 3053 N N . SER B 1 96 ? 14.891 -6.785 -11.391 1 97.44 96 SER B N 1
ATOM 3054 C CA . SER B 1 96 ? 15.164 -6.891 -9.961 1 97.44 96 SER B CA 1
ATOM 3055 C C . SER B 1 96 ? 15.602 -8.305 -9.578 1 97.44 96 SER B C 1
ATOM 3057 O O . SER B 1 96 ? 14.883 -9.273 -9.836 1 97.44 96 SER B O 1
ATOM 3059 N N . ARG B 1 97 ? 16.734 -8.453 -8.938 1 96.56 97 ARG B N 1
ATOM 3060 C CA . ARG B 1 97 ? 17.219 -9.766 -8.516 1 96.56 97 ARG B CA 1
ATOM 3061 C C . ARG B 1 97 ? 16.391 -10.312 -7.359 1 96.56 97 ARG B C 1
ATOM 3063 O O . ARG B 1 97 ? 16.203 -11.531 -7.246 1 96.56 97 ARG B O 1
ATOM 3070 N N . ASP B 1 98 ? 16.078 -9.445 -6.453 1 97.62 98 ASP B N 1
ATOM 3071 C CA . ASP B 1 98 ? 15.266 -9.766 -5.277 1 97.62 98 ASP B CA 1
ATOM 3072 C C . ASP B 1 98 ? 13.969 -8.961 -5.262 1 97.62 98 ASP B C 1
ATOM 3074 O O . ASP B 1 98 ? 13.984 -7.75 -5.469 1 97.62 98 ASP B O 1
ATOM 3078 N N . TRP B 1 99 ? 12.844 -9.648 -5.012 1 98.56 99 TRP B N 1
ATOM 3079 C CA . TRP B 1 99 ? 11.578 -8.93 -5.148 1 98.56 99 TRP B CA 1
ATOM 3080 C C . TRP B 1 99 ? 10.484 -9.602 -4.328 1 98.56 99 TRP B C 1
ATOM 3082 O O . TRP B 1 99 ? 10.609 -10.766 -3.947 1 98.56 99 TRP B O 1
ATOM 3092 N N . GLU B 1 100 ? 9.5 -8.82 -3.99 1 98.44 100 GLU B N 1
ATOM 3093 C CA . GLU B 1 100 ? 8.203 -9.25 -3.455 1 98.44 100 GLU B CA 1
ATOM 3094 C C . GLU B 1 100 ? 7.07 -8.914 -4.418 1 98.44 100 GLU B C 1
ATOM 3096 O O . GLU B 1 100 ? 6.996 -7.797 -4.938 1 98.44 100 GLU B O 1
ATOM 3101 N N . PHE B 1 101 ? 6.309 -9.883 -4.719 1 98.81 101 PHE B N 1
ATOM 3102 C CA . PHE B 1 101 ? 5.172 -9.781 -5.633 1 98.81 101 PHE B CA 1
ATOM 3103 C C . PHE B 1 101 ? 3.873 -10.133 -4.918 1 98.81 101 PHE B C 1
ATOM 3105 O O . PHE B 1 101 ? 3.605 -11.305 -4.645 1 98.81 101 PHE B O 1
ATOM 3112 N N . GLN B 1 102 ? 3.09 -9.086 -4.602 1 98.56 102 GLN B N 1
ATOM 3113 C CA . GLN B 1 102 ? 1.853 -9.258 -3.85 1 98.56 102 GLN B CA 1
ATOM 3114 C C . GLN B 1 102 ? 0.637 -9.203 -4.77 1 98.56 102 GLN B C 1
ATOM 3116 O O . GLN B 1 102 ? 0.451 -8.234 -5.508 1 98.56 102 GLN B O 1
ATOM 3121 N N . VAL B 1 103 ? -0.23 -10.203 -4.676 1 98.75 103 VAL B N 1
ATOM 3122 C CA . VAL B 1 103 ? -1.426 -10.258 -5.512 1 98.75 103 VAL B CA 1
ATOM 3123 C C . VAL B 1 103 ? -2.672 -10.297 -4.629 1 98.75 103 VAL B C 1
ATOM 3125 O O . VAL B 1 103 ? -2.785 -11.141 -3.738 1 98.75 103 VAL B O 1
ATOM 3128 N N . SER B 1 104 ? -3.516 -9.391 -4.828 1 97.94 104 SER B N 1
ATOM 3129 C CA . SER B 1 104 ? -4.867 -9.438 -4.281 1 97.94 104 SER B CA 1
ATOM 3130 C C . SER B 1 104 ? -5.836 -10.102 -5.254 1 97.94 104 SER B C 1
ATOM 3132 O O . SER B 1 104 ? -5.902 -9.727 -6.426 1 97.94 104 SER B O 1
ATOM 3134 N N . PHE B 1 105 ? -6.586 -11.086 -4.742 1 98.31 105 PHE B N 1
ATOM 3135 C CA . PHE B 1 105 ? -7.418 -11.852 -5.66 1 98.31 105 PHE B CA 1
ATOM 3136 C C . PHE B 1 105 ? -8.695 -12.312 -4.969 1 98.31 105 PHE B C 1
ATOM 3138 O O . PHE B 1 105 ? -8.805 -12.242 -3.744 1 98.31 105 PHE B O 1
ATOM 3145 N N . LYS B 1 106 ? -9.641 -12.727 -5.789 1 97.44 106 LYS B N 1
ATOM 3146 C CA . LYS B 1 106 ? -10.891 -13.312 -5.324 1 97.44 106 LYS B CA 1
ATOM 3147 C C . LYS B 1 106 ? -11.305 -14.484 -6.207 1 97.44 106 LYS B C 1
ATOM 3149 O O . LYS B 1 106 ? -11.219 -14.406 -7.434 1 97.44 106 LYS B O 1
ATOM 3154 N N . VAL B 1 107 ? -11.688 -15.516 -5.582 1 96.5 107 VAL B N 1
ATOM 3155 C CA . VAL B 1 107 ? -12.273 -16.672 -6.254 1 96.5 107 VAL B CA 1
ATOM 3156 C C . VAL B 1 107 ? -13.688 -16.906 -5.723 1 96.5 107 VAL B C 1
ATOM 3158 O O . VAL B 1 107 ? -13.875 -17.156 -4.527 1 96.5 107 VAL B O 1
ATOM 3161 N N . THR B 1 108 ? -14.625 -16.781 -6.637 1 95 108 THR B N 1
ATOM 3162 C CA . THR B 1 108 ? -16.016 -16.875 -6.215 1 95 108 THR B CA 1
ATOM 3163 C C . THR B 1 108 ? -16.812 -17.797 -7.148 1 95 108 THR B C 1
ATOM 3165 O O . THR B 1 108 ? -16.578 -17.797 -8.359 1 95 108 THR B O 1
ATOM 3168 N N . GLY B 1 109 ? -17.703 -18.5 -6.594 1 91.31 109 GLY B N 1
ATOM 3169 C CA . GLY B 1 109 ? -18.531 -19.391 -7.375 1 91.31 109 GLY B CA 1
ATOM 3170 C C . GLY B 1 109 ? -19.594 -20.109 -6.547 1 91.31 109 GLY B C 1
ATOM 3171 O O . GLY B 1 109 ? -19.875 -19.688 -5.418 1 91.31 109 GLY B O 1
ATOM 3172 N N . SER B 1 110 ? -20.266 -21 -7.207 1 82.12 110 SER B N 1
ATOM 3173 C CA . SER B 1 110 ? -21.344 -21.734 -6.539 1 82.12 110 SER B CA 1
ATOM 3174 C C . SER B 1 110 ? -20.828 -22.469 -5.309 1 82.12 110 SER B C 1
ATOM 3176 O O . SER B 1 110 ? -19.656 -22.859 -5.254 1 82.12 110 SER B O 1
ATOM 3178 N N . THR B 1 111 ? -21.469 -22.5 -4.215 1 68.69 111 THR B N 1
ATOM 3179 C CA . THR B 1 111 ? -21.094 -23.031 -2.908 1 68.69 111 THR B CA 1
ATOM 3180 C C . THR B 1 111 ? -21.094 -24.562 -2.916 1 68.69 111 THR B C 1
ATOM 3182 O O . THR B 1 111 ? -20.516 -25.188 -2.025 1 68.69 111 THR B O 1
ATOM 3185 N N . GLY B 1 112 ? -21.422 -25.094 -3.969 1 60.47 112 GLY B N 1
ATOM 3186 C CA . GLY B 1 112 ? -21.438 -26.547 -3.859 1 60.47 112 GLY B CA 1
ATOM 3187 C C . GLY B 1 112 ? -20.062 -27.172 -4.02 1 60.47 112 GLY B C 1
ATOM 3188 O O . GLY B 1 112 ? -19.047 -26.5 -3.857 1 60.47 112 GLY B O 1
ATOM 3189 N N . ASP B 1 113 ? -20.031 -28.516 -3.869 1 58.12 113 ASP B N 1
ATOM 3190 C CA . ASP B 1 113 ? -18.812 -29.328 -3.814 1 58.12 113 ASP B CA 1
ATOM 3191 C C . ASP B 1 113 ? -18.078 -29.297 -5.152 1 58.12 113 ASP B C 1
ATOM 3193 O O . ASP B 1 113 ? -17 -29.875 -5.281 1 58.12 113 ASP B O 1
ATOM 3197 N N . LEU B 1 114 ? -18.828 -28.672 -6.051 1 56 114 LEU B N 1
ATOM 3198 C CA . LEU B 1 114 ? -18.266 -28.781 -7.391 1 56 114 LEU B CA 1
ATOM 3199 C C . LEU B 1 114 ? -17.766 -27.422 -7.879 1 56 114 LEU B C 1
ATOM 3201 O O . LEU B 1 114 ? -18.547 -26.609 -8.367 1 56 114 LEU B O 1
ATOM 3205 N N . PHE B 1 115 ? -16.672 -27.062 -7.473 1 61.09 115 PHE B N 1
ATOM 3206 C CA . PHE B 1 115 ? -16.078 -25.812 -7.941 1 61.09 115 PHE B CA 1
ATOM 3207 C C . PHE B 1 115 ? -14.711 -26.047 -8.555 1 61.09 115 PHE B C 1
ATOM 3209 O O . PHE B 1 115 ? -14.062 -27.047 -8.266 1 61.09 115 PHE B O 1
ATOM 3216 N N . GLY B 1 116 ? -14.391 -25.359 -9.789 1 63.56 116 GLY B N 1
ATOM 3217 C CA . GLY B 1 116 ? -13.172 -25.938 -10.328 1 63.56 116 GLY B CA 1
ATOM 3218 C C . GLY B 1 116 ? -12.367 -24.969 -11.164 1 63.56 116 GLY B C 1
ATOM 3219 O O . GLY B 1 116 ? -12.844 -23.859 -11.477 1 63.56 116 GLY B O 1
ATOM 3220 N N . ASP B 1 117 ? -10.938 -25.062 -11.273 1 78.88 117 ASP B N 1
ATOM 3221 C CA . ASP B 1 117 ? -9.586 -25.438 -11.68 1 78.88 117 ASP B CA 1
ATOM 3222 C C . ASP B 1 117 ? -8.547 -24.5 -11.055 1 78.88 117 ASP B C 1
ATOM 3224 O O . ASP B 1 117 ? -7.473 -24.953 -10.648 1 78.88 117 ASP B O 1
ATOM 3228 N N . GLY B 1 118 ? -8.789 -23.234 -11.07 1 94.25 118 GLY B N 1
ATOM 3229 C CA . GLY B 1 118 ? -7.824 -22.531 -10.234 1 94.25 118 GLY B CA 1
ATOM 3230 C C . GLY B 1 118 ? -7.094 -21.438 -10.977 1 94.25 118 GLY B C 1
ATOM 3231 O O . GLY B 1 118 ? -7.508 -21.016 -12.062 1 94.25 118 GLY B O 1
ATOM 3232 N N . MET B 1 119 ? -6.117 -20.906 -10.352 1 97.69 119 MET B N 1
ATOM 3233 C CA . MET B 1 119 ? -5.305 -19.797 -10.844 1 97.69 119 MET B CA 1
ATOM 3234 C C . MET B 1 119 ? -3.82 -20.141 -10.789 1 97.69 119 MET B C 1
ATOM 3236 O O . MET B 1 119 ? -3.424 -21.078 -10.086 1 97.69 119 MET B O 1
ATOM 3240 N N . ALA B 1 120 ? -3.086 -19.406 -11.531 1 98.69 120 ALA B N 1
ATOM 3241 C CA . ALA B 1 120 ? -1.631 -19.5 -11.453 1 98.69 120 ALA B CA 1
ATOM 3242 C C . ALA B 1 120 ? -0.979 -18.125 -11.508 1 98.69 120 ALA B C 1
ATOM 3244 O O . ALA B 1 120 ? -1.451 -17.234 -12.211 1 98.69 120 ALA B O 1
ATOM 3245 N N . ILE B 1 121 ? 0.045 -17.969 -10.766 1 98.94 121 ILE B N 1
ATOM 3246 C CA . ILE B 1 121 ? 0.939 -16.812 -10.844 1 98.94 121 ILE B CA 1
ATOM 3247 C C . ILE B 1 121 ? 2.27 -17.234 -11.461 1 98.94 121 ILE B C 1
ATOM 3249 O O . ILE B 1 121 ? 2.846 -18.266 -11.07 1 98.94 121 ILE B O 1
ATOM 3253 N N . TRP B 1 122 ? 2.74 -16.375 -12.352 1 98.88 122 TRP B N 1
ATOM 3254 C CA . TRP B 1 122 ? 3.873 -16.797 -13.172 1 98.88 122 TRP B CA 1
ATOM 3255 C C . TRP B 1 122 ? 5.027 -15.805 -13.047 1 98.88 122 TRP B C 1
ATOM 3257 O O . TRP B 1 122 ? 4.809 -14.602 -12.922 1 98.88 122 TRP B O 1
ATOM 3267 N N . TYR B 1 123 ? 6.211 -16.297 -13.086 1 98.94 123 TYR B N 1
ATOM 3268 C CA . TYR B 1 123 ? 7.457 -15.633 -13.453 1 98.94 123 TYR B CA 1
ATOM 3269 C C . TYR B 1 123 ? 8.219 -16.438 -14.5 1 98.94 123 TYR B C 1
ATOM 3271 O O . TYR B 1 123 ? 8.961 -17.359 -14.164 1 98.94 123 TYR B O 1
ATOM 3279 N N . VAL B 1 124 ? 8.125 -15.984 -15.859 1 98.81 124 VAL B N 1
ATOM 3280 C CA . VAL B 1 124 ? 8.539 -16.906 -16.906 1 98.81 124 VAL B CA 1
ATOM 3281 C C . VAL B 1 124 ? 9.305 -16.156 -18 1 98.81 124 VAL B C 1
ATOM 3283 O O . VAL B 1 124 ? 9.195 -14.922 -18.094 1 98.81 124 VAL B O 1
ATOM 3286 N N . SER B 1 125 ? 9.977 -16.891 -18.812 1 98.44 125 SER B N 1
ATOM 3287 C CA . SER B 1 125 ? 10.805 -16.312 -19.875 1 98.44 125 SER B CA 1
ATOM 3288 C C . SER B 1 125 ? 9.961 -15.828 -21.047 1 98.44 125 SER B C 1
ATOM 3290 O O . SER B 1 125 ? 10.312 -14.844 -21.703 1 98.44 125 SER B O 1
ATOM 3292 N N . GLU B 1 126 ? 8.836 -16.469 -21.297 1 97.62 126 GLU B N 1
ATOM 3293 C CA . GLU B 1 126 ? 7.965 -16.141 -22.422 1 97.62 126 GLU B CA 1
ATOM 3294 C C . GLU B 1 126 ? 6.582 -15.711 -21.938 1 97.62 126 GLU B C 1
ATOM 3296 O O . GLU B 1 126 ? 5.754 -16.562 -21.594 1 97.62 126 GLU B O 1
ATOM 3301 N N . PRO B 1 127 ? 6.336 -14.453 -22.047 1 97.31 127 PRO B N 1
ATOM 3302 C CA . PRO B 1 127 ? 5.004 -13.984 -21.656 1 97.31 127 PRO B CA 1
ATOM 3303 C C . PRO B 1 127 ? 3.953 -14.234 -22.734 1 97.31 127 PRO B C 1
ATOM 3305 O O . PRO B 1 127 ? 4.289 -14.672 -23.844 1 97.31 127 PRO B O 1
ATOM 3308 N N . ASN B 1 128 ? 2.691 -14.07 -22.453 1 96.62 128 ASN B N 1
ATOM 3309 C CA . ASN B 1 128 ? 1.58 -14.078 -23.406 1 96.62 128 ASN B CA 1
ATOM 3310 C C . ASN B 1 128 ? 1.38 -15.461 -24.016 1 96.62 128 ASN B C 1
ATOM 3312 O O . ASN B 1 128 ? 1.101 -15.586 -25.203 1 96.62 128 ASN B O 1
ATOM 3316 N N . GLN B 1 129 ? 1.639 -16.453 -23.266 1 96.69 129 GLN B N 1
ATOM 3317 C CA . GLN B 1 129 ? 1.375 -17.812 -23.703 1 96.69 129 GLN B CA 1
ATOM 3318 C C . GLN B 1 129 ? 0.27 -18.453 -22.875 1 96.69 129 GLN B C 1
ATOM 3320 O O . GLN B 1 129 ? 0.434 -18.672 -21.672 1 96.69 129 GLN B O 1
ATOM 3325 N N . MET B 1 130 ? -0.811 -18.766 -23.531 1 96.81 130 MET B N 1
ATOM 3326 C CA . MET B 1 130 ? -1.89 -19.484 -22.859 1 96.81 130 MET B CA 1
ATOM 3327 C C . MET B 1 130 ? -1.722 -21 -23.031 1 96.81 130 MET B C 1
ATOM 3329 O O . MET B 1 130 ? -1.006 -21.453 -23.938 1 96.81 130 MET B O 1
ATOM 3333 N N . GLY B 1 131 ? -2.375 -21.75 -22.188 1 96.44 131 GLY B N 1
ATOM 3334 C CA . GLY B 1 131 ? -2.275 -23.188 -22.281 1 96.44 131 GLY B CA 1
ATOM 3335 C C . GLY B 1 131 ? -3.041 -23.906 -21.188 1 96.44 131 GLY B C 1
ATOM 3336 O O . GLY B 1 131 ? -3.9 -23.328 -20.531 1 96.44 131 GLY B O 1
ATOM 3337 N N . PRO B 1 132 ? -2.713 -25.172 -20.969 1 95.62 132 PRO B N 1
ATOM 3338 C CA . PRO B 1 132 ? -3.57 -26.031 -20.156 1 95.62 132 PRO B CA 1
ATOM 3339 C C . PRO B 1 132 ? -3.268 -25.906 -18.656 1 95.62 132 PRO B C 1
ATOM 3341 O O . PRO B 1 132 ? -4.023 -26.422 -17.828 1 95.62 132 PRO B O 1
ATOM 3344 N N . VAL B 1 133 ? -2.203 -25.344 -18.234 1 97 133 VAL B N 1
ATOM 3345 C CA . VAL B 1 133 ? -1.831 -25.281 -16.828 1 97 133 VAL B CA 1
ATOM 3346 C C . VAL B 1 133 ? -2.443 -24.047 -16.188 1 97 133 VAL B C 1
ATOM 3348 O O . VAL B 1 133 ? -1.804 -22.984 -16.125 1 97 133 VAL B O 1
ATOM 3351 N N . PHE B 1 134 ? -3.65 -24.172 -15.742 1 97.06 134 PHE B N 1
ATOM 3352 C CA . PHE B 1 134 ? -4.418 -23.094 -15.133 1 97.06 134 PHE B CA 1
ATOM 3353 C C . PHE B 1 134 ? -4.43 -21.859 -16.031 1 97.06 134 PHE B C 1
ATOM 3355 O O . PHE B 1 134 ? -4.305 -20.734 -15.547 1 97.06 134 PHE B O 1
ATOM 3362 N N . GLY B 1 135 ? -4.488 -22.078 -17.297 1 97.38 135 GLY B N 1
ATOM 3363 C CA . GLY B 1 135 ? -4.559 -20.984 -18.266 1 97.38 135 GLY B CA 1
ATOM 3364 C C . GLY B 1 135 ? -3.207 -20.625 -18.859 1 97.38 135 GLY B C 1
ATOM 3365 O O . GLY B 1 135 ? -3.129 -19.875 -19.844 1 97.38 135 GLY B O 1
ATOM 3366 N N . GLY B 1 136 ? -2.152 -21.094 -18.266 1 97.31 136 GLY B N 1
ATOM 3367 C CA . GLY B 1 136 ? -0.808 -20.844 -18.75 1 97.31 136 GLY B CA 1
ATOM 3368 C C . GLY B 1 136 ? -0.229 -22.016 -19.516 1 97.31 136 GLY B C 1
ATOM 3369 O O . GLY B 1 136 ? -0.809 -23.109 -19.531 1 97.31 136 GLY B O 1
ATOM 3370 N N . LYS B 1 137 ? 0.91 -21.844 -20.031 1 97.31 137 LYS B N 1
ATOM 3371 C CA . LYS B 1 137 ? 1.529 -22.812 -20.922 1 97.31 137 LYS B CA 1
ATOM 3372 C C . LYS B 1 137 ? 2.166 -23.953 -20.125 1 97.31 137 LYS B C 1
ATOM 3374 O O . LYS B 1 137 ? 2.762 -23.734 -19.078 1 97.31 137 LYS B O 1
ATOM 3379 N N . ASP B 1 138 ? 2.037 -25.156 -20.688 1 97.94 138 ASP B N 1
ATOM 3380 C CA . ASP B 1 138 ? 2.822 -26.281 -20.188 1 97.94 138 ASP B CA 1
ATOM 3381 C C . ASP B 1 138 ? 4.273 -26.188 -20.641 1 97.94 138 ASP B C 1
ATOM 3383 O O . ASP B 1 138 ? 4.594 -25.422 -21.562 1 97.94 138 ASP B O 1
ATOM 3387 N N . TYR B 1 139 ? 5.176 -26.891 -19.953 1 98.19 139 TYR B N 1
ATOM 3388 C CA . TYR B 1 139 ? 6.602 -26.891 -20.266 1 98.19 139 TYR B CA 1
ATOM 3389 C C . TYR B 1 139 ? 7.156 -25.469 -20.25 1 98.19 139 TYR B C 1
ATOM 3391 O O . TYR B 1 139 ? 7.883 -25.062 -21.156 1 98.19 139 TYR B O 1
ATOM 3399 N N . PHE B 1 140 ? 6.641 -24.719 -19.297 1 98.38 140 PHE B N 1
ATOM 3400 C CA . PHE B 1 140 ? 7.109 -23.344 -19.156 1 98.38 140 PHE B CA 1
ATOM 3401 C C . PHE B 1 140 ? 8.531 -23.312 -18.609 1 98.38 140 PHE B C 1
ATOM 3403 O O . PHE B 1 140 ? 9.023 -24.312 -18.078 1 98.38 140 PHE B O 1
ATOM 3410 N N . ARG B 1 141 ? 9.211 -22.234 -18.812 1 98.56 141 ARG B N 1
ATOM 3411 C CA . ARG B 1 141 ? 10.508 -21.953 -18.203 1 98.56 141 ARG B CA 1
ATOM 3412 C C . ARG B 1 141 ? 10.398 -20.859 -17.156 1 98.56 141 ARG B C 1
ATOM 3414 O O . ARG B 1 141 ? 10.078 -19.703 -17.469 1 98.56 141 ARG B O 1
ATOM 3421 N N . GLY B 1 142 ? 10.641 -21.25 -15.938 1 98.75 142 GLY B N 1
ATOM 3422 C CA . GLY B 1 142 ? 10.516 -20.297 -14.836 1 98.75 142 GLY B CA 1
ATOM 3423 C C . GLY B 1 142 ? 9.719 -20.844 -13.664 1 98.75 142 GLY B C 1
ATOM 3424 O O . GLY B 1 142 ? 9.836 -22.016 -13.328 1 98.75 142 GLY B O 1
ATOM 3425 N N . LEU B 1 143 ? 9.039 -19.953 -12.984 1 98.88 143 LEU B N 1
ATOM 3426 C CA . LEU B 1 143 ? 8.289 -20.266 -11.773 1 98.88 143 LEU B CA 1
ATOM 3427 C C . LEU B 1 143 ? 6.785 -20.25 -12.039 1 98.88 143 LEU B C 1
ATOM 3429 O O . LEU B 1 143 ? 6.285 -19.344 -12.719 1 98.88 143 LEU B O 1
ATOM 3433 N N . GLY B 1 144 ? 6.109 -21.25 -11.617 1 98.75 144 GLY B N 1
ATOM 3434 C CA . GLY B 1 144 ? 4.664 -21.266 -11.484 1 98.75 144 GLY B CA 1
ATOM 3435 C C . GLY B 1 144 ? 4.195 -21.469 -10.062 1 98.75 144 GLY B C 1
ATOM 3436 O O . GLY B 1 144 ? 4.668 -22.359 -9.367 1 98.75 144 GLY B O 1
ATOM 3437 N N . VAL B 1 145 ? 3.346 -20.594 -9.578 1 98.88 145 VAL B N 1
ATOM 3438 C CA . VAL B 1 145 ? 2.637 -20.75 -8.312 1 98.88 145 VAL B CA 1
ATOM 3439 C C . VAL B 1 145 ? 1.171 -21.094 -8.586 1 98.88 145 VAL B C 1
ATOM 3441 O O . VAL B 1 145 ? 0.467 -20.328 -9.25 1 98.88 145 VAL B O 1
ATOM 3444 N N . PHE B 1 146 ? 0.705 -22.172 -8.008 1 97.94 146 PHE B N 1
ATOM 3445 C CA . PHE B 1 146 ? -0.61 -22.688 -8.391 1 97.94 146 PHE B CA 1
ATOM 3446 C C . PHE B 1 146 ? -1.578 -22.609 -7.215 1 97.94 146 PHE B C 1
ATOM 3448 O O . PHE B 1 146 ? -1.253 -23.031 -6.105 1 97.94 146 PHE B O 1
ATOM 3455 N N . LEU B 1 147 ? -2.662 -22 -7.441 1 97.38 147 LEU B N 1
ATOM 3456 C CA . LEU B 1 147 ? -3.805 -22 -6.535 1 97.38 147 LEU B CA 1
ATOM 3457 C C . LEU B 1 147 ? -4.902 -22.922 -7.039 1 97.38 147 LEU B C 1
ATOM 3459 O O . LEU B 1 147 ? -5.828 -22.484 -7.727 1 97.38 147 LEU B O 1
ATOM 3463 N N . ASP B 1 148 ? -4.816 -24.141 -6.66 1 94.44 148 ASP B N 1
ATOM 3464 C CA . ASP B 1 148 ? -5.629 -25.219 -7.191 1 94.44 148 ASP B CA 1
ATOM 3465 C C . ASP B 1 148 ? -6.863 -25.469 -6.324 1 94.44 148 ASP B C 1
ATOM 3467 O O . ASP B 1 148 ? -6.738 -25.844 -5.156 1 94.44 148 ASP B O 1
ATOM 3471 N N . THR B 1 149 ? -7.965 -25.297 -6.898 1 92.06 149 THR B N 1
ATOM 3472 C CA . THR B 1 149 ? -9.188 -25.391 -6.109 1 92.06 149 THR B CA 1
ATOM 3473 C C . THR B 1 149 ? -9.789 -26.797 -6.188 1 92.06 149 THR B C 1
ATOM 3475 O O . THR B 1 149 ? -10.656 -27.141 -5.391 1 92.06 149 THR B O 1
ATOM 3478 N N . TYR B 1 150 ? -9.305 -27.609 -7.066 1 86.94 150 TYR B N 1
ATOM 3479 C CA . TYR B 1 150 ? -9.953 -28.906 -7.293 1 86.94 150 TYR B CA 1
ATOM 3480 C C . TYR B 1 150 ? -8.977 -30.047 -7.047 1 86.94 150 TYR B C 1
ATOM 3482 O O . TYR B 1 150 ? -7.871 -30.062 -7.59 1 86.94 150 TYR B O 1
ATOM 3490 N N . SER B 1 151 ? -9.438 -30.969 -6.316 1 86.31 151 SER B N 1
ATOM 3491 C CA . SER B 1 151 ? -8.625 -32.156 -6.055 1 86.31 151 SER B CA 1
ATOM 3492 C C . SER B 1 151 ? -8.852 -33.219 -7.121 1 86.31 151 SER B C 1
ATOM 3494 O O . SER B 1 151 ? -9.969 -33.719 -7.273 1 86.31 151 SER B O 1
ATOM 3496 N N . ASN B 1 152 ? -7.879 -33.469 -7.812 1 82.06 152 ASN B N 1
ATOM 3497 C CA . ASN B 1 152 ? -7.953 -34.531 -8.797 1 82.06 152 ASN B CA 1
ATOM 3498 C C . ASN B 1 152 ? -7.41 -35.844 -8.242 1 82.06 152 ASN B C 1
ATOM 3500 O O . ASN B 1 152 ? -7.715 -36.938 -8.766 1 82.06 152 ASN B O 1
ATOM 3504 N N . HIS B 1 153 ? -6.566 -35.688 -7.281 1 70.12 153 HIS B N 1
ATOM 3505 C CA . HIS B 1 153 ? -5.887 -36.844 -6.754 1 70.12 153 HIS B CA 1
ATOM 3506 C C . HIS B 1 153 ? -6.543 -37.344 -5.473 1 70.12 153 HIS B C 1
ATOM 3508 O O . HIS B 1 153 ? -6.652 -36.594 -4.496 1 70.12 153 HIS B O 1
ATOM 3514 N N . ASN B 1 154 ? -7.078 -38.562 -5.426 1 67 154 ASN B N 1
ATOM 3515 C CA . ASN B 1 154 ? -7.68 -39.125 -4.234 1 67 154 ASN B CA 1
ATOM 3516 C C . ASN B 1 154 ? -6.75 -40.156 -3.578 1 67 154 ASN B C 1
ATOM 3518 O O . ASN B 1 154 ? -7.168 -40.906 -2.688 1 67 154 ASN B O 1
ATOM 3522 N N . GLY B 1 155 ? -5.5 -40.062 -3.83 1 64.5 155 GLY B N 1
ATOM 3523 C CA . GLY B 1 155 ? -4.605 -41.062 -3.266 1 64.5 155 GLY B CA 1
ATOM 3524 C C . GLY B 1 155 ? -3.867 -40.562 -2.035 1 64.5 155 GLY B C 1
ATOM 3525 O O . GLY B 1 155 ? -4.238 -39.531 -1.446 1 64.5 155 GLY B O 1
ATOM 3526 N N . PRO B 1 156 ? -3.01 -41.375 -1.367 1 56.09 156 PRO B N 1
ATOM 3527 C CA . PRO B 1 156 ? -2.336 -41.219 -0.078 1 56.09 156 PRO B CA 1
ATOM 3528 C C . PRO B 1 156 ? -1.688 -39.844 0.073 1 56.09 156 PRO B C 1
ATOM 3530 O O . PRO B 1 156 ? -1.461 -39.375 1.195 1 56.09 156 PRO B O 1
ATOM 3533 N N . HIS B 1 157 ? -1.566 -39.031 -0.941 1 59.34 157 HIS B N 1
ATOM 3534 C CA . HIS B 1 157 ? -0.888 -37.75 -0.858 1 59.34 157 HIS B CA 1
ATOM 3535 C C . HIS B 1 157 ? -1.818 -36.594 -1.261 1 59.34 157 HIS B C 1
ATOM 3537 O O . HIS B 1 157 ? -1.362 -35.562 -1.738 1 59.34 157 HIS B O 1
ATOM 3543 N N . SER B 1 158 ? -2.939 -37.031 -0.792 1 71 158 SER B N 1
ATOM 3544 C CA . SER B 1 158 ? -3.951 -36.031 -1.131 1 71 158 SER B CA 1
ATOM 3545 C C . SER B 1 158 ? -3.986 -34.906 -0.103 1 71 158 SER B C 1
ATOM 3547 O O . SER B 1 158 ? -3.736 -35.125 1.083 1 71 158 SER B O 1
ATOM 3549 N N . HIS B 1 159 ? -3.838 -33.781 -0.434 1 79.62 159 HIS B N 1
ATOM 3550 C CA . HIS B 1 159 ? -4.02 -32.594 0.402 1 79.62 159 HIS B CA 1
ATOM 3551 C C . HIS B 1 159 ? -5.406 -32 0.208 1 79.62 159 HIS B C 1
ATOM 3553 O O . HIS B 1 159 ? -6.078 -32.281 -0.786 1 79.62 159 HIS 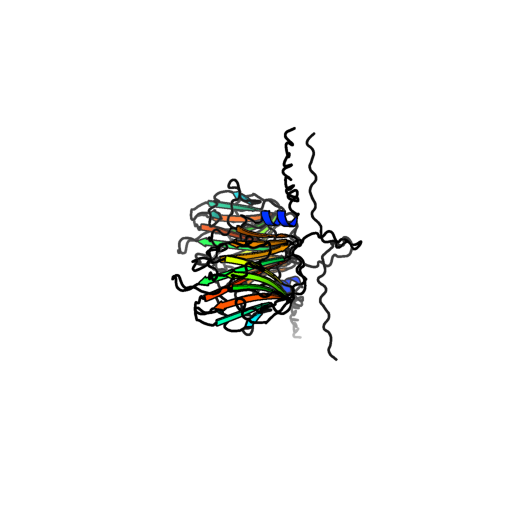B O 1
ATOM 3559 N N . GLY B 1 160 ? -5.793 -31.344 1.26 1 86.56 160 GLY B N 1
ATOM 3560 C CA . GLY B 1 160 ? -7.02 -30.578 1.104 1 86.56 160 GLY B CA 1
ATOM 3561 C C . GLY B 1 160 ? -6.906 -29.469 0.066 1 86.56 160 GLY B C 1
ATOM 3562 O O . GLY B 1 160 ? -5.805 -29 -0.228 1 86.56 160 GLY B O 1
ATOM 3563 N N . HIS B 1 161 ? -7.98 -29.25 -0.563 1 88.69 161 HIS B N 1
ATOM 3564 C CA . HIS B 1 161 ? -8.047 -28.156 -1.525 1 88.69 161 HIS B CA 1
ATOM 3565 C C . HIS B 1 161 ? -9.039 -27.094 -1.075 1 88.69 161 HIS B C 1
ATOM 3567 O O . HIS B 1 161 ? -10.031 -27.406 -0.404 1 88.69 161 HIS B O 1
ATOM 3573 N N . PRO B 1 162 ? -8.859 -25.812 -1.528 1 92.75 162 PRO B N 1
ATOM 3574 C CA . PRO B 1 162 ? -7.816 -25.312 -2.434 1 92.75 162 PRO B CA 1
ATOM 3575 C C . PRO B 1 162 ? -6.41 -25.484 -1.864 1 92.75 162 PRO B C 1
ATOM 3577 O O . PRO B 1 162 ? -6.219 -25.422 -0.647 1 92.75 162 PRO B O 1
ATOM 3580 N N . TYR B 1 163 ? -5.453 -25.781 -2.738 1 94.44 163 TYR B N 1
ATOM 3581 C CA . TYR B 1 163 ? -4.062 -26.031 -2.373 1 94.44 163 TYR B CA 1
ATOM 3582 C C . TYR B 1 163 ? -3.119 -25.125 -3.156 1 94.44 163 TYR B C 1
ATOM 3584 O O . TYR B 1 163 ? -3.301 -24.922 -4.359 1 94.44 163 TYR B O 1
ATOM 3592 N N . ILE B 1 164 ? -2.172 -24.547 -2.436 1 97.31 164 ILE B N 1
ATOM 3593 C CA . ILE B 1 164 ? -1.178 -23.672 -3.064 1 97.31 164 ILE B CA 1
ATOM 3594 C C . ILE B 1 164 ? 0.17 -24.391 -3.117 1 97.31 164 ILE B C 1
ATOM 3596 O O . ILE B 1 164 ? 0.641 -24.922 -2.105 1 97.31 164 ILE B O 1
ATOM 3600 N N . SER B 1 165 ? 0.715 -24.469 -4.277 1 97 165 SER B N 1
ATOM 3601 C CA . SER B 1 165 ? 2.027 -25.078 -4.492 1 97 165 SER B CA 1
ATOM 3602 C C . SER B 1 165 ? 2.824 -24.297 -5.543 1 97 165 SER B C 1
ATOM 3604 O O . SER B 1 165 ? 2.297 -23.391 -6.184 1 97 165 SER B O 1
ATOM 3606 N N . ALA B 1 166 ? 4.121 -24.641 -5.633 1 98.5 166 ALA B N 1
ATOM 3607 C CA . ALA B 1 166 ? 4.992 -23.984 -6.605 1 98.5 166 ALA B CA 1
ATOM 3608 C C . ALA B 1 166 ? 5.793 -25 -7.402 1 98.5 166 ALA B C 1
ATOM 3610 O O . ALA B 1 166 ? 6.004 -26.125 -6.945 1 98.5 166 ALA B O 1
ATOM 3611 N N . MET B 1 167 ? 6.168 -24.609 -8.555 1 98.25 167 MET B N 1
ATOM 3612 C CA . MET B 1 167 ? 6.977 -25.422 -9.469 1 98.25 167 MET B CA 1
ATOM 3613 C C . MET B 1 167 ? 7.988 -24.547 -10.211 1 98.25 167 MET B C 1
ATOM 3615 O O . MET B 1 167 ? 7.66 -23.438 -10.633 1 98.25 167 MET B O 1
ATOM 3619 N N . VAL B 1 168 ? 9.195 -24.969 -10.25 1 98.38 168 VAL B N 1
ATOM 3620 C CA . VAL B 1 168 ? 10.195 -24.359 -11.117 1 98.38 168 VAL B CA 1
ATOM 3621 C C . VAL B 1 168 ? 10.555 -25.312 -12.25 1 98.38 168 VAL B C 1
ATOM 3623 O O . VAL B 1 168 ? 10.758 -26.5 -12.023 1 98.38 168 VAL B O 1
ATOM 3626 N N . SER B 1 169 ? 10.555 -24.781 -13.477 1 97.62 169 SER B N 1
ATOM 3627 C CA . SER B 1 169 ? 10.82 -25.625 -14.641 1 97.62 169 SER B CA 1
ATOM 3628 C C . SER B 1 169 ? 11.805 -24.938 -15.594 1 97.62 169 SER B C 1
ATOM 3630 O O . SER B 1 169 ? 11.812 -23.703 -15.711 1 97.62 169 SER B O 1
ATOM 3632 N N . ASP B 1 170 ? 12.57 -25.719 -16.281 1 97.06 170 ASP B N 1
ATOM 3633 C CA . ASP B 1 170 ? 13.492 -25.219 -17.297 1 97.06 170 ASP B CA 1
ATOM 3634 C C . ASP B 1 170 ? 12.922 -25.422 -18.703 1 97.06 170 ASP B C 1
ATOM 3636 O O . ASP B 1 170 ? 13.648 -25.344 -19.703 1 97.06 170 ASP B O 1
ATOM 3640 N N . GLY B 1 171 ? 11.672 -25.766 -18.734 1 97 171 GLY B N 1
ATOM 3641 C CA . GLY B 1 171 ? 11.031 -26 -20.031 1 97 171 GLY B CA 1
ATOM 3642 C C . GLY B 1 171 ? 10.836 -27.453 -20.359 1 97 171 GLY B C 1
ATOM 3643 O O . GLY B 1 171 ? 10.18 -27.797 -21.344 1 97 171 GLY B O 1
ATOM 3644 N N . SER B 1 172 ? 11.305 -28.328 -19.453 1 96.38 172 SER B N 1
ATOM 3645 C CA . SER B 1 172 ? 11.281 -29.75 -19.766 1 96.38 172 SER B CA 1
ATOM 3646 C C . SER B 1 172 ? 10.211 -30.484 -18.953 1 96.38 172 SER B C 1
ATOM 3648 O O . SER B 1 172 ? 9.875 -31.625 -19.234 1 96.38 172 SER B O 1
ATOM 3650 N N . LEU B 1 173 ? 9.711 -29.797 -17.938 1 96 173 LEU B N 1
ATOM 3651 C CA . LEU B 1 173 ? 8.828 -30.469 -17 1 96 173 LEU B CA 1
ATOM 3652 C C . LEU B 1 173 ? 7.363 -30.219 -17.344 1 96 173 LEU B C 1
ATOM 3654 O O . LEU B 1 173 ? 6.988 -29.094 -17.672 1 96 173 LEU B O 1
ATOM 3658 N N . HIS B 1 174 ? 6.609 -31.234 -17.312 1 95.31 174 HIS B N 1
ATOM 3659 C CA . HIS B 1 174 ? 5.164 -31.203 -17.5 1 95.31 174 HIS B CA 1
ATOM 3660 C C . HIS B 1 174 ? 4.438 -31.078 -16.156 1 95.31 174 HIS B C 1
ATOM 3662 O O . HIS B 1 174 ? 4.816 -31.703 -15.172 1 95.31 174 HIS B O 1
ATOM 3668 N N . TYR B 1 175 ? 3.449 -30.172 -16.125 1 96.19 175 TYR B N 1
ATOM 3669 C CA . TYR B 1 175 ? 2.572 -30.141 -14.961 1 96.19 175 TYR B CA 1
ATOM 3670 C C . TYR B 1 175 ? 1.496 -31.219 -15.062 1 96.19 175 TYR B C 1
ATOM 3672 O O . TYR B 1 175 ? 0.601 -31.125 -15.906 1 96.19 175 TYR B O 1
ATOM 3680 N N . ASP B 1 176 ? 1.456 -32.156 -14.164 1 93.38 176 ASP B N 1
ATOM 3681 C CA . ASP B 1 176 ? 0.509 -33.25 -14.188 1 93.38 176 ASP B CA 1
ATOM 3682 C C . ASP B 1 176 ? -0.759 -32.906 -13.414 1 93.38 176 ASP B C 1
ATOM 3684 O O . ASP B 1 176 ? -0.805 -33.062 -12.188 1 93.38 176 ASP B O 1
ATOM 3688 N N . HIS B 1 177 ? -1.813 -32.594 -14.047 1 90.62 177 HIS B N 1
ATOM 3689 C CA . HIS B 1 177 ? -3.074 -32.219 -13.422 1 90.62 177 HIS B CA 1
ATOM 3690 C C . HIS B 1 177 ? -3.676 -33.375 -12.633 1 90.62 177 HIS B C 1
ATOM 3692 O O . HIS B 1 177 ? -4.273 -33.188 -11.578 1 90.62 177 HIS B O 1
ATOM 3698 N N . ASP B 1 178 ? -3.5 -34.562 -13.148 1 87.94 178 ASP B N 1
ATOM 3699 C CA . ASP B 1 178 ? -4.105 -35.719 -12.523 1 87.94 178 ASP B CA 1
ATOM 3700 C C . ASP B 1 178 ? -3.514 -35.969 -11.141 1 87.94 178 ASP B C 1
ATOM 3702 O O . ASP B 1 178 ? -4.168 -36.562 -10.273 1 87.94 178 ASP B O 1
ATOM 3706 N N . LYS B 1 179 ? -2.34 -35.531 -10.992 1 87.81 179 LYS B N 1
ATOM 3707 C CA . LYS B 1 179 ? -1.678 -35.719 -9.703 1 87.81 179 LYS B CA 1
ATOM 3708 C C . LYS B 1 179 ? -1.52 -34.375 -8.969 1 87.81 179 LYS B C 1
ATOM 3710 O O . LYS B 1 179 ? -0.686 -34.25 -8.07 1 87.81 179 LYS B O 1
ATOM 3715 N N . ASP B 1 180 ? -2.197 -33.406 -9.438 1 89.19 180 ASP B N 1
ATOM 3716 C CA . ASP B 1 180 ? -2.215 -32.094 -8.836 1 89.19 180 ASP B CA 1
ATOM 3717 C C . ASP B 1 180 ? -0.804 -31.5 -8.734 1 89.19 180 ASP B C 1
ATOM 3719 O O . ASP B 1 180 ? -0.462 -30.844 -7.754 1 89.19 180 ASP B O 1
ATOM 3723 N N . GLY B 1 181 ? 0.043 -31.906 -9.672 1 90.44 181 GLY B N 1
ATOM 3724 C CA . GLY B 1 181 ? 1.387 -31.359 -9.789 1 90.44 181 GLY B CA 1
ATOM 3725 C C . GLY B 1 181 ? 2.328 -31.859 -8.711 1 90.44 181 GLY B C 1
ATOM 3726 O O . GLY B 1 181 ? 3.422 -31.328 -8.531 1 90.44 181 GLY B O 1
ATOM 3727 N N . THR B 1 182 ? 1.973 -32.844 -7.957 1 88.12 182 THR B N 1
ATOM 3728 C CA . THR B 1 182 ? 2.707 -33.281 -6.777 1 88.12 182 THR B CA 1
ATOM 3729 C C . THR B 1 182 ? 4.117 -33.719 -7.148 1 88.12 182 THR B C 1
ATOM 3731 O O . THR B 1 182 ? 5.07 -33.469 -6.41 1 88.12 182 THR B O 1
ATOM 3734 N N . HIS B 1 183 ? 4.367 -34.25 -8.289 1 89 183 HIS B N 1
ATOM 3735 C CA . HIS B 1 183 ? 5.645 -34.844 -8.656 1 89 183 HIS B CA 1
ATOM 3736 C C . HIS B 1 183 ? 6.668 -33.781 -9.031 1 89 183 HIS B C 1
ATOM 3738 O O . HIS B 1 183 ? 7.871 -34.062 -9.047 1 89 183 HIS B O 1
ATOM 3744 N N . THR B 1 184 ? 6.223 -32.594 -9.367 1 93.69 184 THR B N 1
ATOM 3745 C CA . THR B 1 184 ? 7.133 -31.547 -9.789 1 93.69 184 THR B CA 1
ATOM 3746 C C . THR B 1 184 ? 7.082 -30.359 -8.82 1 93.69 184 THR B C 1
ATOM 3748 O O . THR B 1 184 ? 7.57 -29.281 -9.125 1 93.69 184 THR B O 1
ATOM 3751 N N . GLN B 1 185 ? 6.57 -30.641 -7.703 1 95 185 GLN B N 1
ATOM 3752 C CA . GLN B 1 185 ? 6.379 -29.578 -6.707 1 95 185 GLN B CA 1
ATOM 3753 C C . GLN B 1 185 ? 7.711 -29.156 -6.098 1 95 185 GLN B C 1
ATOM 3755 O O . GLN B 1 185 ? 8.508 -30 -5.672 1 95 185 GLN B O 1
ATOM 3760 N N . LEU B 1 186 ? 7.887 -27.875 -6.098 1 96.25 186 LEU B N 1
ATOM 3761 C CA . LEU B 1 186 ? 9.094 -27.312 -5.496 1 96.25 186 LEU B CA 1
ATOM 3762 C C . LEU B 1 186 ? 9.164 -27.641 -4.012 1 96.25 186 LEU B C 1
ATOM 3764 O O . LEU B 1 186 ? 8.188 -27.453 -3.283 1 96.25 186 LEU B O 1
ATOM 3768 N N . GLY B 1 187 ? 10.32 -28.172 -3.559 1 93.5 187 GLY B N 1
ATOM 3769 C CA . GLY B 1 187 ? 10.516 -28.484 -2.154 1 93.5 187 GLY B CA 1
ATOM 3770 C C . GLY B 1 187 ? 9.93 -29.844 -1.771 1 93.5 187 GLY B C 1
ATOM 3771 O O . GLY B 1 187 ? 10.039 -30.266 -0.617 1 93.5 187 GLY B O 1
ATOM 3772 N N . GLY B 1 188 ? 9.312 -30.469 -2.672 1 91.19 188 GLY B N 1
ATOM 3773 C CA . GLY B 1 188 ? 8.734 -31.781 -2.398 1 91.19 188 GLY B CA 1
ATOM 3774 C C . GLY B 1 188 ? 7.23 -31.734 -2.221 1 91.19 188 GLY B C 1
ATOM 3775 O O . GLY B 1 188 ? 6.637 -30.656 -2.145 1 91.19 188 GLY B O 1
ATOM 3776 N N . GLU B 1 189 ? 6.586 -32.812 -2.074 1 84.75 189 GLU B N 1
ATOM 3777 C CA . GLU B 1 189 ? 5.137 -33 -2.115 1 84.75 189 GLU B CA 1
ATOM 3778 C C . GLU B 1 189 ? 4.473 -32.344 -0.9 1 84.75 189 GLU B C 1
ATOM 3780 O O . GLU B 1 189 ? 3.289 -32 -0.942 1 84.75 189 GLU B O 1
ATOM 3785 N N . HIS B 1 190 ? 5.223 -32.094 0.098 1 85.88 190 HIS B N 1
ATOM 3786 C CA . HIS B 1 190 ? 4.609 -31.578 1.323 1 85.88 190 HIS B CA 1
ATOM 3787 C C . HIS B 1 190 ? 4.867 -30.094 1.498 1 85.88 190 HIS B C 1
ATOM 3789 O O . HIS B 1 190 ? 4.5 -29.516 2.523 1 85.88 190 HIS B O 1
ATOM 3795 N N . THR B 1 191 ? 5.465 -29.328 0.579 1 91.38 191 THR B N 1
ATOM 3796 C CA . THR B 1 191 ? 5.922 -27.953 0.751 1 91.38 191 THR B CA 1
ATOM 3797 C C . THR B 1 191 ? 4.828 -26.953 0.356 1 91.38 191 THR B C 1
ATOM 3799 O O . THR B 1 191 ? 4.82 -25.812 0.821 1 91.38 191 THR B O 1
ATOM 3802 N N . GLY B 1 192 ? 3.664 -27.328 0.126 1 95.25 192 GLY B N 1
ATOM 3803 C CA . GLY B 1 192 ? 2.527 -26.453 -0.144 1 95.25 192 GLY B CA 1
ATOM 3804 C C . GLY B 1 192 ? 1.587 -26.312 1.038 1 95.25 192 GLY B C 1
ATOM 3805 O O . GLY B 1 192 ? 1.932 -26.703 2.16 1 95.25 192 GLY B O 1
ATOM 3806 N N . CYS B 1 193 ? 0.541 -25.562 0.853 1 96.44 193 CYS B N 1
ATOM 3807 C CA . CYS B 1 193 ? -0.388 -25.422 1.969 1 96.44 193 CYS B CA 1
ATOM 3808 C C . CYS B 1 193 ? -1.831 -25.406 1.479 1 96.44 193 CYS B C 1
ATOM 3810 O O . CYS B 1 193 ? -2.109 -24.984 0.357 1 96.44 193 CYS B O 1
ATOM 3812 N N . GLU B 1 194 ? -2.629 -25.922 2.326 1 94.94 194 GLU B N 1
ATOM 3813 C CA . GLU B 1 194 ? -4.062 -25.719 2.123 1 94.94 194 GLU B CA 1
ATOM 3814 C C . GLU B 1 194 ? -4.48 -24.297 2.457 1 94.94 194 GLU B C 1
ATOM 3816 O O . GLU B 1 194 ? -4.043 -23.734 3.463 1 94.94 194 GLU B O 1
ATOM 3821 N N . ALA B 1 195 ? -5.285 -23.703 1.566 1 95.19 195 ALA B N 1
ATOM 3822 C CA . ALA B 1 195 ? -5.77 -22.344 1.783 1 95.19 195 ALA B CA 1
ATOM 3823 C C . ALA B 1 195 ? -7.211 -22.188 1.306 1 95.19 195 ALA B C 1
ATOM 3825 O O . ALA B 1 195 ? -7.48 -22.25 0.104 1 95.19 195 ALA B O 1
ATOM 3826 N N . LYS 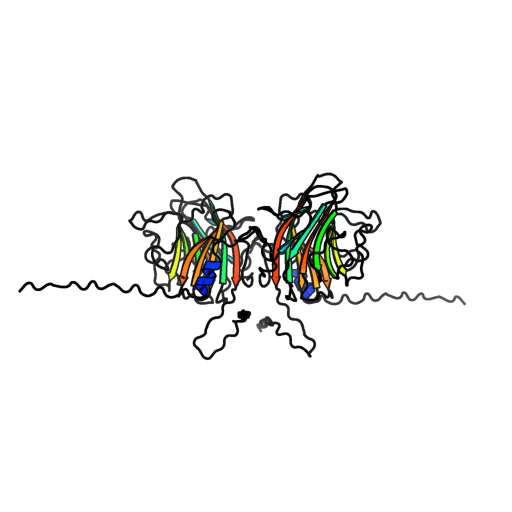B 1 196 ? -8.117 -21.922 2.207 1 94.12 196 LYS B N 1
ATOM 3827 C CA . LYS B 1 196 ? -9.539 -21.859 1.878 1 94.12 196 LYS B CA 1
ATOM 3828 C C . LYS B 1 196 ? -9.914 -20.453 1.392 1 94.12 196 LYS B C 1
ATOM 3830 O O . LYS B 1 196 ? -10.703 -19.766 2.043 1 94.12 196 LYS B O 1
ATOM 3835 N N . PHE B 1 197 ? -9.5 -20.141 0.178 1 95.94 197 PHE B N 1
ATOM 3836 C CA . PHE B 1 197 ? -9.617 -18.75 -0.29 1 95.94 197 PHE B CA 1
ATOM 3837 C C . PHE B 1 197 ? -10.891 -18.562 -1.104 1 95.94 197 PHE B C 1
ATOM 3839 O O . PHE B 1 197 ? -11.188 -17.469 -1.566 1 95.94 197 PHE B O 1
ATOM 3846 N N . ARG B 1 198 ? -11.766 -19.547 -1.245 1 94.81 198 ARG B N 1
ATOM 3847 C CA . ARG B 1 198 ? -12.984 -19.391 -2.041 1 94.81 198 ARG B CA 1
ATOM 3848 C C . ARG B 1 198 ? -14.086 -18.719 -1.238 1 94.81 198 ARG B C 1
ATOM 3850 O O . ARG B 1 198 ? -14.25 -18.984 -0.046 1 94.81 198 ARG B O 1
ATOM 3857 N N . ASN B 1 199 ? -14.805 -17.828 -1.951 1 94.19 199 ASN B N 1
ATOM 3858 C CA . ASN B 1 199 ? -16.047 -17.234 -1.479 1 94.19 199 ASN B CA 1
ATOM 3859 C C . ASN B 1 199 ? -15.859 -16.5 -0.161 1 94.19 199 ASN B C 1
ATOM 3861 O O . ASN B 1 199 ? -16.656 -16.656 0.766 1 94.19 199 ASN B O 1
ATOM 3865 N N . LYS B 1 200 ? -14.82 -15.805 -0.09 1 95.06 200 LYS B N 1
ATOM 3866 C CA . LYS B 1 200 ? -14.602 -14.93 1.06 1 95.06 200 LYS B CA 1
ATOM 3867 C C . LYS B 1 200 ? -15.25 -13.562 0.841 1 95.06 200 LYS B C 1
ATOM 3869 O O . LYS B 1 200 ? -15.289 -13.062 -0.282 1 95.06 200 LYS B O 1
ATOM 3874 N N . ASP B 1 201 ? -15.703 -12.938 1.896 1 93.31 201 ASP B N 1
ATOM 3875 C CA . ASP B 1 201 ? -16.344 -11.633 1.811 1 93.31 201 ASP B CA 1
ATOM 3876 C C . ASP B 1 201 ? -15.32 -10.5 1.899 1 93.31 201 ASP B C 1
ATOM 3878 O O . ASP B 1 201 ? -15.672 -9.328 1.817 1 93.31 201 ASP B O 1
ATOM 3882 N N . HIS B 1 202 ? -14.094 -10.883 2.119 1 91.5 202 HIS B N 1
ATOM 3883 C CA . HIS B 1 202 ? -12.969 -9.945 2.135 1 91.5 202 HIS B CA 1
ATOM 3884 C C . HIS B 1 202 ? -11.945 -10.297 1.063 1 91.5 202 HIS B C 1
ATOM 3886 O O . HIS B 1 202 ? -12.016 -11.367 0.457 1 91.5 202 HIS B O 1
ATOM 3892 N N . GLU B 1 203 ? -11.109 -9.352 0.811 1 89.19 203 GLU B N 1
ATOM 3893 C CA . GLU B 1 203 ? -10.062 -9.602 -0.175 1 89.19 203 GLU B CA 1
ATOM 3894 C C . GLU B 1 203 ? -9.047 -10.609 0.35 1 89.19 203 GLU B C 1
ATOM 3896 O O . GLU B 1 203 ? -8.656 -10.555 1.519 1 89.19 203 GLU B O 1
ATOM 3901 N N . THR B 1 204 ? -8.695 -11.516 -0.473 1 97.5 204 THR B N 1
ATOM 3902 C CA . THR B 1 204 ? -7.621 -12.461 -0.171 1 97.5 204 THR B CA 1
ATOM 3903 C C . THR B 1 204 ? -6.332 -12.055 -0.874 1 97.5 204 THR B C 1
ATOM 3905 O O . THR B 1 204 ? -6.363 -11.422 -1.93 1 97.5 204 THR B O 1
ATOM 3908 N N . GLN B 1 205 ? -5.211 -12.406 -0.238 1 98.12 205 GLN B N 1
ATOM 3909 C CA . GLN B 1 205 ? -3.928 -11.969 -0.78 1 98.12 205 GLN B CA 1
ATOM 3910 C C . GLN B 1 205 ? -2.9 -13.102 -0.727 1 98.12 205 GLN B C 1
ATOM 3912 O O . GLN B 1 205 ? -2.965 -13.961 0.149 1 98.12 205 GLN B O 1
ATOM 3917 N N . ILE B 1 206 ? -2.027 -13.078 -1.646 1 98.75 206 ILE B N 1
ATOM 3918 C CA . ILE B 1 206 ? -0.868 -13.961 -1.673 1 98.75 206 ILE B CA 1
ATOM 3919 C C . ILE B 1 206 ? 0.395 -13.148 -1.949 1 98.75 206 ILE B C 1
ATOM 3921 O O . ILE B 1 206 ? 0.385 -12.242 -2.781 1 98.75 206 ILE B O 1
ATOM 3925 N N . LEU B 1 207 ? 1.445 -13.398 -1.197 1 98.75 207 LEU B N 1
ATOM 3926 C CA . LEU B 1 207 ? 2.756 -12.781 -1.378 1 98.75 207 LEU B CA 1
ATOM 3927 C C . LEU B 1 207 ? 3.771 -13.805 -1.873 1 98.75 207 LEU B C 1
ATOM 3929 O O . LEU B 1 207 ? 4.047 -14.797 -1.191 1 98.75 207 LEU B O 1
ATOM 3933 N N . VAL B 1 208 ? 4.234 -13.617 -3.064 1 98.88 208 VAL B N 1
ATOM 3934 C CA . VAL B 1 208 ? 5.367 -14.383 -3.584 1 98.88 208 VAL B CA 1
ATOM 3935 C C . VAL B 1 208 ? 6.656 -13.586 -3.389 1 98.88 208 VAL B C 1
ATOM 3937 O O . VAL B 1 208 ? 6.828 -12.516 -3.969 1 98.88 208 VAL B O 1
ATOM 3940 N N . ARG B 1 209 ? 7.52 -14.117 -2.574 1 98.31 209 ARG B N 1
ATOM 3941 C CA . ARG B 1 209 ? 8.766 -13.453 -2.203 1 98.31 209 ARG B CA 1
ATOM 3942 C C . ARG B 1 209 ? 9.977 -14.242 -2.682 1 98.31 209 ARG B C 1
ATOM 3944 O O . ARG B 1 209 ? 10.117 -15.422 -2.365 1 98.31 209 ARG B O 1
ATOM 3951 N N . TYR B 1 210 ? 10.781 -13.68 -3.508 1 98.5 210 TYR B N 1
ATOM 3952 C CA . TYR B 1 210 ? 12.055 -14.25 -3.949 1 98.5 210 TYR B CA 1
ATOM 3953 C C . TYR B 1 210 ? 13.219 -13.344 -3.557 1 98.5 210 TYR B C 1
ATOM 3955 O O . TYR B 1 210 ? 13.453 -12.32 -4.195 1 98.5 210 TYR B O 1
ATOM 3963 N N . VAL B 1 211 ? 13.898 -13.75 -2.537 1 97.31 211 VAL B N 1
ATOM 3964 C CA . VAL B 1 211 ? 14.984 -12.961 -1.963 1 97.31 211 VAL B CA 1
ATOM 3965 C C . VAL B 1 211 ? 16.125 -13.875 -1.548 1 97.31 211 VAL B C 1
ATOM 3967 O O . VAL B 1 211 ? 15.922 -14.867 -0.846 1 97.31 211 VAL B O 1
ATOM 3970 N N . GLY B 1 212 ? 17.328 -13.594 -1.979 1 95.19 212 GLY B N 1
ATOM 3971 C CA . GLY B 1 212 ? 18.484 -14.383 -1.616 1 95.19 212 GLY B CA 1
ATOM 3972 C C . GLY B 1 212 ? 18.375 -15.836 -2.027 1 95.19 212 GLY B C 1
ATOM 3973 O O . GLY B 1 212 ? 18.625 -16.734 -1.223 1 95.19 212 GLY B O 1
ATOM 3974 N N . ASP B 1 213 ? 17.812 -16.062 -3.158 1 94.94 213 ASP B N 1
ATOM 3975 C CA . ASP B 1 213 ? 17.641 -17.391 -3.75 1 94.94 213 ASP B CA 1
ATOM 3976 C C . ASP B 1 213 ? 16.703 -18.25 -2.912 1 94.94 213 ASP B C 1
ATOM 3978 O O . ASP B 1 213 ? 16.844 -19.484 -2.883 1 94.94 213 ASP B O 1
ATOM 3982 N N . THR B 1 214 ? 15.945 -17.578 -2.168 1 96.62 214 THR B N 1
ATOM 3983 C CA . THR B 1 214 ? 14.922 -18.25 -1.38 1 96.62 214 THR B CA 1
ATOM 3984 C C . THR B 1 214 ? 13.531 -17.828 -1.83 1 96.62 214 THR B C 1
ATOM 3986 O O . THR B 1 214 ? 13.234 -16.641 -1.925 1 96.62 214 THR B O 1
ATOM 3989 N N . LEU B 1 215 ? 12.727 -18.797 -2.191 1 98.06 215 LEU B N 1
ATOM 3990 C CA . LEU B 1 215 ? 11.328 -18.562 -2.533 1 98.06 215 LEU B CA 1
ATOM 3991 C C . LEU B 1 215 ? 10.422 -18.828 -1.334 1 98.06 215 LEU B C 1
ATOM 3993 O O . LEU B 1 215 ? 10.445 -19.906 -0.761 1 98.06 215 LEU B O 1
ATOM 3997 N N . SER B 1 216 ? 9.734 -17.812 -0.965 1 98.12 216 SER B N 1
ATOM 3998 C CA . SER B 1 216 ? 8.742 -17.953 0.097 1 98.12 216 SER B CA 1
ATOM 3999 C C . SER B 1 216 ? 7.379 -17.438 -0.347 1 98.12 216 SER B C 1
ATOM 4001 O O . SER B 1 216 ? 7.297 -16.438 -1.08 1 98.12 216 SER B O 1
ATOM 4003 N N . ILE B 1 217 ? 6.363 -18.125 0.088 1 98.5 217 ILE B N 1
ATOM 4004 C CA . ILE B 1 217 ? 4.992 -17.734 -0.222 1 98.5 217 ILE B CA 1
ATOM 4005 C C . ILE B 1 217 ? 4.203 -17.547 1.072 1 98.5 217 ILE B C 1
ATOM 4007 O O . ILE B 1 217 ? 4.289 -18.375 1.982 1 98.5 217 ILE B O 1
ATOM 4011 N N . PHE B 1 218 ? 3.527 -16.453 1.173 1 98.5 218 PHE B N 1
ATOM 4012 C CA . PHE B 1 218 ? 2.654 -16.141 2.299 1 98.5 218 PHE B CA 1
ATOM 4013 C C . PHE B 1 218 ? 1.232 -15.867 1.822 1 98.5 218 PHE B C 1
ATOM 4015 O O . PHE B 1 218 ? 1.022 -15.477 0.672 1 98.5 218 PHE B O 1
ATOM 4022 N N . THR B 1 219 ? 0.266 -16.062 2.746 1 98.44 219 THR B N 1
ATOM 4023 C CA . THR B 1 219 ? -1.121 -15.805 2.381 1 98.44 219 THR B CA 1
ATOM 4024 C C . THR B 1 219 ? -1.835 -15.023 3.482 1 98.44 219 THR B C 1
ATOM 4026 O O . THR B 1 219 ? -1.443 -15.094 4.648 1 98.44 219 THR B O 1
ATOM 4029 N N . ASP B 1 220 ? -2.74 -14.266 3.145 1 97.62 220 ASP B N 1
ATOM 4030 C CA . ASP B 1 220 ? -3.785 -13.727 4.008 1 97.62 220 ASP B CA 1
ATOM 4031 C C . ASP B 1 220 ? -5.172 -14.094 3.484 1 97.62 220 ASP B C 1
ATOM 4033 O O . ASP B 1 220 ? -5.719 -13.391 2.627 1 97.62 220 ASP B O 1
ATOM 4037 N N . ILE B 1 221 ? -5.73 -15.094 4.066 1 97.06 221 ILE B N 1
ATOM 4038 C CA . ILE B 1 221 ? -7.012 -15.617 3.602 1 97.06 221 ILE B CA 1
ATOM 4039 C C . ILE B 1 221 ? -8.078 -15.391 4.668 1 97.06 221 ILE B C 1
ATOM 4041 O O . ILE B 1 221 ? -9.273 -15.328 4.359 1 97.06 221 ILE B O 1
ATOM 4045 N N . SER B 1 222 ? -7.691 -15.242 5.859 1 92.94 222 SER B N 1
ATOM 4046 C CA . SER B 1 222 ? -8.609 -15.172 6.992 1 92.94 222 SER B CA 1
ATOM 4047 C C . SER B 1 222 ? -9.219 -13.781 7.129 1 92.94 222 SER B C 1
ATOM 4049 O O . SER B 1 222 ? -10.203 -13.594 7.84 1 92.94 222 SER B O 1
ATOM 4051 N N . GLY B 1 223 ? -8.586 -12.773 6.535 1 89.31 223 GLY B N 1
ATOM 4052 C CA . GLY B 1 223 ? -9.07 -11.406 6.672 1 89.31 223 GLY B CA 1
ATOM 4053 C C . GLY B 1 223 ? -8.508 -10.695 7.887 1 89.31 223 GLY B C 1
ATOM 4054 O O . GLY B 1 223 ? -8.938 -9.586 8.219 1 89.31 223 GLY B O 1
ATOM 4055 N N . LYS B 1 224 ? -7.594 -11.258 8.508 1 87.75 224 LYS B N 1
ATOM 4056 C CA . LYS B 1 224 ? -6.992 -10.664 9.695 1 87.75 224 LYS B CA 1
ATOM 4057 C C . LYS B 1 224 ? -5.887 -9.68 9.32 1 87.75 224 LYS B C 1
ATOM 4059 O O . LYS B 1 224 ? -5.309 -9.023 10.195 1 87.75 224 LYS B O 1
ATOM 4064 N N . TYR B 1 225 ? -5.531 -9.656 8.062 1 89.31 225 TYR B N 1
ATOM 4065 C CA . TYR B 1 225 ? -4.516 -8.75 7.535 1 89.31 225 TYR B CA 1
ATOM 4066 C C . TYR B 1 225 ? -3.135 -9.109 8.062 1 89.31 225 TYR B C 1
ATOM 4068 O O . TYR B 1 225 ? -2.332 -8.219 8.375 1 89.31 225 TYR B O 1
ATOM 4076 N N . GLU B 1 226 ? -2.949 -10.336 8.234 1 92.44 226 GLU B N 1
ATOM 4077 C CA . GLU B 1 226 ? -1.655 -10.891 8.625 1 92.44 226 GLU B CA 1
ATOM 4078 C C . GLU B 1 226 ? -1.198 -11.969 7.652 1 92.44 226 GLU B C 1
ATOM 4080 O O . GLU B 1 226 ? -2 -12.805 7.215 1 92.44 226 GLU B O 1
ATOM 4085 N N . TRP B 1 227 ? 0.137 -11.93 7.418 1 96.31 227 TRP B N 1
ATOM 4086 C CA . TRP B 1 227 ? 0.691 -12.953 6.543 1 96.31 227 TRP B CA 1
ATOM 4087 C C . TRP B 1 227 ? 0.836 -14.281 7.281 1 96.31 227 TRP B C 1
ATOM 4089 O O . TRP B 1 227 ? 1.247 -14.312 8.445 1 96.31 227 TRP B O 1
ATOM 4099 N N . LYS B 1 228 ? 0.496 -15.312 6.605 1 97.12 228 LYS B N 1
ATOM 4100 C CA . LYS B 1 228 ? 0.76 -16.672 7.059 1 97.12 228 LYS B CA 1
ATOM 4101 C C . LYS B 1 228 ? 1.687 -17.406 6.09 1 97.12 228 LYS B C 1
ATOM 4103 O O . LYS B 1 228 ? 1.432 -17.438 4.883 1 97.12 228 LYS B O 1
ATOM 4108 N N . LEU B 1 229 ? 2.74 -18.031 6.598 1 97.12 229 LEU B N 1
ATOM 4109 C CA . LEU B 1 229 ? 3.699 -18.75 5.762 1 97.12 229 LEU B CA 1
ATOM 4110 C C . LEU B 1 229 ? 3.066 -20 5.148 1 97.12 229 LEU B C 1
ATOM 4112 O O . LEU B 1 229 ? 2.455 -20.797 5.859 1 97.12 229 LEU B O 1
ATOM 4116 N N . CYS B 1 230 ? 3.141 -20.125 3.891 1 97.25 230 CYS B N 1
ATOM 4117 C CA . CYS B 1 230 ? 2.672 -21.297 3.158 1 97.25 230 CYS B CA 1
ATOM 4118 C C . CYS B 1 230 ? 3.824 -22.234 2.844 1 97.25 230 CYS B C 1
ATOM 4120 O O . CYS B 1 230 ? 3.76 -23.422 3.152 1 97.25 230 CYS B O 1
ATOM 4122 N N . LEU B 1 231 ? 4.887 -21.719 2.281 1 96 231 LEU B N 1
ATOM 4123 C CA . LEU B 1 231 ? 6.078 -22.516 1.989 1 96 231 LEU B CA 1
ATOM 4124 C C . LEU B 1 231 ? 7.312 -21.609 1.904 1 96 231 LEU B C 1
ATOM 4126 O O . LEU B 1 231 ? 7.195 -20.406 1.721 1 96 231 LEU B O 1
ATOM 4130 N N . SER B 1 232 ? 8.445 -22.203 2.115 1 96.12 232 SER B N 1
ATOM 4131 C CA . SER B 1 232 ? 9.75 -21.562 1.945 1 96.12 232 SER B CA 1
ATOM 4132 C C . SER B 1 232 ? 10.805 -22.578 1.502 1 96.12 232 SER B C 1
ATOM 4134 O O . SER B 1 232 ? 11.023 -23.578 2.17 1 96.12 232 SER B O 1
ATOM 4136 N N . VAL B 1 233 ? 11.367 -22.312 0.365 1 96 233 VAL B N 1
ATOM 4137 C CA . VAL B 1 233 ? 12.367 -23.203 -0.205 1 96 233 VAL B CA 1
ATOM 4138 C C . VAL B 1 233 ? 13.609 -22.406 -0.593 1 96 233 VAL B C 1
ATOM 4140 O O . VAL B 1 233 ? 13.516 -21.406 -1.3 1 96 233 VAL B O 1
ATOM 4143 N N . ASN B 1 234 ? 14.766 -22.844 -0.135 1 94.31 234 ASN B N 1
ATOM 4144 C CA . ASN B 1 234 ? 16.016 -22.172 -0.467 1 94.31 234 ASN B CA 1
ATOM 4145 C C . ASN B 1 234 ? 16.672 -22.797 -1.696 1 94.31 234 ASN B C 1
ATOM 4147 O O . ASN B 1 234 ? 16.156 -23.734 -2.277 1 94.31 234 ASN B O 1
ATOM 4151 N N . ASN B 1 235 ? 17.703 -22.125 -2.203 1 93.44 235 ASN B N 1
ATOM 4152 C CA . ASN B 1 235 ? 18.5 -22.562 -3.342 1 93.44 235 ASN B CA 1
ATOM 4153 C C . ASN B 1 235 ? 17.656 -22.672 -4.609 1 93.44 235 ASN B C 1
ATOM 4155 O O . ASN B 1 235 ? 17.781 -23.641 -5.363 1 93.44 235 ASN B O 1
ATOM 4159 N N . VAL B 1 236 ? 16.734 -21.781 -4.699 1 96.5 236 VAL B N 1
ATOM 4160 C CA . VAL B 1 236 ? 15.938 -21.641 -5.918 1 96.5 236 VAL B CA 1
ATOM 4161 C C . VAL B 1 236 ? 16.594 -20.594 -6.832 1 96.5 236 VAL B C 1
ATOM 4163 O O . VAL B 1 236 ? 16.938 -19.5 -6.391 1 96.5 236 VAL B O 1
ATOM 4166 N N . GLN B 1 237 ? 16.797 -20.969 -8.086 1 95.81 237 GLN B N 1
ATOM 4167 C CA . GLN B 1 237 ? 17.422 -20.047 -9.031 1 95.81 237 GLN B CA 1
ATOM 4168 C C . GLN B 1 237 ? 16.422 -19.547 -10.062 1 95.81 237 GLN B C 1
ATOM 4170 O O . GLN B 1 237 ? 15.93 -20.328 -10.883 1 95.81 237 GLN B O 1
ATOM 4175 N N . LEU B 1 238 ? 16.156 -18.281 -10.023 1 97.69 238 LEU B N 1
ATOM 4176 C CA . LEU B 1 238 ? 15.305 -17.609 -11 1 97.69 238 LEU B CA 1
ATOM 4177 C C . LEU B 1 238 ? 16.062 -16.484 -11.695 1 97.69 238 LEU B C 1
ATOM 4179 O O . LEU B 1 238 ? 16.5 -15.523 -11.039 1 97.69 238 LEU B O 1
ATOM 4183 N N . PRO B 1 239 ? 16.203 -16.594 -13.008 1 97.56 239 PRO B N 1
ATOM 4184 C CA . PRO B 1 239 ? 16.906 -15.539 -13.734 1 97.56 239 PRO B CA 1
ATOM 4185 C C . PRO B 1 239 ? 16.156 -14.211 -13.742 1 97.56 239 PRO B C 1
ATOM 4187 O O . PRO B 1 239 ? 14.93 -14.195 -13.617 1 97.56 239 PRO B O 1
ATOM 4190 N N . THR B 1 240 ? 16.922 -13.07 -13.844 1 98.06 240 THR B N 1
ATOM 4191 C CA . THR B 1 240 ? 16.281 -11.797 -14.148 1 98.06 240 THR B CA 1
ATOM 4192 C C . THR B 1 240 ? 15.844 -11.742 -15.609 1 98.06 240 THR B C 1
ATOM 4194 O O . THR B 1 240 ? 16.219 -12.602 -16.406 1 98.06 240 THR B O 1
ATOM 4197 N N . GLY B 1 241 ? 15.039 -10.812 -15.938 1 98.38 241 GLY B N 1
ATOM 4198 C CA . GLY B 1 241 ? 14.625 -10.586 -17.312 1 98.38 241 GLY B CA 1
ATOM 4199 C C . GLY B 1 241 ? 13.367 -11.344 -17.688 1 98.38 241 GLY B C 1
ATOM 4200 O O . GLY B 1 241 ? 12.93 -11.297 -18.844 1 98.38 241 GLY B O 1
ATOM 4201 N N . TYR B 1 242 ? 12.859 -12.086 -16.734 1 98.75 242 TYR B N 1
ATOM 4202 C CA . TYR B 1 242 ? 11.617 -12.805 -17 1 98.75 242 TYR B CA 1
ATOM 4203 C C . TYR B 1 242 ? 10.414 -11.898 -16.766 1 98.75 242 TYR B C 1
ATOM 4205 O O . TYR B 1 242 ? 10.562 -10.719 -16.469 1 98.75 242 TYR B O 1
ATOM 4213 N N . TYR B 1 243 ? 9.211 -12.453 -16.969 1 98.88 243 TYR B N 1
ATOM 4214 C CA . TYR B 1 243 ? 7.969 -11.695 -16.938 1 98.88 243 TYR B CA 1
ATOM 4215 C C . TYR B 1 243 ? 7.008 -12.266 -15.906 1 98.88 243 TYR B C 1
ATOM 4217 O O . TYR B 1 243 ? 6.906 -13.484 -15.75 1 98.88 243 TYR B O 1
ATOM 4225 N N . PHE B 1 244 ? 6.289 -11.344 -15.297 1 98.88 244 PHE B N 1
ATOM 4226 C CA . PHE B 1 244 ? 5.199 -11.773 -14.422 1 98.88 244 PHE B CA 1
ATOM 4227 C C . PHE B 1 244 ? 3.922 -11.992 -15.219 1 98.88 244 PHE B C 1
ATOM 4229 O O . PHE B 1 244 ? 3.715 -11.367 -16.266 1 98.88 244 PHE B O 1
ATOM 4236 N N . GLY B 1 245 ? 3.078 -12.867 -14.742 1 98.88 245 GLY B N 1
ATOM 4237 C CA . GLY B 1 245 ? 1.738 -13.078 -15.273 1 98.88 245 GLY B CA 1
ATOM 4238 C C . GLY B 1 245 ? 0.812 -13.766 -14.281 1 98.88 245 GLY B C 1
ATOM 4239 O O . GLY B 1 245 ? 1.264 -14.297 -13.266 1 98.88 245 GLY B O 1
ATOM 4240 N N . ILE B 1 246 ? -0.453 -13.688 -14.5 1 98.88 246 ILE B N 1
ATOM 4241 C CA . ILE B 1 246 ? -1.484 -14.383 -13.734 1 98.88 246 ILE B CA 1
ATOM 4242 C C . ILE B 1 246 ? -2.529 -14.961 -14.688 1 98.88 246 ILE B C 1
ATOM 4244 O O . ILE B 1 246 ? -2.965 -14.289 -15.625 1 98.88 246 ILE B O 1
ATOM 4248 N N . SER B 1 247 ? -2.885 -16.203 -14.5 1 98.75 247 SER B N 1
ATOM 4249 C CA . SER B 1 247 ? -3.857 -16.859 -15.375 1 98.75 247 SER B CA 1
ATOM 4250 C C . SER B 1 247 ? -4.832 -17.719 -14.578 1 98.75 247 SER B C 1
ATOM 4252 O O . SER B 1 247 ? -4.621 -17.953 -13.391 1 98.75 247 SER B O 1
ATOM 4254 N N . ALA B 1 248 ? -5.863 -18.094 -15.234 1 98.25 248 ALA B N 1
ATOM 4255 C CA . ALA B 1 248 ? -6.859 -19 -14.656 1 98.25 248 ALA B CA 1
ATOM 4256 C C . ALA B 1 248 ? -7.539 -19.828 -15.742 1 98.25 248 ALA B C 1
ATOM 4258 O O . ALA B 1 248 ? -7.516 -19.469 -16.922 1 98.25 248 ALA B O 1
ATOM 4259 N N . ALA B 1 249 ? -8.109 -20.891 -15.312 1 96.69 249 ALA B N 1
ATOM 4260 C CA . ALA B 1 249 ? -8.867 -21.766 -16.219 1 96.69 249 ALA B CA 1
ATOM 4261 C C . ALA B 1 249 ? -10.016 -22.438 -15.477 1 96.69 249 ALA B C 1
ATOM 4263 O O . ALA B 1 249 ? -9.93 -22.688 -14.273 1 96.69 249 ALA B O 1
ATOM 4264 N N . THR B 1 250 ? -11.07 -22.641 -16.203 1 93.88 250 THR B N 1
ATOM 4265 C CA . THR B 1 250 ? -12.164 -23.484 -15.742 1 93.88 250 THR B CA 1
ATOM 4266 C C . THR B 1 250 ? -12.352 -24.688 -16.656 1 93.88 250 THR B C 1
ATOM 4268 O O . THR B 1 250 ? -11.977 -24.641 -17.828 1 93.88 250 THR B O 1
ATOM 4271 N N . GLY B 1 251 ? -12.781 -25.797 -16.156 1 91.19 251 GLY B N 1
ATOM 4272 C CA . GLY B 1 251 ? -13.188 -26.969 -16.906 1 91.19 251 GLY B CA 1
ATOM 4273 C C . GLY B 1 251 ? -14.672 -27.234 -16.828 1 91.19 251 GLY B C 1
ATOM 4274 O O . GLY B 1 251 ? -15.484 -26.359 -17.141 1 91.19 251 GLY B O 1
ATOM 4275 N N . ASP B 1 252 ? -14.969 -28.484 -16.344 1 87.75 252 ASP B N 1
ATOM 4276 C CA . ASP B 1 252 ? -16.375 -28.812 -16.125 1 87.75 252 ASP B CA 1
ATOM 4277 C C . ASP B 1 252 ? -16.938 -28.047 -14.93 1 87.75 252 ASP B C 1
ATOM 4279 O O . ASP B 1 252 ? -18.141 -27.797 -14.859 1 87.75 252 ASP B O 1
ATOM 4283 N N . LEU B 1 253 ? -16.062 -27.766 -14.109 1 87.62 253 LEU B N 1
ATOM 4284 C CA . LEU B 1 253 ? -16.375 -26.906 -12.969 1 87.62 253 LEU B CA 1
ATOM 4285 C C . LEU B 1 253 ? -15.797 -25.516 -13.156 1 87.62 253 LEU B C 1
ATOM 4287 O O . LEU B 1 253 ? -14.836 -25.328 -13.906 1 87.62 253 LEU B O 1
ATOM 4291 N N . SER B 1 254 ? -16.516 -24.578 -12.43 1 91.56 254 SER B N 1
ATOM 4292 C CA . SER B 1 254 ? -16.109 -23.203 -12.766 1 91.56 254 SER B CA 1
ATOM 4293 C C . SER B 1 254 ? -16.188 -22.297 -11.547 1 91.56 254 SER B C 1
ATOM 4295 O O . SER B 1 254 ? -16.891 -22.609 -10.57 1 91.56 254 SER B O 1
ATOM 4297 N N . ASP B 1 255 ? -15.398 -21.281 -11.578 1 94.88 255 ASP B N 1
ATOM 4298 C CA . ASP B 1 255 ? -15.406 -20.141 -10.656 1 94.88 255 ASP B CA 1
ATOM 4299 C C . ASP B 1 255 ? -15.102 -18.844 -11.383 1 94.88 255 ASP B C 1
ATOM 4301 O O . ASP B 1 255 ? -14.57 -18.859 -12.5 1 94.88 255 ASP B O 1
ATOM 4305 N N . ASN B 1 256 ? -15.578 -17.75 -10.789 1 96 256 ASN B N 1
ATOM 4306 C CA . ASN B 1 256 ? -14.961 -16.469 -11.125 1 96 256 ASN B CA 1
ATOM 4307 C C . ASN B 1 256 ? -13.555 -16.359 -10.547 1 96 256 ASN B C 1
ATOM 4309 O O . ASN B 1 256 ? -13.336 -16.656 -9.375 1 96 256 ASN B O 1
ATOM 4313 N N . HIS B 1 257 ? -12.617 -16.031 -11.344 1 97.56 257 HIS B N 1
ATOM 4314 C CA . HIS B 1 257 ? -11.266 -15.719 -10.883 1 97.56 257 HIS B CA 1
ATOM 4315 C C . HIS B 1 257 ? -10.906 -14.266 -11.148 1 97.56 257 HIS B C 1
ATOM 4317 O O . HIS B 1 257 ? -10.742 -13.859 -12.305 1 97.56 257 HIS B O 1
ATOM 4323 N N . ASP B 1 258 ? -10.727 -13.516 -10.07 1 98.25 258 ASP B N 1
ATOM 4324 C CA . ASP B 1 258 ? -10.539 -12.078 -10.211 1 98.25 258 ASP B CA 1
ATOM 4325 C C . ASP B 1 258 ? -9.211 -11.633 -9.609 1 98.25 258 ASP B C 1
ATOM 4327 O O . ASP B 1 258 ? -8.828 -12.078 -8.531 1 98.25 258 ASP B O 1
ATOM 4331 N N . VAL B 1 259 ? -8.5 -10.828 -10.352 1 98.5 259 VAL B N 1
ATOM 4332 C CA . VAL B 1 259 ? -7.352 -10.102 -9.828 1 98.5 259 VAL B CA 1
ATOM 4333 C C . VAL B 1 259 ? -7.77 -8.688 -9.438 1 98.5 259 VAL B C 1
ATOM 4335 O O . VAL B 1 259 ? -8.281 -7.93 -10.273 1 98.5 259 VAL B O 1
ATOM 4338 N N . ILE B 1 260 ? -7.531 -8.391 -8.25 1 97.44 260 ILE B N 1
ATOM 4339 C CA . ILE B 1 260 ? -7.938 -7.086 -7.734 1 97.44 260 ILE B CA 1
ATOM 4340 C C . ILE B 1 260 ? -6.777 -6.102 -7.848 1 97.44 260 ILE B C 1
ATOM 4342 O O . ILE B 1 260 ? -6.977 -4.93 -8.164 1 97.44 260 ILE B O 1
ATOM 4346 N N . GLY B 1 261 ? -5.605 -6.559 -7.602 1 97.19 261 GLY B N 1
ATOM 4347 C CA . GLY B 1 261 ? -4.43 -5.711 -7.715 1 97.19 261 GLY B CA 1
ATOM 4348 C C . GLY B 1 261 ? -3.127 -6.477 -7.555 1 97.19 261 GLY B C 1
ATOM 4349 O O . GLY B 1 261 ? -3.123 -7.609 -7.066 1 97.19 261 GLY B O 1
ATOM 4350 N N . VAL B 1 262 ? -2.076 -5.848 -8 1 98.56 262 VAL B N 1
ATOM 4351 C CA . VAL B 1 262 ? -0.722 -6.387 -7.902 1 98.56 262 VAL B CA 1
ATOM 4352 C C . VAL B 1 262 ? 0.235 -5.293 -7.434 1 98.56 262 VAL B C 1
ATOM 4354 O O . VAL B 1 262 ? 0.2 -4.168 -7.941 1 98.56 262 VAL B O 1
ATOM 4357 N N . LYS B 1 263 ? 1.022 -5.59 -6.453 1 98.12 263 LYS B N 1
ATOM 4358 C CA . LYS B 1 263 ? 2.098 -4.703 -6.02 1 98.12 263 LYS B CA 1
ATOM 4359 C C . LYS B 1 263 ? 3.447 -5.418 -6.059 1 98.12 263 LYS B C 1
ATOM 4361 O O . LYS B 1 263 ? 3.588 -6.516 -5.52 1 98.12 263 LYS B O 1
ATOM 4366 N N . MET B 1 264 ? 4.359 -4.789 -6.695 1 98.69 264 MET B N 1
ATOM 4367 C CA . MET B 1 264 ? 5.703 -5.352 -6.777 1 98.69 264 MET B CA 1
ATOM 4368 C C . MET B 1 264 ? 6.723 -4.422 -6.121 1 98.69 264 MET B C 1
ATOM 4370 O O . MET B 1 264 ? 6.723 -3.219 -6.379 1 98.69 264 MET B O 1
ATOM 4374 N N . PHE B 1 265 ? 7.492 -4.957 -5.223 1 98.5 265 PHE B N 1
ATOM 4375 C CA . PHE B 1 265 ? 8.547 -4.215 -4.547 1 98.5 265 PHE B CA 1
ATOM 4376 C C . PHE B 1 265 ? 9.906 -4.859 -4.793 1 98.5 265 PHE B C 1
ATOM 4378 O O . PHE B 1 265 ? 10.086 -6.055 -4.555 1 98.5 265 PHE B O 1
ATOM 4385 N N . GLU B 1 266 ? 10.828 -4.086 -5.297 1 98.19 266 GLU B N 1
ATOM 4386 C CA . GLU B 1 266 ? 12.211 -4.543 -5.375 1 98.19 266 GLU B CA 1
ATOM 4387 C C . GLU B 1 266 ? 12.867 -4.559 -3.998 1 98.19 266 GLU B C 1
ATOM 4389 O O . GLU B 1 266 ? 12.734 -3.605 -3.23 1 98.19 266 GLU B O 1
ATOM 4394 N N . GLN B 1 267 ? 13.469 -5.676 -3.699 1 96.12 267 GLN B N 1
ATOM 4395 C CA . GLN B 1 267 ? 14.133 -5.852 -2.414 1 96.12 267 GLN B CA 1
ATOM 4396 C C . GLN B 1 267 ? 15.641 -5.668 -2.549 1 96.12 267 GLN B C 1
ATOM 4398 O O . GLN B 1 267 ? 16.234 -6.039 -3.568 1 96.12 267 GLN B O 1
ATOM 4403 N N . GLU B 1 268 ? 16.203 -5.062 -1.528 1 89.06 268 GLU B N 1
ATOM 4404 C CA . GLU B 1 268 ? 17.656 -5.023 -1.436 1 89.06 268 GLU B CA 1
ATOM 4405 C C . GLU B 1 268 ? 18.188 -6.176 -0.585 1 89.06 268 GLU B C 1
ATOM 4407 O O . GLU B 1 268 ? 17.703 -6.406 0.528 1 89.06 268 GLU B O 1
ATOM 4412 N N . PHE B 1 269 ? 19.016 -6.957 -1.191 1 89.12 269 PHE B N 1
ATOM 4413 C CA . PHE B 1 269 ? 19.641 -8.078 -0.497 1 89.12 269 PHE B CA 1
ATOM 4414 C C . PHE B 1 269 ? 21.109 -8.219 -0.89 1 89.12 269 PHE B C 1
ATOM 4416 O O . PHE B 1 269 ? 21.438 -8.164 -2.074 1 89.12 269 PHE B O 1
ATOM 4423 N N . ALA B 1 270 ? 21.969 -8.25 0.129 1 82.94 270 ALA B N 1
ATOM 4424 C CA . ALA B 1 270 ? 23.391 -8.375 -0.124 1 82.94 270 ALA B CA 1
ATOM 4425 C C . ALA B 1 270 ? 23.75 -9.805 -0.55 1 82.94 270 ALA B C 1
ATOM 4427 O O . ALA B 1 270 ? 23.469 -10.758 0.174 1 82.94 270 ALA B O 1
ATOM 4428 N N . HIS B 1 271 ? 24.25 -9.945 -1.79 1 79.38 271 HIS B N 1
ATOM 4429 C CA . HIS B 1 271 ? 24.672 -11.242 -2.307 1 79.38 271 HIS B CA 1
ATOM 4430 C C . HIS B 1 271 ? 26.188 -11.406 -2.223 1 79.38 271 HIS B C 1
ATOM 4432 O O . HIS B 1 271 ? 26.922 -10.438 -2.422 1 79.38 271 HIS B O 1
ATOM 4438 N N . VAL B 1 272 ? 26.703 -12.312 -1.521 1 60.22 272 VAL B N 1
ATOM 4439 C CA . VAL B 1 272 ? 28.141 -12.57 -1.508 1 60.22 272 VAL B CA 1
ATOM 4440 C C . VAL B 1 272 ? 28.578 -13.094 -2.869 1 60.22 272 VAL B C 1
ATOM 4442 O O . VAL B 1 272 ? 28.062 -14.109 -3.35 1 60.22 272 VAL B O 1
ATOM 4445 N N . ASP B 1 273 ? 28.812 -12.164 -3.885 1 50.06 273 ASP B N 1
ATOM 4446 C CA . ASP B 1 273 ? 29.344 -12.664 -5.148 1 50.06 273 ASP B CA 1
ATOM 4447 C C . ASP B 1 273 ? 30.531 -13.594 -4.922 1 50.06 273 ASP B C 1
ATOM 4449 O O . ASP B 1 273 ? 31.375 -13.344 -4.051 1 50.06 273 ASP B O 1
ATOM 4453 N N . ARG B 1 274 ? 30.484 -14.781 -5.328 1 35.16 274 ARG B N 1
ATOM 4454 C CA . ARG B 1 274 ? 31.766 -15.461 -5.457 1 35.16 274 ARG B CA 1
ATOM 4455 C C . ARG B 1 274 ? 32.688 -14.703 -6.391 1 35.16 274 ARG B C 1
ATOM 4457 O O . ARG B 1 274 ? 33.75 -15.219 -6.781 1 35.16 274 ARG B O 1
ATOM 4464 N N . ALA B 1 275 ? 32.656 -13.875 -7.238 1 30.34 275 ALA B N 1
ATOM 4465 C CA . ALA B 1 275 ? 33.938 -13.359 -7.672 1 30.34 275 ALA B CA 1
ATOM 4466 C C . ALA B 1 275 ? 34.688 -12.672 -6.523 1 30.34 275 ALA B C 1
ATOM 4468 O O . ALA B 1 275 ? 34.062 -12.289 -5.527 1 30.34 275 ALA B O 1
ATOM 4469 N N . GLY B 1 276 ? 35.938 -11.672 -6.676 1 31.22 276 GLY B N 1
ATOM 4470 C CA . GLY B 1 276 ? 36.469 -10.391 -7.117 1 31.22 276 GLY B CA 1
ATOM 4471 C C . GLY B 1 276 ? 35.406 -9.32 -7.242 1 31.22 276 GLY B C 1
ATOM 4472 O O . GLY B 1 276 ? 35.719 -8.141 -7.395 1 31.22 276 GLY B O 1
ATOM 4473 N N . GLU B 1 277 ? 34.219 -9.383 -8.031 1 30.58 277 GLU B N 1
ATOM 4474 C CA . GLU B 1 277 ? 33.531 -8.156 -8.391 1 30.58 277 GLU B CA 1
ATOM 4475 C C . GLU B 1 277 ? 32.531 -7.754 -7.293 1 30.58 277 GLU B C 1
ATOM 4477 O O . GLU B 1 277 ? 31.656 -8.539 -6.922 1 30.58 277 GLU B O 1
ATOM 4482 N N . VAL B 1 278 ? 32.875 -6.797 -6.477 1 31.19 278 VAL B N 1
ATOM 4483 C CA . VAL B 1 278 ? 32.312 -6.082 -5.328 1 31.19 278 VAL B CA 1
ATOM 4484 C C . VAL B 1 278 ? 30.938 -5.535 -5.676 1 31.19 278 VAL B C 1
ATOM 4486 O O . VAL B 1 278 ? 30.812 -4.68 -6.555 1 31.19 278 VAL B O 1
ATOM 4489 N N . SER B 1 279 ? 29.969 -6.25 -5.977 1 31.91 279 SER B N 1
ATOM 4490 C CA . SER B 1 279 ? 28.703 -5.527 -6.145 1 31.91 279 SER B CA 1
ATOM 4491 C C . SER B 1 279 ? 28.266 -4.867 -4.844 1 31.91 279 SER B C 1
ATOM 4493 O O . SER B 1 279 ? 28.406 -5.453 -3.766 1 31.91 279 SER B O 1
ATOM 4495 N N . CYS B 1 280 ? 28.172 -3.479 -4.59 1 27.42 280 CYS B N 1
ATOM 4496 C CA . CYS B 1 280 ? 27.922 -2.488 -3.551 1 27.42 280 CYS B CA 1
ATOM 4497 C C . CYS B 1 280 ? 26.547 -2.709 -2.914 1 27.42 280 CYS B C 1
ATOM 4499 O O . CYS B 1 280 ? 26.109 -1.917 -2.078 1 27.42 280 CYS B O 1
ATOM 4501 N N . SER B 1 281 ? 25.844 -3.734 -2.887 1 30.16 281 SER B N 1
ATOM 4502 C CA . SER B 1 281 ? 24.5 -3.389 -2.432 1 30.16 281 SER B CA 1
ATOM 4503 C C . SER B 1 281 ? 24.438 -3.309 -0.909 1 30.16 281 SER B C 1
ATOM 4505 O O . SER B 1 281 ? 23.5 -2.748 -0.351 1 30.16 281 SER B O 1
ATOM 4507 N N . ILE B 1 282 ? 25.5 -3.641 0.05 1 30.52 282 ILE B N 1
ATOM 4508 C CA . ILE B 1 282 ? 25.078 -4.191 1.331 1 30.52 282 ILE B CA 1
ATOM 4509 C C . ILE B 1 282 ? 24.766 -3.057 2.303 1 30.52 282 ILE B C 1
ATOM 4511 O O . ILE B 1 282 ? 25.562 -2.74 3.18 1 30.52 282 ILE B O 1
ATOM 4515 N N . PHE B 1 283 ? 24.266 -1.851 2.41 1 26.33 283 PHE B N 1
ATOM 4516 C CA . PHE B 1 283 ? 24.672 -1.065 3.568 1 26.33 283 PHE B CA 1
ATOM 4517 C C . PHE B 1 283 ? 23.906 -1.484 4.812 1 26.33 283 PHE B C 1
ATOM 4519 O O . PHE B 1 283 ? 22.719 -1.148 4.957 1 26.33 283 PHE B O 1
ATOM 4526 N N . PHE B 1 284 ? 24.047 -2.756 5.352 1 25.98 284 PHE B N 1
ATOM 4527 C CA . PHE B 1 284 ? 23.391 -3.066 6.621 1 25.98 284 PHE B CA 1
ATOM 4528 C C . PHE B 1 284 ? 24.172 -2.479 7.789 1 25.98 284 PHE B C 1
ATOM 4530 O O . PHE B 1 284 ? 25.281 -2.928 8.094 1 25.98 284 PHE B O 1
ATOM 4537 N N . VAL B 1 285 ? 24.219 -1.166 8.25 1 26.22 285 VAL B N 1
ATOM 4538 C CA . VAL B 1 285 ? 25.031 -0.788 9.406 1 26.22 285 VAL B CA 1
ATOM 4539 C C . VAL B 1 285 ? 24.484 -1.49 10.656 1 26.22 285 VAL B C 1
ATOM 4541 O O . VAL B 1 285 ? 23.344 -1.259 11.062 1 26.22 285 VAL B O 1
ATOM 4544 N N . SER B 1 286 ? 24.984 -2.691 11.023 1 23.72 286 SER B N 1
ATOM 4545 C CA . SER B 1 286 ? 24.891 -3.428 12.273 1 23.72 286 SER B CA 1
ATOM 4546 C C . SER B 1 286 ? 25.375 -2.594 13.453 1 23.72 286 SER B C 1
ATOM 4548 O O . SER B 1 286 ? 26.5 -2.062 13.422 1 23.72 286 SER B O 1
ATOM 4550 N N . SER B 1 287 ? 24.562 -1.785 14.242 1 25.48 287 SER B N 1
ATOM 4551 C CA . SER B 1 287 ? 25.109 -1.212 15.469 1 25.48 287 SER B CA 1
ATOM 4552 C C . SER B 1 287 ? 25.734 -2.285 16.344 1 25.48 287 SER B C 1
ATOM 4554 O O . SER B 1 287 ? 25.25 -3.41 16.422 1 25.48 287 SER B O 1
ATOM 4556 N N . PRO B 1 288 ? 27.031 -2.121 16.828 1 24.12 288 PRO B N 1
ATOM 4557 C CA . PRO B 1 288 ? 27.859 -2.912 17.75 1 24.12 288 PRO B CA 1
ATOM 4558 C C . PRO B 1 288 ? 27.141 -3.215 19.062 1 24.12 288 PRO B C 1
ATOM 4560 O O . PRO B 1 288 ? 26.219 -2.492 19.453 1 24.12 288 PRO B O 1
ATOM 4563 N N . SER B 1 289 ? 27.203 -4.441 19.594 1 24.56 289 SER B N 1
ATOM 4564 C CA . SER B 1 289 ? 26.969 -5.023 20.906 1 24.56 289 SER B CA 1
ATOM 4565 C C . SER B 1 289 ? 27.734 -4.27 21.984 1 24.56 289 SER B C 1
ATOM 4567 O O . SER B 1 289 ? 28.969 -4.223 21.969 1 24.56 289 SER B O 1
ATOM 4569 N N . ILE B 1 290 ? 27.359 -3.125 22.516 1 21.97 290 ILE B N 1
ATOM 4570 C CA . ILE B 1 290 ? 28 -2.621 23.734 1 21.97 290 ILE B CA 1
ATOM 4571 C C . ILE B 1 290 ? 27.953 -3.686 24.828 1 21.97 290 ILE B C 1
ATOM 4573 O O . ILE B 1 290 ? 26.875 -4.152 25.188 1 21.97 290 ILE B O 1
ATOM 4577 N N . SER B 1 291 ? 29.078 -4.5 24.922 1 20.44 291 SER B N 1
ATOM 4578 C CA . SER B 1 291 ? 29.516 -5.344 26.031 1 20.44 291 SER B CA 1
ATOM 4579 C C . SER B 1 291 ? 29.391 -4.609 27.375 1 20.44 291 SER B C 1
ATOM 4581 O O . SER B 1 291 ? 29.938 -3.518 27.531 1 20.44 291 SER B O 1
ATOM 4583 N N . LEU B 1 292 ? 28.297 -4.738 28.062 1 19.91 292 LEU B N 1
ATOM 4584 C CA . LEU B 1 292 ? 28.266 -4.504 29.5 1 19.91 292 LEU B CA 1
ATOM 4585 C C . LEU B 1 292 ? 29.391 -5.262 30.203 1 19.91 292 LEU B C 1
ATOM 4587 O O . LEU B 1 292 ? 29.484 -6.484 30.078 1 19.91 292 LEU B O 1
ATOM 4591 N N . LEU B 1 293 ? 30.609 -4.594 30.297 1 18.81 293 LEU B N 1
ATOM 4592 C CA . LEU B 1 293 ? 31.375 -4.891 31.516 1 18.81 293 LEU B CA 1
ATOM 4593 C C . LEU B 1 293 ? 30.594 -4.473 32.75 1 18.81 293 LEU B C 1
ATOM 4595 O O . LEU B 1 293 ? 29.922 -3.436 32.75 1 18.81 293 LEU B O 1
#

Radius of gyration: 28.5 Å; Cα contacts (8 Å, |Δi|>4): 1426; chains: 2; bounding box: 62×148×71 Å

Secondary structure (DSSP, 8-state):
---------------------HHHHHHHTTTT-BTT---SEE-GGG-B-SS---GGG--TTEEEEET-EE-SS-EEEE-SSSS-EEEEEE-S-B--SSEEEEEEEEEE--SSS----EEEEEEESS-S-EETBTEE-SS-EEEEEEEE------STTPPPSSEEEEEEEES-PPP-GGGTTGGG-TT-TTS-EE---BT-SS-EEEEEEEETTEEEEEEE-SSSSB-EEEEEESS----SSBEEEEEEE-SSS--EEEEEEEEEEEPP------SSS----------------/---------------------HHHHHHHHHTT-BTT---SEE-GGG-B-SS---GGG--TTEEEEET-EE-SS-EEEE-SSSS-EEEEEE-S-B--SSEEEEEEEEEE--SSS----EEEEEEESS-S-EETBTEE-SS-EEEEEEEE------STTPPPSSEEEEEEEES-PPP-GGGTTGGG-TT-TTS-EE---BT-SS-EEEEEEEETTEEEEEEE-SSSSB-EEEEEESS----SSBEEEEEEE-SSS--EEEEEEEEEEEPP-----SSS-----------------

Organism: Ancylostoma caninum (NCBI:txid29170)

pLDDT: mean 84.62, std 21.73, range [18.81, 98.94]

InterPro domains:
  IPR005052 Legume-like lectin [PF03388] (41-267)
  IPR005052 Legume-like lectin [PS51328] (40-267)
  IPR013320 Concanavalin A-like lectin/glucanase domain superfamily [SSF49899] (40-266)
  IPR051136 Intracellular Lectin and Glycoprotein Transporter [PTHR12223] (5-268)

Solvent-accessible surface area (backbone atoms only — not comparable to full-atom values): 31614 Å² total; per-residue (Å²): 138,86,82,78,78,77,78,76,76,77,74,75,71,72,71,74,79,68,76,77,51,72,39,50,51,55,53,56,65,45,47,69,32,37,68,70,61,70,62,33,33,47,36,63,68,65,30,40,46,49,61,53,51,54,90,87,71,43,40,75,51,44,46,73,37,78,54,35,43,80,54,84,75,32,37,32,20,21,56,68,39,59,68,31,38,6,26,41,24,37,76,46,64,37,71,61,82,18,35,36,42,35,38,31,34,48,34,38,56,68,85,58,95,65,41,22,44,28,34,28,42,37,40,22,70,70,68,88,48,67,40,83,54,30,18,24,44,61,38,42,38,36,40,40,36,36,44,32,45,48,74,58,40,87,52,96,84,50,66,66,61,24,28,37,42,39,30,69,31,86,38,80,46,72,76,43,63,66,55,64,32,40,91,54,26,46,81,39,75,77,34,39,32,70,48,80,54,61,66,56,96,54,74,27,38,40,34,44,31,38,37,78,39,20,42,34,33,30,34,24,62,85,60,74,42,32,26,38,73,43,34,74,37,70,84,42,87,75,75,60,57,24,19,44,34,39,23,13,25,24,42,95,27,25,27,25,37,31,43,51,33,34,45,25,19,38,41,88,67,77,68,84,58,70,80,82,72,82,72,90,54,83,74,83,80,76,82,79,81,80,75,81,125,134,86,81,78,79,77,77,77,75,77,73,76,71,70,72,74,78,72,76,77,50,72,40,51,52,54,54,58,64,45,47,66,30,39,67,71,61,69,62,33,34,48,36,62,70,65,30,41,45,48,59,54,51,55,91,86,72,43,39,76,52,44,47,73,37,79,55,35,45,80,54,85,76,31,36,32,19,20,56,68,38,60,70,32,40,5,26,40,25,38,77,45,65,38,72,59,83,19,35,38,42,34,38,32,34,47,35,38,57,68,86,58,96,65,41,23,48,26,34,28,43,37,41,21,70,68,69,90,48,69,41,82,54,28,17,25,44,62,38,42,38,36,40,40,36,37,42,31,43,48,74,60,40,87,52,100,81,50,66,65,60,23,28,36,40,40,31,68,31,86,37,80,48,72,75,42,61,65,53,63,33,41,91,54,26,46,81,38,73,77,35,40,33,68,47,80,53,60,66,57,97,55,74,25,37,38,38,45,31,36,36,78,39,20,42,34,34,31,34,24,61,84,62,74,43,32,26,38,73,43,35,73,37,69,85,44,88,76,76,60,57,22,19,44,32,38,22,13,24,23,43,95,27,25,26,26,35,29,43,51,33,33,46,24,19,39,40,87,70,67,69,84,56,82,65,93,64,80,73,80,70,57,83,73,86,74,81,80,80,81,76,82,125

Foldseek 3Di:
DDPPPPPPDPPPPPPPPPDDDPVRVVQVVQFFDFLPDDAFAWDPLQKAAPPQADDPRDGHQKDKDWPWDDDRQWIWQDAQDAWGKIKMWRNFFFQFQWKKKKWKKAKEDDPDPFADFFKKKDWFADPDAADDQQGHDFLTAAKIWTQGADWLEPDPLTDDPSKIFMAHHRSPDGQDVNHPSQVRTPPHNQFIDHAPQHPDPDIKMKMWTQAQQKTWIWIDRPPPRGTHTGGIDHNHDGDTGTIIMMMGTHHPHGITITTRIMIMHRHQDDDPPPPDPPDPRPDPDDPDDPPPD/DDPPPPPPDPPPPPPPPPDDDPVRVVQVVQFFDFLPDDAFAWDPLQKAAPPQADDPRDGRQKDKDWPWDDDRQWIWQDAQDAWGKIKMWRNFFFQFQWKKKKWKKAKEDDPDPFAFFFKKKDWFADPDAADDNQGHDFLTAAKIWTQGADWLEPDPLTDDPSKIFMAHHRSPDGQDVNHPSQVRTPPHNQFIDHAPQHPDPDIKMKMWTQAQQKTWIWIDRPPPRGTHTGGIDHNHDGDTGTIIMMMGTHHPHGITITTRIMIMHRHQDDDPPPDVPPPPRDPPPDPDDPPDD

Sequence (586 aa):
MWRILLLLGAVKAEAPSASPTAAEVLAQSIDGTSVHEFRGYYKREHSLTRPYQGAGMEIPFWNIQGSSMVTSQQIRLTADEQSRRGAIWNMQQVWSRDWEFQVSFKVTGSTGDLFGDGMAIWYVSEPNQMGPVFGGKDYFRGLGVFLDTYSNHNGPHSHGHPYISAMVSDGSLHYDHDKDGTHTQLGGEHTGCEAKFRNKDHETQILVRYVGDTLSIFTDISGKYEWKLCLSVNNVQLPTGYYFGISAATGDLSDNHDVIGVKMFEQEFAHVDRAGEVSCSIFFVSSPSISLLMWRILLLLGAVKAEAPSASPTAAEVLAQSIDGTSVHEFRGYYKREHSLTRPYQGAGMEIPFWNIQGSSMVTSQQIRLTADEQSRRGAIWNMQQVWSRDWEFQVSFKVTGSTGDLFGDGMAIWYVSEPNQMGPVFGGKDYFRGLGVFLDTYSNHNGPHSHGHPYISAMVSDGSLHYDHDKDGTHTQLGGEHTGCEAKFRNKDHETQILVRYVGDTLSIFTDISGKYEWKLCLSVNNVQLPTGYYFGISAATGDLSDNHDVIGVKMFEQEFAHVDRAGEVSCSIFFVSSPSISLL